Protein AF-0000000075211652 (afdb_homodimer)

Solvent-accessible surface area (backbone atoms only — not comparable to full-atom values): 32468 Å² total; per-residue (Å²): 137,62,72,65,55,44,53,48,51,50,38,23,64,74,53,41,19,56,60,55,18,12,58,73,67,74,41,51,53,65,59,47,50,49,52,49,52,50,49,23,59,73,71,70,46,64,38,56,48,7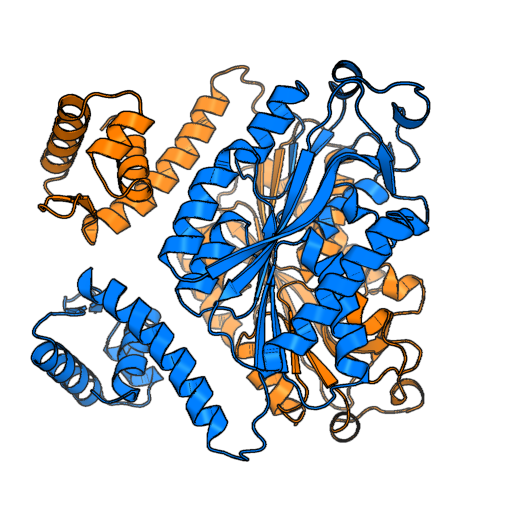9,53,97,88,29,40,44,69,30,52,61,20,50,55,48,42,55,51,30,49,51,47,46,53,49,45,49,50,46,54,62,40,59,63,81,61,64,78,60,52,70,46,35,34,32,20,22,63,62,48,41,63,41,44,45,47,54,21,48,58,59,46,43,74,78,43,69,63,39,29,41,38,39,38,67,46,56,52,82,49,35,61,56,33,46,72,70,66,70,24,56,36,24,39,33,56,45,52,76,91,45,44,66,61,53,51,51,54,27,52,77,63,48,29,44,74,42,80,64,45,81,46,37,47,27,35,36,30,16,74,59,20,72,66,75,76,44,93,69,36,47,50,79,75,37,48,84,36,32,40,42,43,68,42,85,49,56,68,53,44,51,52,50,31,59,66,31,57,37,52,78,60,28,30,40,27,30,60,43,69,67,48,52,52,51,52,29,38,68,44,85,70,22,50,38,34,33,78,44,52,49,62,56,48,27,86,27,66,50,39,75,70,51,30,30,44,81,42,68,43,58,96,53,80,50,67,37,40,31,30,46,31,33,48,66,87,52,64,75,77,53,53,59,58,50,50,38,43,50,47,49,44,50,48,34,70,74,65,44,65,100,137,62,73,65,54,43,52,48,52,50,37,24,63,75,53,41,18,56,60,54,19,12,58,74,68,75,42,51,50,65,56,48,51,49,52,50,51,50,50,24,58,74,69,69,45,63,37,57,48,79,51,97,87,29,39,42,70,30,54,63,21,50,55,48,42,54,52,33,49,50,47,48,53,49,44,50,51,45,54,63,40,61,62,80,61,65,78,58,51,72,45,34,33,32,21,23,62,65,48,41,64,42,45,45,46,52,21,48,56,59,48,43,75,79,43,69,62,37,30,40,36,39,36,68,44,57,52,81,49,35,62,55,32,46,71,68,65,70,24,56,37,24,38,34,56,46,54,78,89,44,44,66,60,52,51,49,54,28,53,76,62,48,27,43,72,42,81,65,45,82,44,38,48,27,34,38,31,17,73,59,21,71,64,75,77,43,92,69,37,46,54,79,73,38,51,85,38,34,42,43,45,66,44,84,50,56,69,51,44,51,54,50,33,57,66,34,58,39,55,77,62,28,29,40,26,31,59,44,70,68,49,52,51,50,53,29,38,66,44,86,71,22,49,40,34,34,78,44,52,51,63,57,46,26,87,28,69,49,40,75,71,51,31,30,43,82,41,67,44,58,97,53,79,50,69,39,39,31,29,45,29,32,48,66,88,52,64,75,75,53,52,58,59,50,50,38,43,51,47,49,43,52,51,34,71,74,65,42,58,106

Radius of gyration: 25.28 Å; Cα contacts (8 Å, |Δi|>4): 1086; chains: 2; bounding box: 61×68×66 Å

pLDDT: mean 80.38, std 14.29, range [35.09, 96.81]

Organism: Peptococcus niger (NCBI:txid2741)

Sequence (620 aa):
MRIEVLEYLLAIEEAGSLSKAAERLYMTHSALSTALTQLENEIGEKIFIRSHQGAKMTEFGQAYLTLAKQILMTYQKMLDLKCNYHPVIQYNIASIATLSNNILLKAISQFQQEHHDVVISSYEVEPHEVLERIQNYNCDIGLSFIESDEVERITYLANKNDIIWEPVYKDFMCLYVNQYSSLLKKNKVCHSDLSKLTAVSINHRQFDKKKFYYINNIDERFQLSFSNQEVIKKLIAESHDGNIVAYFPKLLAYDDFYIKSGKLLPVDIEDETHEIIYYLAYKEKKKPYLKDLLEYIKNVFRMISENGVEMRIEVLEYLLAIEEAGSLSKAAERLYMTHSALSTALTQLENEIGEKIFIRSHQGAKMTEFGQAYLTLAKQILMTYQKMLDLKCNYHPVIQYNIASIATLSNNILLKAISQFQQEHHDVVISSYEVEPHEVLERIQNYNCDIGLSFIESDEVERITYLANKNDIIWEPVYKDFMCLYVNQYSSLLKKNKVCHSDLSKLTAVSINHRQFDKKKFYYINNIDERFQLSFSNQEVIKKLIAESHDGNIVAYFPKLLAYDDFYIKSGKLLPVDIEDETHEIIYYLAYKEKKKPYLKDLLEYIKNVFRMISENGVE

Nearest PDB structures (foldseek):
  8sbf-assembly1_D  TM=5.569E-01  e=1.165E-20  Acinetobacter baylyi ADP1
  6g1d-assembly1_B  TM=5.114E-01  e=3.451E-17  Corynebacterium glutamicum
  6g1d-assembly1_D  TM=5.214E-01  e=5.362E-17  Corynebacterium glutamicum
  6g1b-assembly1_J-2  TM=4.629E-01  e=3.451E-17  Corynebacterium glutamicum
  5y9s-assembly1_B  TM=5.084E-01  e=1.415E-15  Vibrio vulnificus CMCP6

Structure (mmCIF, N/CA/C/O backbone):
data_AF-0000000075211652-model_v1
#
loop_
_entity.id
_entity.type
_entity.pdbx_description
1 polymer 'DNA-binding transcriptional regulator, LysR family'
#
loop_
_atom_site.group_PDB
_atom_site.id
_atom_site.type_symbol
_atom_site.label_atom_id
_atom_site.label_alt_id
_atom_site.label_comp_id
_atom_site.label_asym_id
_atom_site.label_entity_id
_atom_site.label_seq_id
_atom_site.pdbx_PDB_ins_code
_atom_site.Cartn_x
_atom_site.Cartn_y
_atom_site.Cartn_z
_atom_site.occupancy
_atom_site.B_iso_or_equiv
_atom_site.auth_seq_id
_atom_site.auth_comp_id
_atom_site.auth_asym_id
_atom_site.auth_atom_id
_atom_site.pdbx_PDB_model_num
ATOM 1 N N . MET A 1 1 ? 19.203 25.422 19.375 1 53.53 1 MET A N 1
ATOM 2 C CA . MET A 1 1 ? 18.109 24.469 19.469 1 53.53 1 MET A CA 1
ATOM 3 C C . MET A 1 1 ? 18.641 23.031 19.531 1 53.53 1 MET A C 1
ATOM 5 O O . MET A 1 1 ? 19.578 22.688 18.812 1 53.53 1 MET A O 1
ATOM 9 N N . ARG A 1 2 ? 18.312 22.344 20.656 1 61.59 2 ARG A N 1
ATOM 10 C CA . ARG A 1 2 ? 18.703 20.938 20.828 1 61.59 2 ARG A CA 1
ATOM 11 C C . ARG A 1 2 ? 17.734 20 20.141 1 61.59 2 ARG A C 1
ATOM 13 O O . ARG A 1 2 ? 16.531 20.266 20.094 1 61.59 2 ARG A O 1
ATOM 20 N N . ILE A 1 3 ? 18.219 19.016 19.5 1 66.62 3 ILE A N 1
ATOM 21 C CA . ILE A 1 3 ? 17.453 18.047 18.719 1 66.62 3 ILE A CA 1
ATOM 22 C C . ILE A 1 3 ? 16.375 17.406 19.594 1 66.62 3 ILE A C 1
ATOM 24 O O . ILE A 1 3 ? 15.297 17.078 19.109 1 66.62 3 ILE A O 1
ATOM 28 N N . GLU A 1 4 ? 16.703 17.328 20.844 1 72 4 GLU A N 1
ATOM 29 C CA . GLU A 1 4 ? 15.766 16.719 21.781 1 72 4 GLU A CA 1
ATOM 30 C C . GLU A 1 4 ? 14.445 17.484 21.828 1 72 4 GLU A C 1
ATOM 32 O O . GLU A 1 4 ? 13.383 16.891 22.016 1 72 4 GLU A O 1
ATOM 37 N N . VAL A 1 5 ? 14.57 18.734 21.641 1 76.25 5 VAL A N 1
ATOM 38 C CA . VAL A 1 5 ? 13.375 19.562 21.75 1 76.25 5 VAL A CA 1
ATOM 39 C C . VAL A 1 5 ? 12.438 19.266 20.578 1 76.25 5 VAL A C 1
ATOM 41 O O . VAL A 1 5 ? 11.219 19.344 20.719 1 76.25 5 VAL A O 1
ATOM 44 N N . LEU A 1 6 ? 13.008 18.953 19.484 1 78.94 6 LEU A N 1
ATOM 45 C CA . LEU A 1 6 ? 12.195 18.562 18.328 1 78.94 6 LEU A CA 1
ATOM 46 C C . LEU A 1 6 ? 11.422 17.281 18.625 1 78.94 6 LEU A C 1
ATOM 48 O O . LEU A 1 6 ? 10.281 17.125 18.203 1 78.94 6 LEU A O 1
ATOM 52 N N . GLU A 1 7 ? 12.031 16.453 19.359 1 78.75 7 GLU A N 1
ATOM 53 C CA . GLU A 1 7 ? 11.359 15.234 19.812 1 78.75 7 GLU A CA 1
ATOM 54 C C . GLU A 1 7 ? 10.195 15.57 20.734 1 78.75 7 GLU A C 1
ATOM 56 O O . GLU A 1 7 ? 9.164 14.891 20.703 1 78.75 7 GLU A O 1
ATOM 61 N N . TYR A 1 8 ? 10.422 16.625 21.562 1 81.12 8 TYR A N 1
ATOM 62 C CA . TYR A 1 8 ? 9.367 17.062 22.453 1 81.12 8 TYR A CA 1
ATOM 63 C C . TYR A 1 8 ? 8.133 17.516 21.672 1 81.12 8 TYR A C 1
ATOM 65 O O . TYR A 1 8 ? 7.004 17.188 22.047 1 81.12 8 TYR A O 1
ATOM 73 N N . LEU A 1 9 ? 8.414 18.234 20.625 1 82.94 9 LEU A N 1
ATOM 74 C CA . LEU A 1 9 ? 7.32 18.734 19.797 1 82.94 9 LEU A CA 1
ATOM 75 C C . LEU A 1 9 ? 6.5 17.562 19.234 1 82.94 9 LEU A C 1
ATOM 77 O O . LEU A 1 9 ? 5.266 17.609 19.266 1 82.94 9 LEU A O 1
ATOM 81 N N . LEU A 1 10 ? 7.254 16.641 18.797 1 79.44 10 LEU A N 1
ATOM 82 C CA . LEU A 1 10 ? 6.605 15.461 18.234 1 79.44 10 LEU A CA 1
ATOM 83 C C . LEU A 1 10 ? 5.762 14.75 19.281 1 79.44 10 LEU A C 1
ATOM 85 O O . LEU A 1 10 ? 4.629 14.344 19.016 1 79.44 10 LEU A O 1
ATOM 89 N N . ALA A 1 11 ? 6.277 14.539 20.438 1 80.38 11 ALA A N 1
ATOM 90 C CA . ALA A 1 11 ? 5.598 13.859 21.547 1 80.38 11 ALA A CA 1
ATOM 91 C C . ALA A 1 11 ? 4.332 14.609 21.953 1 80.38 11 ALA A C 1
ATOM 93 O O . ALA A 1 11 ? 3.303 13.992 22.234 1 80.38 11 ALA A O 1
ATOM 94 N N . ILE A 1 12 ? 4.441 15.883 21.953 1 81.69 12 ILE A N 1
ATOM 95 C CA . ILE A 1 12 ? 3.297 16.703 22.344 1 81.69 12 ILE A CA 1
ATOM 96 C C . ILE A 1 12 ? 2.188 16.578 21.312 1 81.69 12 ILE A C 1
ATOM 98 O O . ILE A 1 12 ? 1.014 16.438 21.656 1 81.69 12 ILE A O 1
ATOM 102 N N . GLU A 1 13 ? 2.658 16.688 20.141 1 79 13 GLU A N 1
ATOM 103 C CA . GLU A 1 13 ? 1.683 16.562 19.062 1 79 13 GLU A CA 1
ATOM 104 C C . GLU A 1 13 ? 0.974 15.211 19.109 1 79 13 GLU A C 1
ATOM 106 O O . GLU A 1 13 ? -0.245 15.141 18.938 1 79 13 GLU A O 1
ATOM 111 N N . GLU A 1 14 ? 1.717 14.18 19.297 1 74.56 14 GLU A N 1
ATOM 112 C CA . GLU A 1 14 ? 1.203 12.812 19.328 1 74.56 14 GLU A CA 1
ATOM 113 C C . GLU A 1 14 ? 0.306 12.594 20.547 1 74.56 14 GLU A C 1
ATOM 115 O O . GLU A 1 14 ? -0.725 11.922 20.438 1 74.56 14 GLU A O 1
ATOM 120 N N . ALA A 1 15 ? 0.685 13.164 21.672 1 73.5 15 ALA A N 1
ATOM 121 C CA . ALA A 1 15 ? -0.018 12.945 22.938 1 73.5 15 ALA A CA 1
ATOM 122 C C . ALA A 1 15 ? -1.216 13.883 23.062 1 73.5 15 ALA A C 1
ATOM 124 O O . ALA A 1 15 ? -2.148 13.602 23.812 1 73.5 15 ALA A O 1
ATOM 125 N N . GLY A 1 16 ? -1.125 15 22.344 1 75.62 16 GLY A N 1
ATOM 126 C CA . GLY A 1 16 ? -2.189 15.992 22.375 1 75.62 16 GLY A CA 1
ATOM 127 C C . GLY A 1 16 ? -2.203 16.812 23.641 1 75.62 16 GLY A C 1
ATOM 128 O O . GLY A 1 16 ? -3.109 17.625 23.859 1 75.62 16 GLY A O 1
ATOM 129 N N . SER A 1 17 ? -1.338 16.453 24.594 1 81.06 17 SER A N 1
ATOM 130 C CA . SER A 1 17 ? -1.225 17.219 25.844 1 81.06 17 SER A CA 1
ATOM 131 C C . SER A 1 17 ? 0.212 17.219 26.359 1 81.06 17 SER A C 1
ATOM 133 O O . SER A 1 17 ? 0.974 16.281 26.109 1 81.06 17 SER A O 1
ATOM 135 N N . LEU A 1 18 ? 0.515 18.359 27.016 1 83.75 18 LEU A N 1
ATOM 136 C CA . LEU A 1 18 ? 1.857 18.516 27.562 1 83.75 18 LEU A CA 1
ATOM 137 C C . LEU A 1 18 ? 2.107 17.516 28.672 1 83.75 18 LEU A C 1
ATOM 139 O O . LEU A 1 18 ? 3.205 16.953 28.781 1 83.75 18 LEU A O 1
ATOM 143 N N . SER A 1 19 ? 1.052 17.297 29.422 1 83.38 19 SER A N 1
ATOM 144 C CA . SER A 1 19 ? 1.206 16.375 30.547 1 83.38 19 SER A CA 1
ATOM 145 C C . SER A 1 19 ? 1.465 14.953 30.062 1 83.38 19 SER A C 1
ATOM 147 O O . SER A 1 19 ? 2.377 14.281 30.562 1 83.38 19 SER A O 1
ATOM 149 N N . LYS A 1 20 ? 0.725 14.547 29.141 1 81.62 20 LYS A N 1
ATOM 150 C CA . LYS A 1 20 ? 0.868 13.195 28.609 1 81.62 20 LYS A CA 1
ATOM 151 C C . LYS A 1 20 ? 2.199 13.031 27.875 1 81.62 20 LYS A C 1
ATOM 153 O O . LYS A 1 20 ? 2.838 11.984 27.969 1 81.62 20 LYS A O 1
ATOM 158 N N . ALA A 1 21 ? 2.527 14.039 27.156 1 82.88 21 ALA A N 1
ATOM 159 C CA . ALA A 1 21 ? 3.811 14.016 26.469 1 82.88 21 ALA A CA 1
ATOM 160 C C . ALA A 1 21 ? 4.969 13.93 27.453 1 82.88 21 ALA A C 1
ATOM 162 O O . ALA A 1 21 ? 5.93 13.195 27.234 1 82.88 21 ALA A O 1
ATOM 163 N N . ALA A 1 22 ? 4.848 14.648 28.516 1 84.12 22 ALA A N 1
ATOM 164 C CA . ALA A 1 22 ? 5.883 14.641 29.547 1 84.12 22 ALA A CA 1
ATOM 165 C C . ALA A 1 22 ? 6.055 13.25 30.156 1 84.12 22 ALA A C 1
ATOM 167 O O . ALA A 1 22 ? 7.184 12.781 30.344 1 84.12 22 ALA A O 1
ATOM 168 N N . GLU A 1 23 ? 4.945 12.641 30.328 1 78 23 GLU A N 1
ATOM 169 C CA . GLU A 1 23 ? 4.973 11.281 30.859 1 78 23 GLU A CA 1
ATOM 170 C C . GLU A 1 23 ? 5.656 10.328 29.875 1 78 23 GLU A C 1
ATOM 172 O O . GLU A 1 23 ? 6.488 9.516 30.281 1 78 23 GLU A O 1
ATOM 177 N N . ARG A 1 24 ? 5.355 10.547 28.641 1 73.44 24 ARG A N 1
ATOM 178 C CA . ARG A 1 24 ? 5.906 9.688 27.594 1 73.44 24 ARG A CA 1
ATOM 179 C C . ARG A 1 24 ? 7.41 9.883 27.453 1 73.44 24 ARG A C 1
ATOM 181 O O . ARG A 1 24 ? 8.141 8.938 27.156 1 73.44 24 ARG A O 1
ATOM 188 N N . LEU A 1 25 ? 7.785 11.023 27.672 1 74.38 25 LEU A N 1
ATOM 189 C CA . LEU A 1 25 ? 9.188 11.383 27.5 1 74.38 25 LEU A CA 1
ATOM 190 C C . LEU A 1 25 ? 9.961 11.234 28.797 1 74.38 25 LEU A C 1
ATOM 192 O O . LEU A 1 25 ? 11.148 11.555 28.859 1 74.38 25 LEU A O 1
ATOM 196 N N . TYR A 1 26 ? 9.234 10.812 29.906 1 77.44 26 TYR A N 1
ATOM 197 C CA . TYR A 1 26 ? 9.828 10.664 31.234 1 77.44 26 TYR A CA 1
ATOM 198 C C . TYR A 1 26 ? 10.406 11.984 31.719 1 77.44 26 TYR A C 1
ATOM 200 O O . TYR A 1 26 ? 11.531 12.031 32.219 1 77.44 26 TYR A O 1
ATOM 208 N N . MET A 1 27 ? 9.656 12.977 31.406 1 79.06 27 MET A N 1
ATOM 209 C CA . MET A 1 27 ? 10 14.32 31.844 1 79.06 27 MET A CA 1
ATOM 210 C C . MET A 1 27 ? 8.922 14.891 32.75 1 79.06 27 MET A C 1
ATOM 212 O O . MET A 1 27 ? 7.801 14.375 32.781 1 79.06 27 MET A O 1
ATOM 216 N N . THR A 1 28 ? 9.242 15.836 33.656 1 78.69 28 THR A N 1
ATOM 217 C CA . THR A 1 28 ? 8.227 16.578 34.406 1 78.69 28 THR A CA 1
ATOM 218 C C . THR A 1 28 ? 7.508 17.562 33.469 1 78.69 28 THR A C 1
ATOM 220 O O . THR A 1 28 ? 8.062 18 32.469 1 78.69 28 THR A O 1
ATOM 223 N N . HIS A 1 29 ? 6.27 17.797 33.844 1 85.75 29 HIS A N 1
ATOM 224 C CA . HIS A 1 29 ? 5.484 18.781 33.094 1 85.75 29 HIS A CA 1
ATOM 225 C C . HIS A 1 29 ? 6.211 20.109 33.031 1 85.75 29 HIS A C 1
ATOM 227 O O . HIS A 1 29 ? 6.227 20.75 31.969 1 85.75 29 HIS A O 1
ATOM 233 N N . SER A 1 30 ? 6.809 20.516 34.094 1 87.12 30 SER A N 1
ATOM 234 C CA . SER A 1 30 ? 7.516 21.797 34.156 1 87.12 30 SER A CA 1
ATOM 235 C C . SER A 1 30 ? 8.711 21.812 33.219 1 87.12 30 SER A C 1
ATOM 237 O O . SER A 1 30 ? 8.938 22.812 32.5 1 87.12 30 SER A O 1
ATOM 239 N N . ALA A 1 31 ? 9.445 20.688 33.188 1 81.94 31 ALA A N 1
ATOM 240 C CA . ALA A 1 31 ? 10.625 20.609 32.344 1 81.94 31 ALA A CA 1
ATOM 241 C C . ALA A 1 31 ? 10.234 20.688 30.859 1 81.94 31 ALA A C 1
ATOM 243 O O . ALA A 1 31 ? 10.859 21.406 30.078 1 81.94 31 ALA A O 1
ATOM 244 N N . LEU A 1 32 ? 9.227 19.984 30.547 1 86.56 32 LEU A N 1
ATOM 245 C CA . LEU A 1 32 ? 8.773 19.969 29.156 1 86.56 32 LEU A CA 1
ATOM 246 C C . LEU A 1 32 ? 8.203 21.328 28.766 1 86.56 32 LEU A C 1
ATOM 248 O O . LEU A 1 32 ? 8.477 21.828 27.672 1 86.56 32 LEU A O 1
ATOM 252 N N . SER A 1 33 ? 7.406 21.938 29.656 1 86.12 33 SER A N 1
ATOM 253 C CA . SER A 1 33 ? 6.828 23.266 29.422 1 86.12 33 SER A CA 1
ATOM 254 C C . SER A 1 33 ? 7.918 24.312 29.25 1 86.12 33 SER A C 1
ATOM 256 O O . SER A 1 33 ? 7.844 25.156 28.359 1 86.12 33 SER A O 1
ATOM 258 N N . THR A 1 34 ? 8.859 24.25 30.047 1 84.38 34 THR A N 1
ATOM 259 C CA . THR A 1 34 ? 9.977 25.188 29.984 1 84.38 34 THR A CA 1
ATOM 260 C C . THR A 1 34 ? 10.742 25.031 28.688 1 84.38 34 THR A C 1
ATOM 262 O O . THR A 1 34 ? 11.094 26.016 28.031 1 84.38 34 THR A O 1
ATOM 265 N N . ALA A 1 35 ? 10.984 23.781 28.359 1 82.69 35 ALA A N 1
ATOM 266 C CA . ALA A 1 35 ? 11.703 23.5 27.109 1 82.69 35 ALA A CA 1
ATOM 267 C C . ALA A 1 35 ? 10.945 24.047 25.906 1 82.69 35 ALA A C 1
ATOM 269 O O . ALA A 1 35 ? 11.539 24.641 25 1 82.69 35 ALA A O 1
ATOM 270 N N . LEU A 1 36 ? 9.68 23.906 25.938 1 85.62 36 LEU A N 1
ATOM 271 C CA . LEU A 1 36 ? 8.836 24.391 24.859 1 85.62 36 LEU A CA 1
ATOM 272 C C . LEU A 1 36 ? 8.844 25.906 24.797 1 85.62 36 LEU A C 1
ATOM 274 O O . LEU A 1 36 ? 8.961 26.484 23.719 1 85.62 36 LEU A O 1
ATOM 278 N N . THR A 1 37 ? 8.688 26.516 25.891 1 85 37 THR A N 1
ATOM 279 C CA . THR A 1 37 ? 8.688 27.969 25.984 1 85 37 THR A CA 1
ATOM 280 C C . THR A 1 37 ? 10.016 28.531 25.5 1 85 37 THR A C 1
ATOM 282 O O . THR A 1 37 ? 10.047 29.547 24.781 1 85 37 THR A O 1
ATOM 285 N N . GLN A 1 38 ? 11.055 27.906 25.906 1 80.94 38 GLN A N 1
ATOM 286 C CA . GLN A 1 38 ? 12.383 28.344 25.453 1 80.94 38 GLN A CA 1
ATOM 287 C C . GLN A 1 38 ? 12.516 28.25 23.938 1 80.94 38 GLN A C 1
ATOM 289 O O . GLN A 1 38 ? 13.055 29.156 23.312 1 80.94 38 GLN A O 1
ATOM 294 N N . LEU A 1 39 ? 12.07 27.172 23.422 1 80.62 39 LEU A N 1
ATOM 295 C CA . LEU A 1 39 ? 12.117 27 21.984 1 80.62 39 LEU A CA 1
ATOM 296 C C . LEU A 1 39 ? 11.305 28.078 21.281 1 80.62 39 LEU A C 1
ATOM 298 O O . LEU A 1 39 ? 11.773 28.672 20.312 1 80.62 39 LEU A O 1
ATOM 302 N N . GLU A 1 40 ? 10.109 28.359 21.781 1 83.88 40 GLU A N 1
ATOM 303 C CA . GLU A 1 40 ? 9.234 29.359 21.188 1 83.88 40 GLU A CA 1
ATOM 304 C C . GLU A 1 40 ? 9.844 30.75 21.281 1 83.88 40 GLU A C 1
ATOM 306 O O . GLU A 1 40 ? 9.734 31.547 20.344 1 83.88 40 GLU A O 1
ATOM 311 N N . ASN A 1 41 ? 10.492 30.969 22.328 1 80.75 41 ASN A N 1
ATOM 312 C CA . ASN A 1 41 ? 11.18 32.25 22.5 1 80.75 41 ASN A CA 1
ATOM 313 C C . ASN A 1 41 ? 12.336 32.406 21.516 1 80.75 41 ASN A C 1
ATOM 315 O O . ASN A 1 41 ? 12.555 33.469 20.969 1 80.75 41 ASN A O 1
ATOM 319 N N . GLU A 1 42 ? 13.047 31.297 21.391 1 77.06 42 GLU A N 1
ATOM 320 C CA . GLU A 1 42 ? 14.172 31.312 20.453 1 77.06 42 GLU A CA 1
ATOM 321 C C . GLU A 1 42 ? 13.703 31.562 19.031 1 77.06 42 GLU A C 1
ATOM 323 O O . GLU A 1 42 ? 14.352 32.281 18.281 1 77.06 42 GLU A O 1
ATOM 328 N N . ILE A 1 43 ? 12.609 30.922 18.75 1 74.88 43 ILE A N 1
ATOM 329 C CA . ILE A 1 43 ? 12.07 31 17.406 1 74.88 43 ILE A CA 1
ATOM 330 C C . ILE A 1 43 ? 11.305 32.312 17.234 1 74.88 43 ILE A C 1
ATOM 332 O O . ILE A 1 43 ? 11.258 32.875 16.125 1 74.88 43 ILE A O 1
ATOM 336 N N . GLY A 1 44 ? 10.805 32.844 18.344 1 77.81 44 GLY A N 1
ATOM 337 C CA . GLY A 1 44 ? 10.016 34.062 18.328 1 77.81 44 GLY A CA 1
ATOM 338 C C . GLY A 1 44 ? 8.578 33.844 17.906 1 77.81 44 GLY A C 1
ATOM 339 O O . GLY A 1 44 ? 7.891 34.781 17.516 1 77.81 44 GLY A O 1
ATOM 340 N N . GLU A 1 45 ? 8.273 32.594 17.828 1 80.19 45 GLU A N 1
ATOM 341 C CA . GLU A 1 45 ? 6.914 32.219 17.438 1 80.19 45 GLU A CA 1
ATOM 342 C C . GLU A 1 45 ? 6.367 31.109 18.344 1 80.19 45 GLU A C 1
ATOM 344 O O . GLU A 1 45 ? 7.129 30.297 18.859 1 80.19 45 GLU A O 1
ATOM 349 N N . LYS A 1 46 ? 5.074 31.109 18.469 1 85.19 46 LYS A N 1
ATOM 350 C CA . LYS A 1 46 ? 4.43 30.047 19.25 1 85.19 46 LYS A CA 1
ATOM 351 C C . LYS A 1 46 ? 4.172 28.812 18.391 1 85.19 46 LYS A C 1
ATOM 353 O O . LYS A 1 46 ? 3.705 28.938 17.25 1 85.19 46 LYS A O 1
ATOM 358 N N . ILE A 1 47 ? 4.551 27.703 18.984 1 85 47 ILE A N 1
ATOM 359 C CA . ILE A 1 47 ? 4.355 26.422 18.312 1 85 47 ILE A CA 1
ATOM 360 C C . ILE A 1 47 ? 3.033 25.797 18.75 1 85 47 ILE A C 1
ATOM 362 O O . ILE A 1 47 ? 2.324 25.188 17.938 1 85 47 ILE A O 1
ATOM 366 N N . PHE A 1 48 ? 2.732 26 20.078 1 85.75 48 PHE A N 1
ATOM 367 C CA . PHE A 1 48 ? 1.506 25.469 20.656 1 85.75 48 PHE A CA 1
ATOM 368 C C . PHE A 1 48 ? 0.681 26.578 21.297 1 85.75 48 PHE A C 1
ATOM 370 O O . PHE A 1 48 ? 1.234 27.547 21.812 1 85.75 48 PHE A O 1
ATOM 377 N N . ILE A 1 49 ? -0.633 26.422 21.141 1 80.81 49 ILE A N 1
ATOM 378 C CA . ILE A 1 49 ? -1.554 27.234 21.953 1 80.81 49 ILE A CA 1
ATOM 379 C C . ILE A 1 49 ? -2.062 26.406 23.125 1 80.81 49 ILE A C 1
ATOM 381 O O . ILE A 1 49 ? -2.605 25.312 22.938 1 80.81 49 ILE A O 1
ATOM 385 N N . ARG A 1 50 ? -1.631 26.844 24.281 1 73.81 50 ARG A N 1
ATOM 386 C CA . ARG A 1 50 ? -2.002 26.141 25.5 1 73.81 50 ARG A CA 1
ATOM 387 C C . ARG A 1 50 ? -3.35 26.641 26.031 1 73.81 50 ARG A C 1
ATOM 389 O O . ARG A 1 50 ? -3.607 27.844 26.062 1 73.81 50 ARG A O 1
ATOM 396 N N . SER A 1 51 ? -4.371 25.766 25.984 1 72.69 51 SER A N 1
ATOM 397 C CA . SER A 1 51 ? -5.668 26.047 26.594 1 72.69 51 SER A CA 1
ATOM 398 C C . SER A 1 51 ? -6.039 25 27.625 1 72.69 51 SER A C 1
ATOM 400 O O . SER A 1 51 ? -5.281 24.047 27.859 1 72.69 51 SER A O 1
ATOM 402 N N . HIS A 1 52 ? -7.145 25.172 28.328 1 68.38 52 HIS A N 1
ATOM 403 C CA . HIS A 1 52 ? -7.652 24.203 29.312 1 68.38 52 HIS A CA 1
ATOM 404 C C . HIS A 1 52 ? -7.918 22.859 28.656 1 68.38 52 HIS A C 1
ATOM 406 O O . HIS A 1 52 ? -7.906 21.828 29.328 1 68.38 52 HIS A O 1
ATOM 412 N N . GLN A 1 53 ? -7.996 22.859 27.375 1 64 53 GLN A N 1
ATOM 413 C CA . GLN A 1 53 ? -8.344 21.641 26.656 1 64 53 GLN A CA 1
ATOM 414 C C . GLN A 1 53 ? -7.086 20.891 26.203 1 64 53 GLN A C 1
ATOM 416 O O . GLN A 1 53 ? -7.172 19.781 25.688 1 64 53 GLN A O 1
ATOM 421 N N . GLY A 1 54 ? -5.938 21.469 26.531 1 71.69 54 GLY A N 1
ATOM 422 C CA . GLY A 1 54 ? -4.676 20.828 26.172 1 71.69 54 GLY A CA 1
ATOM 423 C C . GLY A 1 54 ? -3.801 21.703 25.281 1 71.69 54 GLY A C 1
ATOM 424 O O . GLY A 1 54 ? -3.922 22.938 25.297 1 71.69 54 GLY A O 1
ATOM 425 N N . ALA A 1 55 ? -2.779 21.094 24.672 1 74.75 55 ALA A N 1
ATOM 426 C CA . ALA A 1 55 ? -1.842 21.812 23.812 1 74.75 55 ALA A CA 1
ATOM 427 C C . ALA A 1 55 ? -2.117 21.516 22.344 1 74.75 55 ALA A C 1
ATOM 429 O O . ALA A 1 55 ? -2.109 20.359 21.922 1 74.75 55 ALA A O 1
ATOM 430 N N . LYS A 1 56 ? -2.564 22.547 21.641 1 77.69 56 LYS A N 1
ATOM 431 C CA . LYS A 1 56 ? -2.801 22.406 20.203 1 77.69 56 LYS A CA 1
ATOM 432 C C . LYS A 1 56 ? -1.72 23.125 19.391 1 77.69 56 LYS A C 1
ATOM 434 O O . LYS A 1 56 ? -1.313 24.234 19.734 1 77.69 56 LYS A O 1
ATOM 439 N N . MET A 1 57 ? -1.267 22.516 18.359 1 78 57 MET A N 1
ATOM 440 C CA . MET A 1 57 ? -0.174 23.062 17.562 1 78 57 MET A CA 1
ATOM 441 C C . MET A 1 57 ? -0.667 24.203 16.672 1 78 57 MET A C 1
ATOM 443 O O . MET A 1 57 ? -1.761 24.125 16.109 1 78 57 MET A O 1
ATOM 447 N N . THR A 1 58 ? 0.086 25.359 16.641 1 76.06 58 THR A N 1
ATOM 448 C CA . THR A 1 58 ? -0.184 26.469 15.734 1 76.06 58 THR A CA 1
ATOM 449 C C . THR A 1 58 ? 0.12 26.078 14.289 1 76.06 58 THR A C 1
ATOM 451 O O . THR A 1 58 ? 0.695 25.016 14.039 1 76.06 58 THR A O 1
ATOM 454 N N . GLU A 1 59 ? -0.256 26.922 13.328 1 66.88 59 GLU A N 1
ATOM 455 C CA . GLU A 1 59 ? 0.126 26.703 11.938 1 66.88 59 GLU A CA 1
ATOM 456 C C . GLU A 1 59 ? 1.644 26.672 11.773 1 66.88 59 GLU A C 1
ATOM 458 O O . GLU A 1 59 ? 2.184 25.812 11.07 1 66.88 59 GLU A O 1
ATOM 463 N N . PHE A 1 60 ? 2.219 27.688 12.375 1 70.44 60 PHE A N 1
ATOM 464 C CA . PHE A 1 60 ? 3.676 27.703 12.422 1 70.44 60 PHE A CA 1
ATOM 465 C C . PHE A 1 60 ? 4.211 26.438 13.062 1 70.44 60 PHE A C 1
ATOM 467 O O . PHE A 1 60 ? 5.18 25.844 12.578 1 70.44 60 PHE A O 1
ATOM 474 N N . GLY A 1 61 ? 3.502 26.031 14.062 1 78.06 61 GLY A N 1
ATOM 475 C CA . GLY A 1 61 ? 3.91 24.812 14.75 1 78.06 61 GLY A CA 1
ATOM 476 C C . GLY A 1 61 ? 3.848 23.578 13.875 1 78.06 61 GLY A C 1
ATOM 477 O O . GLY A 1 61 ? 4.754 22.75 13.898 1 78.06 61 GLY A O 1
ATOM 478 N N . GLN A 1 62 ? 2.895 23.469 13.102 1 70.5 62 GLN A N 1
ATOM 479 C CA . GLN A 1 62 ? 2.74 22.328 12.203 1 70.5 62 GLN A CA 1
ATOM 480 C C . GLN A 1 62 ? 3.84 22.312 11.141 1 70.5 62 GLN A C 1
ATOM 482 O O . GLN A 1 62 ? 4.418 21.266 10.859 1 70.5 62 GLN A O 1
ATOM 487 N N . ALA A 1 63 ? 4.09 23.484 10.578 1 67.19 63 ALA A N 1
ATOM 488 C CA . ALA A 1 63 ? 5.188 23.609 9.617 1 67.19 63 ALA A CA 1
ATOM 489 C C . ALA A 1 63 ? 6.523 23.281 10.273 1 67.19 63 ALA A C 1
ATOM 491 O O . ALA A 1 63 ? 7.348 22.562 9.695 1 67.19 63 ALA A O 1
ATOM 492 N N . TYR A 1 64 ? 6.605 23.859 11.43 1 73.44 64 TYR A N 1
ATOM 493 C CA . TYR A 1 64 ? 7.832 23.641 12.18 1 73.44 64 TYR A CA 1
ATOM 494 C C . TYR A 1 64 ? 8 22.156 12.516 1 73.44 64 TYR A C 1
ATOM 496 O O . TYR A 1 64 ? 9.102 21.625 12.422 1 73.44 64 TYR A O 1
ATOM 504 N N . LEU A 1 65 ? 6.84 21.578 12.781 1 75.44 65 LEU A N 1
ATOM 505 C CA . LEU A 1 65 ? 6.867 20.156 13.133 1 75.44 65 LEU A CA 1
ATOM 506 C C . LEU A 1 65 ? 7.25 19.312 11.93 1 75.44 65 LEU A C 1
ATOM 508 O O . LEU A 1 65 ? 7.992 18.328 12.062 1 75.44 65 LEU A O 1
ATOM 512 N N . THR A 1 66 ? 6.793 19.656 10.859 1 64.38 66 THR A N 1
ATOM 513 C CA . THR A 1 66 ? 7.152 18.953 9.641 1 64.38 66 THR A CA 1
ATOM 514 C C . THR A 1 66 ? 8.664 19 9.414 1 64.38 66 THR A C 1
ATOM 516 O O . THR A 1 66 ? 9.281 17.984 9.102 1 64.38 66 THR A O 1
ATOM 519 N N . LEU A 1 67 ? 9.164 20.125 9.625 1 61.88 67 LEU A N 1
ATOM 520 C CA . LEU A 1 67 ? 10.609 20.297 9.5 1 61.88 67 LEU A CA 1
ATOM 521 C C . LEU A 1 67 ? 11.344 19.562 10.617 1 61.88 67 LEU A C 1
ATOM 523 O O . LEU A 1 67 ? 12.383 18.938 10.375 1 61.88 67 LEU A O 1
ATOM 527 N N . ALA A 1 68 ? 10.727 19.672 11.766 1 71.75 68 ALA A N 1
ATOM 528 C CA . ALA A 1 68 ? 11.32 18.984 12.906 1 71.75 68 ALA A CA 1
ATOM 529 C C . ALA A 1 68 ? 11.375 17.469 12.656 1 71.75 68 ALA A C 1
ATOM 531 O O . ALA A 1 68 ? 12.383 16.828 12.961 1 71.75 68 ALA A O 1
ATOM 532 N N . LYS A 1 69 ? 10.32 17.016 12.148 1 67.12 69 LYS A N 1
ATOM 533 C CA . LYS A 1 69 ? 10.266 15.586 11.836 1 67.12 69 LYS A CA 1
ATOM 534 C C . LYS A 1 69 ? 11.352 15.203 10.836 1 67.12 69 LYS A C 1
ATOM 536 O O . LYS A 1 69 ? 12.008 14.172 10.992 1 67.12 69 LYS A O 1
ATOM 541 N N . GLN A 1 70 ? 11.594 16.016 9.969 1 60.81 70 GLN A N 1
ATOM 542 C CA . GLN A 1 70 ? 12.656 15.789 8.992 1 60.81 70 GLN A CA 1
ATOM 543 C C . GLN A 1 70 ? 14.023 15.781 9.664 1 60.81 70 GLN A C 1
ATOM 545 O O . GLN A 1 70 ? 14.867 14.922 9.367 1 60.81 70 GLN A O 1
ATOM 550 N N . ILE A 1 71 ? 14.195 16.719 10.492 1 61.09 71 ILE A N 1
ATOM 551 C CA . ILE A 1 71 ? 15.461 16.844 11.211 1 61.09 71 ILE A CA 1
ATOM 552 C C . ILE A 1 71 ? 15.672 15.609 12.094 1 61.09 71 ILE A C 1
ATOM 554 O O . ILE A 1 71 ? 16.766 15.023 12.109 1 61.09 71 ILE A O 1
ATOM 558 N N . LEU A 1 72 ? 14.617 15.281 12.711 1 63.91 72 LEU A N 1
ATOM 559 C CA . LEU A 1 72 ? 14.734 14.156 13.633 1 63.91 72 LEU A CA 1
ATOM 560 C C . LEU A 1 72 ? 15.008 12.859 12.883 1 63.91 72 LEU A C 1
ATOM 562 O O . LEU A 1 72 ? 15.789 12.023 13.336 1 63.91 72 LEU A O 1
ATOM 566 N N . MET A 1 73 ? 14.359 12.812 11.781 1 59.28 73 MET A N 1
ATOM 567 C CA . MET A 1 73 ? 14.633 11.656 10.93 1 59.28 73 MET A CA 1
ATOM 568 C C . MET A 1 73 ? 16.094 11.641 10.492 1 59.28 73 MET A C 1
ATOM 570 O O . MET A 1 73 ? 16.734 10.586 10.523 1 59.28 73 MET A O 1
ATOM 574 N N . THR A 1 74 ? 16.531 12.773 10.172 1 53.38 74 THR A N 1
ATOM 575 C CA . THR A 1 74 ? 17.938 12.898 9.773 1 53.38 74 THR A CA 1
ATOM 576 C C . THR A 1 74 ? 18.859 12.672 10.969 1 53.38 74 THR A C 1
ATOM 578 O O . THR A 1 74 ? 19.891 12.008 10.836 1 53.38 74 THR A O 1
ATOM 581 N N . TYR A 1 75 ? 18.516 13.273 12.078 1 53.59 75 TYR A N 1
ATOM 582 C CA . TYR A 1 75 ? 19.297 13.117 13.305 1 53.59 75 TYR A CA 1
ATOM 583 C C . TYR A 1 75 ? 19.359 11.648 13.719 1 53.59 75 TYR A C 1
ATOM 585 O O . TYR A 1 75 ? 20.422 11.156 14.117 1 53.59 75 TYR A O 1
ATOM 593 N N . GLN A 1 76 ? 18.188 11.07 13.711 1 54.47 76 GLN A N 1
ATOM 594 C CA . GLN A 1 76 ? 18.188 9.648 14.031 1 54.47 76 GLN A CA 1
ATOM 595 C C . GLN A 1 76 ? 19.094 8.867 13.094 1 54.47 76 GLN A C 1
ATOM 597 O O . GLN A 1 76 ? 19.828 7.977 13.531 1 54.47 76 GLN A O 1
ATOM 602 N N . LYS A 1 77 ? 19.016 9.305 11.945 1 51.69 77 LYS A N 1
ATOM 603 C CA . LYS A 1 77 ? 19.922 8.719 10.969 1 51.69 77 LYS A CA 1
ATOM 604 C C . LYS A 1 77 ? 21.375 8.977 11.352 1 51.69 77 LYS A C 1
ATOM 606 O O . LYS A 1 77 ? 22.234 8.094 11.211 1 51.69 77 LYS A O 1
ATOM 611 N N . MET A 1 78 ? 21.594 10.164 11.805 1 48.78 78 MET A N 1
ATOM 612 C CA . MET A 1 78 ? 22.938 10.562 12.242 1 48.78 78 MET A CA 1
ATOM 613 C C . MET A 1 78 ? 23.359 9.75 13.461 1 48.78 78 MET A C 1
ATOM 615 O O . MET A 1 78 ? 24.516 9.305 13.547 1 48.78 78 MET A O 1
ATOM 619 N N . LEU A 1 79 ? 22.484 9.773 14.453 1 47.69 79 LEU A N 1
ATO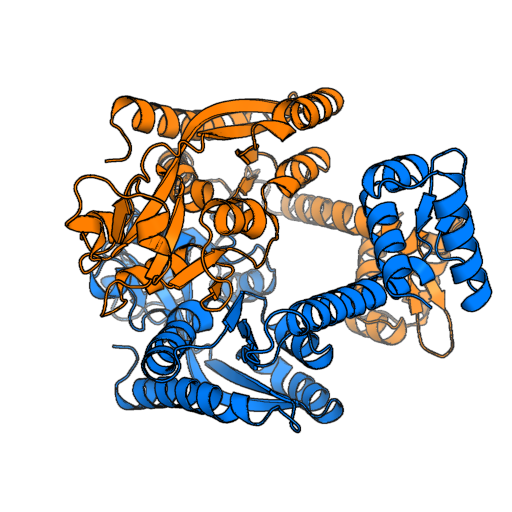M 620 C CA . LEU A 1 79 ? 22.797 9.023 15.664 1 47.69 79 LEU A CA 1
ATOM 621 C C . LEU A 1 79 ? 23.078 7.559 15.344 1 47.69 79 LEU A C 1
ATOM 623 O O . LEU A 1 79 ? 23.938 6.934 15.961 1 47.69 79 LEU A O 1
ATOM 627 N N . ASP A 1 80 ? 22.172 7.188 14.531 1 45.41 80 ASP A N 1
ATOM 628 C CA . ASP A 1 80 ? 22.359 5.812 14.086 1 45.41 80 ASP A CA 1
ATOM 629 C C . ASP A 1 80 ? 23.703 5.648 13.375 1 45.41 80 ASP A C 1
ATOM 631 O O . ASP A 1 80 ? 24.281 4.559 13.375 1 45.41 80 ASP A O 1
ATOM 635 N N . LEU A 1 81 ? 24.078 6.734 12.875 1 41.38 81 LEU A N 1
ATOM 636 C CA . LEU A 1 81 ? 25.406 6.723 12.289 1 41.38 81 LEU A CA 1
ATOM 637 C C . LEU A 1 81 ? 26.484 6.586 13.367 1 41.38 81 LEU A C 1
ATOM 639 O O . LEU A 1 81 ? 27.516 5.953 13.141 1 41.38 81 LEU A O 1
ATOM 643 N N . LYS A 1 82 ? 26.391 7.359 14.43 1 38.22 82 LYS A N 1
ATOM 644 C CA . LYS A 1 82 ? 27.469 7.375 15.406 1 38.22 82 LYS A CA 1
ATOM 645 C C . LYS A 1 82 ? 27.719 5.98 15.977 1 38.22 82 LYS A C 1
ATOM 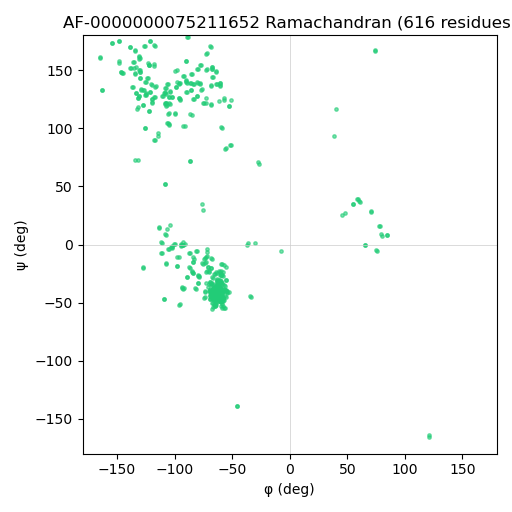647 O O . LYS A 1 82 ? 28.812 5.688 16.469 1 38.22 82 LYS A O 1
ATOM 652 N N . CYS A 1 83 ? 26.734 5.309 16.484 1 35.69 83 CYS A N 1
ATOM 653 C CA . CYS A 1 83 ? 27.328 4.098 17.047 1 35.69 83 CYS A CA 1
ATOM 654 C C . CYS A 1 83 ? 28.312 3.465 16.062 1 35.69 83 CYS A C 1
ATOM 656 O O . CYS A 1 83 ? 29.516 3.445 16.312 1 35.69 83 CYS A O 1
ATOM 658 N N . ASN A 1 84 ? 28.359 1.962 15.875 1 35.09 84 ASN A N 1
ATOM 659 C CA . ASN A 1 84 ? 29.359 1.258 15.078 1 35.09 84 ASN A CA 1
ATOM 660 C C . ASN A 1 84 ? 29.406 1.779 13.648 1 35.09 84 ASN A C 1
ATOM 662 O O . ASN A 1 84 ? 28.453 1.598 12.883 1 35.09 84 ASN A O 1
ATOM 666 N N . TYR A 1 85 ? 30.094 2.869 13.297 1 38.69 85 TYR A N 1
ATOM 667 C CA . TYR A 1 85 ? 30.391 3.582 12.055 1 38.69 85 TYR A CA 1
ATOM 668 C C . TYR A 1 85 ? 30.578 2.609 10.898 1 38.69 85 TYR A C 1
ATOM 670 O O . TYR A 1 85 ? 31.719 2.291 10.531 1 38.69 85 TYR A O 1
ATOM 678 N N . HIS A 1 86 ? 30.5 1.478 10.906 1 41.59 86 HIS A N 1
ATOM 679 C CA . HIS A 1 86 ? 30.5 0.968 9.547 1 41.59 86 HIS A CA 1
ATOM 680 C C . HIS A 1 86 ? 29.453 1.66 8.688 1 41.59 86 HIS A C 1
ATOM 682 O O . HIS A 1 86 ? 28.266 1.627 9.023 1 41.59 86 HIS A O 1
ATOM 688 N N . PRO A 1 87 ? 29.781 2.895 8.039 1 47.84 87 PRO A N 1
ATOM 689 C CA . PRO A 1 87 ? 28.922 3.654 7.129 1 47.84 87 PRO A CA 1
ATOM 690 C C . PRO A 1 87 ? 27.906 2.771 6.395 1 47.84 87 PRO A C 1
ATOM 692 O O . PRO A 1 87 ? 28.297 1.894 5.621 1 47.84 87 PRO A O 1
ATOM 695 N N . VAL A 1 88 ? 27.047 2.324 7.07 1 58.88 88 VAL A N 1
ATOM 696 C CA . VAL A 1 88 ? 26.078 1.568 6.281 1 58.88 88 VAL A CA 1
ATOM 697 C C . VAL A 1 88 ? 25.438 2.48 5.234 1 58.88 88 VAL A C 1
ATOM 699 O O . VAL A 1 88 ? 24.969 3.566 5.562 1 58.88 88 VAL A O 1
ATOM 702 N N . ILE A 1 89 ? 25.922 2.367 3.998 1 70 89 ILE A N 1
ATOM 703 C CA . ILE A 1 89 ? 25.312 3.062 2.865 1 70 89 ILE A CA 1
ATOM 704 C C . ILE A 1 89 ? 23.828 2.754 2.803 1 70 89 ILE A C 1
ATOM 706 O O . ILE A 1 89 ? 23.422 1.588 2.822 1 70 89 ILE A O 1
ATOM 710 N N . GLN A 1 90 ? 22.984 3.844 2.93 1 79.75 90 GLN A N 1
ATOM 711 C CA . GLN A 1 90 ? 21.531 3.68 2.91 1 79.75 90 GLN A CA 1
ATOM 712 C C . GLN A 1 90 ? 20.938 4.23 1.62 1 79.75 90 GLN A C 1
ATOM 714 O O . GLN A 1 90 ? 21.297 5.324 1.181 1 79.75 90 GLN A O 1
ATOM 719 N N . TYR A 1 91 ? 20.125 3.449 0.987 1 88 91 TYR A N 1
ATOM 720 C CA . TYR A 1 91 ? 19.359 3.846 -0.193 1 88 91 TYR A CA 1
ATOM 721 C C . TYR A 1 91 ? 17.891 4.023 0.144 1 88 91 TYR A C 1
ATOM 723 O O . TYR A 1 91 ? 17.234 3.1 0.643 1 88 91 TYR A O 1
ATOM 731 N N . ASN A 1 92 ? 17.328 5.199 -0.082 1 89.31 92 ASN A N 1
ATOM 732 C CA . ASN A 1 92 ? 15.906 5.457 0.061 1 89.31 92 ASN A CA 1
ATOM 733 C C . ASN A 1 92 ? 15.227 5.641 -1.295 1 89.31 92 ASN A C 1
ATOM 735 O O . ASN A 1 92 ? 15.578 6.551 -2.051 1 89.31 92 ASN A O 1
ATOM 739 N N . ILE A 1 93 ? 14.266 4.766 -1.493 1 94.62 93 ILE A N 1
ATOM 740 C CA . ILE A 1 93 ? 13.672 4.742 -2.828 1 94.62 93 ILE A CA 1
ATOM 741 C C . ILE A 1 93 ? 12.164 4.93 -2.729 1 94.62 93 ILE A C 1
ATOM 743 O O . ILE A 1 93 ? 11.5 4.266 -1.927 1 94.62 93 ILE A O 1
ATOM 747 N N . ALA A 1 94 ? 11.617 5.867 -3.48 1 94.94 94 ALA A N 1
ATOM 748 C CA . ALA A 1 94 ? 10.172 6.02 -3.672 1 94.94 94 ALA A CA 1
ATOM 749 C C . ALA A 1 94 ? 9.75 5.523 -5.051 1 94.94 94 ALA A C 1
ATOM 751 O O . ALA A 1 94 ? 10.273 5.977 -6.07 1 94.94 94 ALA A O 1
ATOM 752 N N . SER A 1 95 ? 8.805 4.668 -5.039 1 94.62 95 SER A N 1
ATOM 753 C CA . SER A 1 95 ? 8.422 4.059 -6.309 1 94.62 95 SER A CA 1
ATOM 754 C C . SER A 1 95 ? 6.918 3.795 -6.363 1 94.62 95 SER A C 1
ATOM 756 O O . SER A 1 95 ? 6.285 3.557 -5.332 1 94.62 95 SER A O 1
ATOM 758 N N . ILE A 1 96 ? 6.418 3.902 -7.539 1 91.81 96 ILE A N 1
ATOM 759 C CA . ILE A 1 96 ? 5.043 3.447 -7.727 1 91.81 96 ILE A CA 1
ATOM 760 C C . ILE A 1 96 ? 4.996 1.921 -7.691 1 91.81 96 ILE A C 1
ATOM 762 O O . ILE A 1 96 ? 6.023 1.257 -7.852 1 91.81 96 ILE A O 1
ATOM 766 N N . ALA A 1 97 ? 3.865 1.412 -7.531 1 88.19 97 ALA A N 1
ATOM 767 C CA . ALA A 1 97 ? 3.674 -0.015 -7.285 1 88.19 97 ALA A CA 1
ATOM 768 C C . ALA A 1 97 ? 4.219 -0.849 -8.445 1 88.19 97 ALA A C 1
ATOM 770 O O . ALA A 1 97 ? 4.984 -1.791 -8.227 1 88.19 97 ALA A O 1
ATOM 771 N N . THR A 1 98 ? 3.898 -0.535 -9.672 1 89.38 98 THR A N 1
ATOM 772 C CA . THR A 1 98 ? 4.293 -1.307 -10.844 1 89.38 98 THR A CA 1
ATOM 773 C C . THR A 1 98 ? 5.812 -1.414 -10.93 1 89.38 98 THR A C 1
ATOM 775 O O . THR A 1 98 ? 6.352 -2.49 -11.203 1 89.38 98 THR A O 1
ATOM 778 N N . LEU A 1 99 ? 6.453 -0.37 -10.648 1 93.31 99 LEU A N 1
ATOM 779 C CA . LEU A 1 99 ? 7.906 -0.364 -10.781 1 93.31 99 LEU A CA 1
ATOM 780 C C . LEU A 1 99 ? 8.562 -1.031 -9.578 1 93.31 99 LEU A C 1
ATOM 782 O O . LEU A 1 99 ? 9.609 -1.671 -9.711 1 93.31 99 LEU A O 1
ATOM 786 N N . SER A 1 100 ? 7.953 -0.884 -8.438 1 90.12 100 SER A N 1
ATOM 787 C CA . SER A 1 100 ? 8.484 -1.519 -7.238 1 90.12 100 SER A CA 1
ATOM 788 C C . SER A 1 100 ? 8.484 -3.037 -7.367 1 90.12 100 SER A C 1
ATOM 790 O O . SER A 1 100 ? 9.477 -3.695 -7.062 1 90.12 100 SER A O 1
ATOM 792 N N . ASN A 1 101 ? 7.441 -3.557 -7.84 1 84.69 101 ASN A N 1
ATOM 793 C CA . ASN A 1 101 ? 7.242 -5 -7.867 1 84.69 101 ASN A CA 1
ATOM 794 C C . ASN A 1 101 ? 8.016 -5.648 -9.016 1 84.69 101 ASN A C 1
ATOM 796 O O . ASN A 1 101 ? 8.406 -6.812 -8.922 1 84.69 101 ASN A O 1
ATOM 800 N N . ASN A 1 102 ? 8.234 -4.949 -10.023 1 82.75 102 ASN A N 1
ATOM 801 C CA . ASN A 1 102 ? 8.773 -5.566 -11.227 1 82.75 102 ASN A CA 1
ATOM 802 C C . ASN A 1 102 ? 10.227 -5.148 -11.469 1 82.75 102 ASN A C 1
ATOM 804 O O . ASN A 1 102 ? 11.109 -6 -11.586 1 82.75 102 ASN A O 1
ATOM 808 N N . ILE A 1 103 ? 10.469 -3.943 -11.367 1 90.31 103 ILE A N 1
ATOM 809 C CA . ILE A 1 103 ? 11.766 -3.42 -11.789 1 90.31 103 ILE A CA 1
ATOM 810 C C . ILE A 1 103 ? 12.688 -3.305 -10.578 1 90.31 103 ILE A C 1
ATOM 812 O O . ILE A 1 103 ? 13.789 -3.867 -10.578 1 90.31 103 ILE A O 1
ATOM 816 N N . LEU A 1 104 ? 12.195 -2.68 -9.609 1 92.88 104 LEU A N 1
ATOM 817 C CA . LEU A 1 104 ? 13.031 -2.354 -8.461 1 92.88 104 LEU A CA 1
ATOM 818 C C . LEU A 1 104 ? 13.477 -3.619 -7.73 1 92.88 104 LEU A C 1
ATOM 820 O O . LEU A 1 104 ? 14.633 -3.738 -7.332 1 92.88 104 LEU A O 1
ATOM 824 N N . LEU A 1 105 ? 12.594 -4.461 -7.594 1 89.44 105 LEU A N 1
ATOM 825 C CA . LEU A 1 105 ? 12.914 -5.707 -6.906 1 89.44 105 LEU A CA 1
ATOM 826 C C . LEU A 1 105 ? 14.031 -6.453 -7.625 1 89.44 105 LEU A C 1
ATOM 828 O O . LEU A 1 105 ? 14.969 -6.949 -6.988 1 89.44 105 LEU A O 1
ATOM 832 N N . LYS A 1 106 ? 13.922 -6.562 -8.883 1 90.5 106 LYS A N 1
ATOM 833 C CA . LYS A 1 106 ? 14.945 -7.23 -9.672 1 90.5 106 LYS A CA 1
ATOM 834 C C . LYS A 1 106 ? 16.281 -6.512 -9.562 1 90.5 106 LYS A C 1
ATOM 836 O O . LYS A 1 106 ? 17.328 -7.148 -9.383 1 90.5 106 LYS A O 1
ATOM 841 N N . ALA A 1 107 ? 16.25 -5.266 -9.656 1 93.5 107 ALA A N 1
ATOM 842 C CA . ALA A 1 107 ? 17.469 -4.469 -9.562 1 93.5 107 ALA A CA 1
ATOM 843 C C . ALA A 1 107 ? 18.141 -4.645 -8.195 1 93.5 107 ALA A C 1
ATOM 845 O O . ALA A 1 107 ? 19.359 -4.824 -8.109 1 93.5 107 ALA A O 1
ATOM 846 N N . ILE A 1 108 ? 17.328 -4.566 -7.156 1 90.75 108 ILE A N 1
ATOM 847 C CA . ILE A 1 108 ? 17.844 -4.691 -5.797 1 90.75 108 ILE A CA 1
ATOM 848 C C . ILE A 1 108 ? 18.438 -6.082 -5.598 1 90.75 108 ILE A C 1
ATOM 850 O O . ILE A 1 108 ? 19.516 -6.223 -5 1 90.75 108 ILE A O 1
ATOM 854 N N . SER A 1 109 ? 17.75 -7.094 -6.062 1 87.62 109 SER A N 1
ATOM 855 C CA . SER A 1 109 ? 18.25 -8.461 -5.941 1 87.62 109 SER A CA 1
ATOM 856 C C . SER A 1 109 ? 19.609 -8.617 -6.598 1 87.62 109 SER A C 1
ATOM 858 O O . SER A 1 109 ? 20.516 -9.234 -6.031 1 87.62 109 SER A O 1
ATOM 860 N N . GLN A 1 110 ? 19.703 -8.078 -7.785 1 88.62 110 GLN A N 1
ATOM 861 C CA . GLN A 1 110 ? 20.969 -8.141 -8.5 1 88.62 110 GLN A CA 1
ATOM 862 C C . GLN A 1 110 ? 22.047 -7.305 -7.797 1 88.62 110 GLN A C 1
ATOM 864 O O . GLN A 1 110 ? 23.188 -7.727 -7.688 1 88.62 110 GLN A O 1
ATOM 869 N N . PHE A 1 111 ? 21.688 -6.16 -7.312 1 90.5 111 PHE A N 1
ATOM 870 C CA . PHE A 1 111 ? 22.578 -5.227 -6.645 1 90.5 111 PHE A CA 1
ATOM 871 C C . PHE A 1 111 ? 23.125 -5.832 -5.355 1 90.5 111 PHE A C 1
ATOM 873 O O . PHE A 1 111 ? 24.312 -5.711 -5.062 1 90.5 111 PHE A O 1
ATOM 880 N N . GLN A 1 112 ? 22.266 -6.488 -4.602 1 83.06 112 GLN A N 1
ATOM 881 C CA . GLN A 1 112 ? 22.641 -7.023 -3.297 1 83.06 112 GLN A CA 1
ATOM 882 C C . GLN A 1 112 ? 23.594 -8.203 -3.432 1 83.06 112 GLN A C 1
ATOM 884 O O . GLN A 1 112 ? 24.297 -8.562 -2.475 1 83.06 112 GLN A O 1
ATOM 889 N N . GLN A 1 113 ? 23.578 -8.828 -4.551 1 82.19 113 GLN A N 1
ATOM 890 C CA . GLN A 1 113 ? 24.531 -9.914 -4.773 1 82.19 113 GLN A CA 1
ATOM 891 C C . GLN A 1 113 ? 25.969 -9.406 -4.703 1 82.19 113 GLN A C 1
ATOM 893 O O . GLN A 1 113 ? 26.875 -10.133 -4.289 1 82.19 113 GLN A O 1
ATOM 898 N N . GLU A 1 114 ? 26.125 -8.172 -5.086 1 82.06 114 GLU A N 1
ATOM 899 C CA . GLU A 1 114 ? 27.469 -7.598 -5.145 1 82.06 114 GLU A CA 1
ATOM 900 C C . GLU A 1 114 ? 27.688 -6.598 -4.012 1 82.06 114 GLU A C 1
ATOM 902 O O . GLU A 1 114 ? 28.812 -6.219 -3.721 1 82.06 114 GLU A O 1
ATOM 907 N N . HIS A 1 115 ? 26.625 -6.215 -3.438 1 79.94 115 HIS A N 1
ATOM 908 C CA . HIS A 1 115 ? 26.672 -5.234 -2.357 1 79.94 115 HIS A CA 1
ATOM 909 C C . HIS A 1 115 ? 25.969 -5.758 -1.107 1 79.94 115 HIS A C 1
ATOM 911 O O . HIS A 1 115 ? 24.766 -5.551 -0.934 1 79.94 115 HIS A O 1
ATOM 917 N N . HIS A 1 116 ? 26.672 -6.246 -0.143 1 71.12 116 HIS A N 1
ATOM 918 C CA . HIS A 1 116 ? 26.078 -6.965 0.974 1 71.12 116 HIS A CA 1
ATOM 919 C C . HIS A 1 116 ? 25.891 -6.051 2.18 1 71.12 116 HIS A C 1
ATOM 921 O O . HIS A 1 116 ? 25.047 -6.312 3.039 1 71.12 116 HIS A O 1
ATOM 927 N N . ASP A 1 117 ? 26.578 -4.945 2.225 1 71 117 ASP A N 1
ATOM 928 C CA . ASP A 1 117 ? 26.531 -4.09 3.408 1 71 117 ASP A CA 1
ATOM 929 C C . ASP A 1 117 ? 25.75 -2.805 3.127 1 71 117 ASP A C 1
ATOM 931 O O . ASP A 1 117 ? 26.281 -1.705 3.328 1 71 117 ASP A O 1
ATOM 935 N N . VAL A 1 118 ? 24.562 -3.043 2.621 1 77.19 118 VAL A N 1
ATOM 936 C CA . VAL A 1 118 ? 23.781 -1.854 2.303 1 77.19 118 VAL A CA 1
ATOM 937 C C . VAL A 1 118 ? 22.375 -1.974 2.912 1 77.19 118 VAL A C 1
ATOM 939 O O . VAL A 1 118 ? 21.875 -3.082 3.107 1 77.19 118 VAL A O 1
ATOM 942 N N . VAL A 1 119 ? 21.906 -0.809 3.246 1 79.38 119 VAL A N 1
ATOM 943 C CA . VAL A 1 119 ? 20.531 -0.706 3.721 1 79.38 119 VAL A CA 1
ATOM 944 C C . VAL A 1 119 ? 19.656 -0.055 2.648 1 79.38 119 VAL A C 1
ATOM 946 O O . VAL A 1 119 ? 19.969 1.044 2.176 1 79.38 119 VAL A O 1
ATOM 949 N N . ILE A 1 120 ? 18.672 -0.794 2.219 1 87.12 120 ILE A N 1
ATOM 950 C CA . ILE A 1 120 ? 17.766 -0.269 1.194 1 87.12 120 ILE A CA 1
ATOM 951 C C . ILE A 1 120 ? 16.359 -0.163 1.753 1 87.12 120 ILE A C 1
ATOM 953 O O . ILE A 1 120 ? 15.828 -1.125 2.318 1 87.12 120 ILE A O 1
ATOM 957 N N . SER A 1 121 ? 15.766 0.996 1.637 1 87.31 121 SER A N 1
ATOM 958 C CA . SER A 1 121 ? 14.375 1.253 1.998 1 87.31 121 SER A CA 1
ATOM 959 C C . SER A 1 121 ? 13.57 1.737 0.795 1 87.31 121 SER A C 1
ATOM 961 O O . SER A 1 121 ? 13.922 2.738 0.168 1 87.31 121 SER A O 1
ATOM 963 N N . SER A 1 122 ? 12.547 0.998 0.513 1 90.62 122 SER A N 1
ATOM 964 C CA . SER A 1 122 ? 11.68 1.375 -0.598 1 90.62 122 SER A CA 1
ATOM 965 C C . SER A 1 122 ? 10.25 1.618 -0.125 1 90.62 122 SER A C 1
ATOM 967 O O . SER A 1 122 ? 9.703 0.827 0.645 1 90.62 122 SER A O 1
ATOM 969 N N . TYR A 1 123 ? 9.68 2.678 -0.656 1 87.62 123 TYR A N 1
ATOM 970 C CA . TYR A 1 123 ? 8.305 3.045 -0.325 1 87.62 123 TYR A CA 1
ATOM 971 C C . TYR A 1 123 ? 7.453 3.164 -1.584 1 87.62 123 TYR A C 1
ATOM 973 O O . TYR A 1 123 ? 7.855 3.82 -2.549 1 87.62 123 TYR A O 1
ATOM 981 N N . GLU A 1 124 ? 6.375 2.512 -1.472 1 88.75 124 GLU A N 1
ATOM 982 C CA . GLU A 1 124 ? 5.414 2.691 -2.555 1 88.75 124 GLU A CA 1
ATOM 983 C C . GLU A 1 124 ? 4.613 3.979 -2.373 1 88.75 124 GLU A C 1
ATOM 985 O O . GLU A 1 124 ? 4.055 4.223 -1.304 1 88.75 124 GLU A O 1
ATOM 990 N N . VAL A 1 125 ? 4.625 4.75 -3.424 1 86.44 125 VAL A N 1
ATOM 991 C CA . VAL A 1 125 ? 3.938 6.035 -3.344 1 86.44 125 VAL A CA 1
ATOM 992 C C . VAL A 1 125 ? 3.178 6.297 -4.641 1 86.44 125 VAL A C 1
ATOM 994 O O . VAL A 1 125 ? 3.305 5.539 -5.605 1 86.44 125 VAL A O 1
ATOM 997 N N . GLU A 1 126 ? 2.377 7.336 -4.555 1 81.88 126 GLU A N 1
ATOM 998 C CA . GLU A 1 126 ? 1.697 7.777 -5.77 1 81.88 126 GLU A CA 1
ATOM 999 C C . GLU A 1 126 ? 2.641 8.57 -6.672 1 81.88 126 GLU A C 1
ATOM 1001 O O . GLU A 1 126 ? 3.582 9.203 -6.191 1 81.88 126 GLU A O 1
ATOM 1006 N N . PRO A 1 127 ? 2.334 8.562 -7.91 1 86.12 127 PRO A N 1
ATOM 1007 C CA . PRO A 1 127 ? 3.223 9.234 -8.859 1 86.12 127 PRO A CA 1
ATOM 1008 C C . PRO A 1 127 ? 3.479 10.695 -8.492 1 86.12 127 PRO A C 1
ATOM 1010 O O . PRO A 1 127 ? 4.613 11.164 -8.578 1 86.12 127 PRO A O 1
ATOM 1013 N N . HIS A 1 128 ? 2.516 11.383 -8.039 1 79.44 128 HIS A N 1
ATOM 1014 C CA . HIS A 1 128 ? 2.629 12.812 -7.797 1 79.44 128 HIS A CA 1
ATOM 1015 C C . HIS A 1 128 ? 3.48 13.094 -6.562 1 79.44 128 HIS A C 1
ATOM 1017 O O . HIS A 1 128 ? 3.939 14.227 -6.367 1 79.44 128 HIS A O 1
ATOM 1023 N N . GLU A 1 129 ? 3.691 12.109 -5.781 1 84.94 129 GLU A N 1
ATOM 1024 C CA . GLU A 1 129 ? 4.441 12.289 -4.543 1 84.94 129 GLU A CA 1
ATOM 1025 C C . GLU A 1 129 ? 5.941 12.141 -4.781 1 84.94 129 GLU A C 1
ATOM 1027 O O . GLU A 1 129 ? 6.75 12.562 -3.951 1 84.94 129 GLU A O 1
ATOM 1032 N N . VAL A 1 130 ? 6.316 11.523 -5.84 1 91.12 130 VAL A N 1
ATOM 1033 C CA . VAL A 1 130 ? 7.707 11.133 -6.059 1 91.12 130 VAL A CA 1
ATOM 1034 C C . VAL A 1 130 ? 8.586 12.383 -6.145 1 91.12 130 VAL A C 1
ATOM 1036 O O . VAL A 1 130 ? 9.609 12.469 -5.465 1 91.12 130 VAL A O 1
ATOM 1039 N N . LEU A 1 131 ? 8.18 13.344 -6.91 1 88.69 131 LEU A N 1
ATOM 1040 C CA . LEU A 1 131 ? 8.969 14.562 -7.082 1 88.69 131 LEU A CA 1
ATOM 1041 C C . LEU A 1 131 ? 9.164 15.281 -5.75 1 88.69 131 LEU A C 1
ATOM 1043 O O . LEU A 1 131 ? 10.273 15.688 -5.414 1 88.69 131 LEU A O 1
ATOM 1047 N N . GLU A 1 132 ? 8.07 15.391 -5.055 1 85.62 132 GLU A N 1
ATOM 1048 C CA . GLU A 1 132 ? 8.109 16.062 -3.762 1 85.62 132 GLU A CA 1
ATOM 1049 C C . GLU A 1 132 ? 9.055 15.359 -2.797 1 85.62 132 GLU A C 1
ATOM 1051 O O . GLU A 1 132 ? 9.789 16.016 -2.049 1 85.62 132 GLU A O 1
ATOM 1056 N N . ARG A 1 133 ? 9.031 14.125 -2.779 1 87 133 ARG A N 1
ATOM 1057 C CA . ARG A 1 133 ? 9.859 13.344 -1.865 1 87 133 ARG A CA 1
ATOM 1058 C C . ARG A 1 133 ? 11.344 13.523 -2.189 1 87 133 ARG A C 1
ATOM 1060 O O . ARG A 1 133 ? 12.172 13.609 -1.284 1 87 133 ARG A O 1
ATOM 1067 N N . ILE A 1 134 ? 11.688 13.578 -3.443 1 89.81 134 ILE A N 1
ATOM 1068 C CA . ILE A 1 134 ? 13.07 13.812 -3.838 1 89.81 134 ILE A CA 1
ATOM 1069 C C . ILE A 1 134 ? 13.477 15.242 -3.477 1 89.81 134 ILE A C 1
ATOM 1071 O O . ILE A 1 134 ? 14.57 15.469 -2.953 1 89.81 134 ILE A O 1
ATOM 1075 N N . GLN A 1 135 ? 12.555 16.125 -3.756 1 84.56 135 GLN A N 1
ATOM 1076 C CA . GLN A 1 135 ? 12.82 17.531 -3.49 1 84.56 135 GLN A CA 1
ATOM 1077 C C . GLN A 1 135 ? 13.133 17.766 -2.016 1 84.56 135 GLN A C 1
ATOM 1079 O O . GLN A 1 135 ? 14.047 18.531 -1.683 1 84.56 135 GLN A O 1
ATOM 1084 N N . ASN A 1 136 ? 12.445 17.094 -1.209 1 79.56 136 ASN A N 1
ATOM 1085 C CA . ASN A 1 136 ? 12.562 17.297 0.231 1 79.56 136 ASN A CA 1
ATOM 1086 C C . ASN A 1 136 ? 13.594 16.344 0.843 1 79.56 136 ASN A C 1
ATOM 1088 O O . ASN A 1 136 ? 13.695 16.234 2.066 1 79.56 136 ASN A O 1
ATOM 1092 N N . TYR A 1 137 ? 14.219 15.57 0.088 1 78.31 137 TYR A N 1
ATOM 1093 C CA . TYR A 1 137 ? 15.297 14.688 0.495 1 78.31 137 TYR A CA 1
ATOM 1094 C C . TYR A 1 137 ? 14.766 13.539 1.347 1 78.31 137 TYR A C 1
ATOM 1096 O O . TYR A 1 137 ? 15.477 13.023 2.221 1 78.31 137 TYR A O 1
ATOM 1104 N N . ASN A 1 138 ? 13.508 13.242 1.031 1 81.94 138 ASN A N 1
ATOM 1105 C CA . ASN A 1 138 ? 12.898 12.094 1.696 1 81.94 138 ASN A CA 1
ATOM 1106 C C . ASN A 1 138 ? 13.242 10.781 0.99 1 81.94 138 ASN A C 1
ATOM 1108 O O . ASN A 1 138 ? 13.055 9.703 1.546 1 81.94 138 ASN A O 1
ATOM 1112 N N . CYS A 1 139 ? 13.727 10.891 -0.192 1 90.56 139 CYS A N 1
ATOM 1113 C CA . CYS A 1 139 ? 14.219 9.727 -0.916 1 90.56 139 CYS A CA 1
ATOM 1114 C C . CYS A 1 139 ? 15.375 10.102 -1.837 1 90.56 139 CYS A C 1
ATOM 1116 O O . CYS A 1 139 ? 15.523 11.266 -2.205 1 90.56 139 CYS A O 1
ATOM 1118 N N . ASP A 1 140 ? 16.156 9.133 -2.137 1 92.5 140 ASP A N 1
ATOM 1119 C CA . ASP A 1 140 ? 17.328 9.32 -2.986 1 92.5 140 ASP A CA 1
ATOM 1120 C C . ASP A 1 140 ? 17 9.07 -4.453 1 92.5 140 ASP A C 1
ATOM 1122 O O . ASP A 1 140 ? 17.547 9.719 -5.344 1 92.5 140 ASP A O 1
ATOM 1126 N N . ILE A 1 141 ? 16.156 8.086 -4.652 1 96.19 141 ILE A N 1
ATOM 1127 C CA . ILE A 1 141 ? 15.789 7.656 -5.992 1 96.19 141 ILE A CA 1
ATOM 1128 C C . ILE A 1 141 ? 14.266 7.586 -6.109 1 96.19 141 ILE A C 1
ATOM 1130 O O . ILE A 1 141 ? 13.594 7.109 -5.195 1 96.19 141 ILE A O 1
ATOM 1134 N N . GLY A 1 142 ? 13.766 8.125 -7.16 1 96.81 142 GLY A N 1
ATOM 1135 C CA . GLY A 1 142 ? 12.352 8.047 -7.465 1 96.81 142 GLY A CA 1
ATOM 1136 C C . GLY A 1 142 ? 12.055 7.297 -8.75 1 96.81 142 GLY A C 1
ATOM 1137 O O . GLY A 1 142 ? 12.781 7.434 -9.734 1 96.81 142 GLY A O 1
ATOM 1138 N N . LEU A 1 143 ? 11.078 6.449 -8.695 1 96.81 143 LEU A N 1
ATOM 1139 C CA . LEU A 1 143 ? 10.57 5.738 -9.859 1 96.81 143 LEU A CA 1
ATOM 1140 C C . LEU A 1 143 ? 9.086 6.016 -10.062 1 96.81 143 LEU A C 1
ATOM 1142 O O . LEU A 1 143 ? 8.266 5.66 -9.211 1 96.81 143 LEU A O 1
ATOM 1146 N N . SER A 1 144 ? 8.789 6.656 -11.133 1 93.69 144 SER A N 1
ATOM 1147 C CA . SER A 1 144 ? 7.41 7.086 -11.336 1 93.69 144 SER A CA 1
ATOM 1148 C C . SER A 1 144 ? 7.047 7.094 -12.82 1 93.69 144 SER A C 1
ATOM 1150 O O . SER A 1 144 ? 7.855 6.699 -13.664 1 93.69 144 SER A O 1
ATOM 1152 N N . PHE A 1 145 ? 5.82 7.367 -13.086 1 90.25 145 PHE A N 1
ATOM 1153 C CA . PHE A 1 145 ? 5.406 7.68 -14.453 1 90.25 145 PHE A CA 1
ATOM 1154 C C . PHE A 1 145 ? 4.758 9.055 -14.516 1 90.25 145 PHE A C 1
ATOM 1156 O O . PHE A 1 145 ? 4.383 9.625 -13.484 1 90.25 145 PHE A O 1
ATOM 1163 N N . ILE A 1 146 ? 4.816 9.648 -15.625 1 81.38 146 ILE A N 1
ATOM 1164 C CA . ILE A 1 146 ? 4.145 10.922 -15.867 1 81.38 146 ILE A CA 1
ATOM 1165 C C . ILE A 1 146 ? 3.162 10.773 -17.031 1 81.38 146 ILE A C 1
ATOM 1167 O O . ILE A 1 146 ? 3.453 10.094 -18.016 1 81.38 146 ILE A O 1
ATOM 1171 N N . GLU A 1 147 ? 2.027 11.258 -16.688 1 73.75 147 GLU A N 1
ATOM 1172 C CA . GLU A 1 147 ? 1.081 11.336 -17.781 1 73.75 147 GLU A CA 1
ATOM 1173 C C . GLU A 1 147 ? 1.528 12.367 -18.828 1 73.75 147 GLU A C 1
ATOM 1175 O O . GLU A 1 147 ? 2.188 13.352 -18.484 1 73.75 147 GLU A O 1
ATOM 1180 N N . SER A 1 148 ? 1.135 12.172 -20 1 70.94 148 SER A N 1
ATOM 1181 C CA . SER A 1 148 ? 1.602 12.969 -21.125 1 70.94 148 SER A CA 1
ATOM 1182 C C . SER A 1 148 ? 1.341 14.453 -20.906 1 70.94 148 SER A C 1
ATOM 1184 O O . SER A 1 148 ? 2.176 15.289 -21.25 1 70.94 148 SER A O 1
ATOM 1186 N N . ASP A 1 149 ? 0.185 14.703 -20.234 1 71.31 149 ASP A N 1
ATOM 1187 C CA . ASP A 1 149 ? -0.213 16.094 -20.109 1 71.31 149 ASP A CA 1
ATOM 1188 C C . ASP A 1 149 ? 0.532 16.766 -18.953 1 71.31 149 ASP A C 1
ATOM 1190 O O . ASP A 1 149 ? 0.486 18 -18.812 1 71.31 149 ASP A O 1
ATOM 1194 N N . GLU A 1 150 ? 1.285 16.031 -18.219 1 78.19 150 GLU A N 1
ATOM 1195 C CA . GLU A 1 150 ? 1.96 16.594 -17.047 1 78.19 150 GLU A CA 1
ATOM 1196 C C . GLU A 1 150 ? 3.469 16.656 -17.266 1 78.19 150 GLU A C 1
ATOM 1198 O O . GLU A 1 150 ? 4.203 17.125 -16.406 1 78.19 150 GLU A O 1
ATOM 1203 N N . VAL A 1 151 ? 3.971 16.281 -18.391 1 81.06 151 VAL A N 1
ATOM 1204 C CA . VAL A 1 151 ? 5.398 16.109 -18.641 1 81.06 151 VAL A CA 1
ATOM 1205 C C . VAL A 1 151 ? 6.102 17.469 -18.516 1 81.06 151 VAL A C 1
ATOM 1207 O O . VAL A 1 151 ? 7.121 17.578 -17.844 1 81.06 151 VAL A O 1
ATOM 1210 N N . GLU A 1 152 ? 5.543 18.438 -19.109 1 82.56 152 GLU A N 1
ATOM 1211 C CA . GLU A 1 152 ? 6.18 19.75 -19.125 1 82.56 152 GLU A CA 1
ATOM 1212 C C . GLU A 1 152 ? 6.262 20.344 -17.719 1 82.56 152 GLU A C 1
ATOM 1214 O O . GLU A 1 152 ? 7.309 20.844 -17.312 1 82.56 152 GLU A O 1
ATOM 1219 N N . ARG A 1 153 ? 5.23 20.25 -17.062 1 83.25 153 ARG A N 1
ATOM 1220 C CA . ARG A 1 153 ? 5.156 20.812 -15.719 1 83.25 153 ARG A CA 1
ATOM 1221 C C . ARG A 1 153 ? 6.141 20.109 -14.781 1 83.25 153 ARG A C 1
ATOM 1223 O O . ARG A 1 153 ? 6.906 20.766 -14.078 1 83.25 153 ARG A O 1
ATOM 1230 N N . ILE A 1 154 ? 6.133 18.844 -14.773 1 86.56 154 ILE A N 1
ATOM 1231 C CA . ILE A 1 154 ? 6.965 18.062 -13.859 1 86.56 154 ILE A CA 1
ATOM 1232 C C . ILE A 1 154 ? 8.438 18.266 -14.219 1 86.56 154 ILE A C 1
ATOM 1234 O O . ILE A 1 154 ? 9.289 18.391 -13.328 1 86.56 154 ILE A O 1
ATOM 1238 N N . THR A 1 155 ? 8.695 18.344 -15.484 1 85.31 155 THR A N 1
ATOM 1239 C CA . THR A 1 155 ? 10.062 18.562 -15.922 1 85.31 155 THR A CA 1
ATOM 1240 C C . THR A 1 155 ? 10.57 19.922 -15.461 1 85.31 155 THR A C 1
ATOM 1242 O O . THR A 1 155 ? 11.711 20.062 -15.016 1 85.31 155 THR A O 1
ATOM 1245 N N . TYR A 1 156 ? 9.734 20.844 -15.602 1 88 156 TYR A N 1
ATOM 1246 C CA . TYR A 1 156 ? 10.086 22.188 -15.148 1 88 156 TYR A CA 1
ATOM 1247 C C . TYR A 1 156 ? 10.391 22.203 -13.656 1 88 156 TYR A C 1
ATOM 1249 O O . TYR A 1 156 ? 11.414 22.75 -13.227 1 88 156 TYR A O 1
ATOM 1257 N N . LEU A 1 157 ? 9.523 21.609 -12.93 1 87.31 157 LEU A N 1
ATOM 1258 C CA . LEU A 1 157 ? 9.688 21.562 -11.477 1 87.31 157 LEU A CA 1
ATOM 1259 C C . LEU A 1 157 ? 10.945 20.797 -11.094 1 87.31 157 LEU A C 1
ATOM 1261 O O . LEU A 1 157 ? 11.656 21.188 -10.164 1 87.31 157 LEU A O 1
ATOM 1265 N N . ALA A 1 158 ? 11.164 19.734 -11.773 1 91.38 158 ALA A N 1
ATOM 1266 C CA . ALA A 1 158 ? 12.359 18.938 -11.516 1 91.38 158 ALA A CA 1
ATOM 1267 C C . ALA A 1 158 ? 13.625 19.766 -11.758 1 91.38 158 ALA A C 1
ATOM 1269 O O . ALA A 1 158 ? 14.523 19.797 -10.914 1 91.38 158 ALA A O 1
ATOM 1270 N N . ASN A 1 159 ? 13.672 20.453 -12.82 1 90.44 159 ASN A N 1
ATOM 1271 C CA . ASN A 1 159 ? 14.836 21.266 -13.172 1 90.44 159 ASN A CA 1
ATOM 1272 C C . ASN A 1 159 ? 15.07 22.375 -12.156 1 90.44 159 ASN A C 1
ATOM 1274 O O . ASN A 1 159 ? 16.203 22.625 -11.758 1 90.44 159 ASN A O 1
ATOM 1278 N N . LYS A 1 160 ? 14.047 22.969 -11.781 1 89.94 160 LYS A N 1
ATOM 1279 C CA . LYS A 1 160 ? 14.117 24.062 -10.812 1 89.94 160 LYS A CA 1
ATOM 1280 C C . LYS A 1 160 ? 14.695 23.578 -9.484 1 89.94 160 LYS A C 1
ATOM 1282 O O . LYS A 1 160 ? 15.281 24.359 -8.734 1 89.94 160 LYS A O 1
ATOM 1287 N N . ASN A 1 161 ? 14.602 22.344 -9.266 1 90.12 161 ASN A N 1
ATOM 1288 C CA . ASN A 1 161 ? 15.039 21.812 -7.977 1 90.12 161 ASN A CA 1
ATOM 1289 C C . ASN A 1 161 ? 16.25 20.906 -8.133 1 90.12 161 ASN A C 1
ATOM 1291 O O . ASN A 1 161 ? 16.547 20.094 -7.258 1 90.12 161 ASN A O 1
ATOM 1295 N N . ASP A 1 162 ? 16.922 20.938 -9.281 1 92.81 162 ASP A N 1
ATOM 1296 C CA . ASP A 1 162 ? 18.141 20.188 -9.57 1 92.81 162 ASP A CA 1
ATOM 1297 C C . ASP A 1 162 ? 17.875 18.688 -9.477 1 92.81 162 ASP A C 1
ATOM 1299 O O . ASP A 1 162 ? 18.656 17.953 -8.867 1 92.81 162 ASP A O 1
ATOM 1303 N N . ILE A 1 163 ? 16.75 18.344 -9.891 1 95.06 163 ILE A N 1
ATOM 1304 C CA . ILE A 1 163 ? 16.375 16.938 -9.945 1 95.06 163 ILE A CA 1
ATOM 1305 C C . ILE A 1 163 ? 16.438 16.438 -11.391 1 95.06 163 ILE A C 1
ATOM 1307 O O . ILE A 1 163 ? 15.867 17.062 -12.281 1 95.06 163 ILE A O 1
ATOM 1311 N N . ILE A 1 164 ? 17.219 15.469 -11.602 1 94.56 164 ILE A N 1
ATOM 1312 C CA . ILE A 1 164 ? 17.219 14.797 -12.898 1 94.56 164 ILE A CA 1
ATOM 1313 C C . ILE A 1 164 ? 15.977 13.914 -13.008 1 94.56 164 ILE A C 1
ATOM 1315 O O . ILE A 1 164 ? 15.711 13.078 -12.133 1 94.56 164 ILE A O 1
ATOM 1319 N N . TRP A 1 165 ? 15.219 14.125 -13.922 1 92.94 165 TRP A N 1
ATOM 1320 C CA . TRP A 1 165 ? 14.016 13.383 -14.273 1 92.94 165 TRP A CA 1
ATOM 1321 C C . TRP A 1 165 ? 14.156 12.742 -15.656 1 92.94 165 TRP A C 1
ATOM 1323 O O . TRP A 1 165 ? 13.758 13.328 -16.656 1 92.94 165 TRP A O 1
ATOM 1333 N N . GLU A 1 166 ? 14.648 11.547 -15.766 1 92.88 166 GLU A N 1
ATOM 1334 C CA . GLU A 1 166 ? 15.039 10.938 -17.031 1 92.88 166 GLU A CA 1
ATOM 1335 C C . GLU A 1 166 ? 14.062 9.844 -17.453 1 92.88 166 GLU A C 1
ATOM 1337 O O . GLU A 1 166 ? 13.734 8.961 -16.656 1 92.88 166 GLU A O 1
ATOM 1342 N N . PRO A 1 167 ? 13.594 9.906 -18.703 1 93.38 167 PRO A N 1
ATOM 1343 C CA . PRO A 1 167 ? 12.758 8.812 -19.203 1 93.38 167 PRO A CA 1
ATOM 1344 C C . PRO A 1 167 ? 13.539 7.512 -19.375 1 93.38 167 PRO A C 1
ATOM 1346 O O . PRO A 1 167 ? 14.648 7.52 -19.922 1 93.38 167 PRO A O 1
ATOM 1349 N N . VAL A 1 168 ? 12.938 6.375 -18.953 1 95 168 VAL A N 1
ATOM 1350 C CA . VAL A 1 168 ? 13.719 5.148 -18.969 1 95 168 VAL A CA 1
ATOM 1351 C C . VAL A 1 168 ? 12.961 4.055 -19.719 1 95 168 VAL A C 1
ATOM 1353 O O . VAL A 1 168 ? 13.555 3.074 -20.172 1 95 168 VAL A O 1
ATOM 1356 N N . TYR A 1 169 ? 11.656 4.223 -19.844 1 93.5 169 TYR A N 1
ATOM 1357 C CA . TYR A 1 169 ? 10.906 3.146 -20.484 1 93.5 169 TYR A CA 1
ATOM 1358 C C . TYR A 1 169 ? 9.531 3.633 -20.938 1 93.5 169 TYR A C 1
ATOM 1360 O O . TYR A 1 169 ? 8.852 4.359 -20.219 1 93.5 169 TYR A O 1
ATOM 1368 N N . LYS A 1 170 ? 9.195 3.303 -22.141 1 91.38 170 LYS A N 1
ATOM 1369 C CA . LYS A 1 170 ? 7.871 3.559 -22.703 1 91.38 170 LYS A CA 1
ATOM 1370 C C . LYS A 1 170 ? 6.969 2.334 -22.562 1 91.38 170 LYS A C 1
ATOM 1372 O O . LYS A 1 170 ? 7.34 1.234 -22.969 1 91.38 170 LYS A O 1
ATOM 1377 N N . ASP A 1 171 ? 5.82 2.566 -21.922 1 90.06 171 ASP A N 1
ATOM 1378 C CA . ASP A 1 171 ? 4.871 1.488 -21.656 1 90.06 171 ASP A CA 1
ATOM 1379 C C . ASP A 1 171 ? 3.482 1.844 -22.188 1 90.06 171 ASP A C 1
ATOM 1381 O O . ASP A 1 171 ? 3.268 2.945 -22.703 1 90.06 171 ASP A O 1
ATOM 1385 N N . PHE A 1 172 ? 2.582 0.857 -22.172 1 87.62 172 PHE A N 1
ATOM 1386 C CA . PHE A 1 172 ? 1.205 1.033 -22.625 1 87.62 172 PHE A CA 1
ATOM 1387 C C . PHE A 1 172 ? 0.23 0.409 -21.641 1 87.62 172 PHE A C 1
ATOM 1389 O O . PHE A 1 172 ? 0.539 -0.608 -21.016 1 87.62 172 PHE A O 1
ATOM 1396 N N . MET A 1 173 ? -0.908 1.085 -21.578 1 88 173 MET A N 1
ATOM 1397 C CA . MET A 1 173 ? -1.963 0.517 -20.75 1 88 173 MET A CA 1
ATOM 1398 C C . MET A 1 173 ? -2.697 -0.6 -21.484 1 88 173 MET A C 1
ATOM 1400 O O . MET A 1 173 ? -2.787 -0.585 -22.703 1 88 173 MET A O 1
ATOM 1404 N N . CYS A 1 174 ? -3.203 -1.534 -20.719 1 90 174 CYS A N 1
ATOM 1405 C CA . CYS A 1 174 ? -4.023 -2.605 -21.281 1 90 174 CYS A CA 1
ATOM 1406 C C . CYS A 1 174 ? -4.973 -3.164 -20.219 1 90 174 CYS A C 1
ATOM 1408 O O . CYS A 1 174 ? -4.938 -2.742 -19.062 1 90 174 CYS A O 1
ATOM 1410 N N . LEU A 1 175 ? -5.832 -4.035 -20.703 1 90.69 175 LEU A N 1
ATOM 1411 C CA . LEU A 1 175 ? -6.738 -4.734 -19.797 1 90.69 175 LEU A CA 1
ATOM 1412 C C . LEU A 1 175 ? -6.117 -6.031 -19.297 1 90.69 175 LEU A C 1
ATOM 1414 O O . LEU A 1 175 ? -5.434 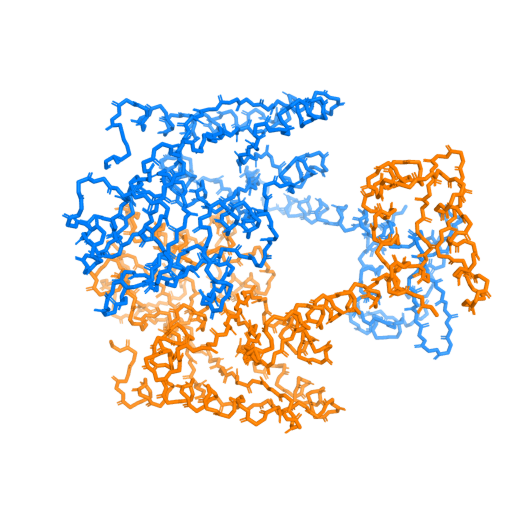-6.73 -20.047 1 90.69 175 LEU A O 1
ATOM 1418 N N . TYR A 1 176 ? -6.332 -6.273 -18.062 1 93.19 176 TYR A N 1
ATOM 1419 C CA . TYR A 1 176 ? -5.98 -7.582 -17.531 1 93.19 176 TYR A CA 1
ATOM 1420 C C . TYR A 1 176 ? -7.23 -8.383 -17.188 1 93.19 176 TYR A C 1
ATOM 1422 O O . TYR A 1 176 ? -8.117 -7.887 -16.484 1 93.19 176 TYR A O 1
ATOM 1430 N N . VAL A 1 177 ? -7.258 -9.602 -17.734 1 95.12 177 VAL A N 1
ATOM 1431 C CA . VAL A 1 177 ? -8.391 -10.5 -17.547 1 95.12 177 VAL A CA 1
ATOM 1432 C C . VAL A 1 177 ? -7.898 -11.875 -17.109 1 95.12 177 VAL A C 1
ATOM 1434 O O . VAL A 1 177 ? -6.699 -12.164 -17.172 1 95.12 177 VAL A O 1
ATOM 1437 N N . ASN A 1 178 ? -8.773 -12.641 -16.531 1 96.12 178 ASN A N 1
ATOM 1438 C CA . ASN A 1 178 ? -8.344 -14 -16.203 1 96.12 178 ASN A CA 1
ATOM 1439 C C . ASN A 1 178 ? -8.609 -14.961 -17.359 1 96.12 178 ASN A C 1
ATOM 1441 O O . ASN A 1 178 ? -9.109 -14.555 -18.406 1 96.12 178 ASN A O 1
ATOM 1445 N N . GLN A 1 179 ? -8.266 -16.219 -17.25 1 95.5 179 GLN A N 1
ATOM 1446 C CA . GLN A 1 179 ? -8.266 -17.234 -18.297 1 95.5 179 GLN A CA 1
ATOM 1447 C C . GLN A 1 179 ? -9.68 -17.562 -18.75 1 95.5 179 GLN A C 1
ATOM 1449 O O . GLN A 1 179 ? -9.883 -18.172 -19.812 1 95.5 179 GLN A O 1
ATOM 1454 N N . TYR A 1 180 ? -10.711 -17.141 -18.031 1 95.12 180 TYR A N 1
ATOM 1455 C CA . TYR A 1 180 ? -12.094 -17.484 -18.344 1 95.12 180 TYR A CA 1
ATOM 1456 C C . TYR A 1 180 ? -12.805 -16.328 -19.031 1 95.12 180 TYR A C 1
ATOM 1458 O O . TYR A 1 180 ? -13.969 -16.438 -19.406 1 95.12 180 TYR A O 1
ATOM 1466 N N . SER A 1 181 ? -12.141 -15.234 -19.188 1 94.69 181 SER A N 1
ATOM 1467 C CA . SER A 1 181 ? -12.773 -14.039 -19.719 1 94.69 181 SER A CA 1
ATOM 1468 C C . SER A 1 181 ? -13.242 -14.266 -21.156 1 94.69 181 SER A C 1
ATOM 1470 O O . SER A 1 181 ? -12.5 -14.805 -21.984 1 94.69 181 SER A O 1
ATOM 1472 N N . SER A 1 182 ? -14.375 -13.812 -21.516 1 93.44 182 SER A N 1
ATOM 1473 C CA . SER A 1 182 ? -14.922 -13.898 -22.875 1 93.44 182 SER A CA 1
ATOM 1474 C C . SER A 1 182 ? -14.133 -13.023 -23.844 1 93.44 182 SER A C 1
ATOM 1476 O O . SER A 1 182 ? -14.195 -13.219 -25.047 1 93.44 182 SER A O 1
ATOM 1478 N N . LEU A 1 183 ? -13.445 -12.094 -23.312 1 93.69 183 LEU A N 1
ATOM 1479 C CA . LEU A 1 183 ? -12.68 -11.18 -24.156 1 93.69 183 LEU A CA 1
ATOM 1480 C C . LEU A 1 183 ? -11.562 -11.922 -24.891 1 93.69 183 LEU A C 1
ATOM 1482 O O . LEU A 1 183 ? -11.086 -11.461 -25.922 1 93.69 183 LEU A O 1
ATOM 1486 N N . LEU A 1 184 ? -11.125 -13.008 -24.344 1 94.88 184 LEU A N 1
ATOM 1487 C CA . LEU A 1 184 ? -10.023 -13.766 -24.938 1 94.88 184 LEU A CA 1
ATOM 1488 C C . LEU A 1 184 ? -10.461 -14.445 -26.219 1 94.88 184 LEU A C 1
ATOM 1490 O O . LEU A 1 184 ? -9.617 -14.859 -27.031 1 94.88 184 LEU A O 1
ATOM 1494 N N . LYS A 1 185 ? -11.672 -14.586 -26.391 1 93.19 185 LYS A N 1
ATOM 1495 C CA . LYS A 1 185 ? -12.211 -15.234 -27.594 1 93.19 185 LYS A CA 1
ATOM 1496 C C . LYS A 1 185 ? -12.398 -14.234 -28.719 1 93.19 185 LYS A C 1
ATOM 1498 O O . LYS A 1 185 ? -12.711 -14.617 -29.844 1 93.19 185 LYS A O 1
ATOM 1503 N N . LYS A 1 186 ? -12.211 -13.039 -28.391 1 92.19 186 LYS A N 1
ATOM 1504 C CA . LYS A 1 186 ? -12.391 -12 -29.406 1 92.19 186 LYS A CA 1
ATOM 1505 C C . LYS A 1 186 ? -11.078 -11.695 -30.125 1 92.19 186 LYS A C 1
ATOM 1507 O O . LYS A 1 186 ? -10.016 -11.695 -29.5 1 92.19 186 LYS A O 1
ATOM 1512 N N . ASN A 1 187 ? -11.18 -11.406 -31.359 1 87.81 187 ASN A N 1
ATOM 1513 C CA . ASN A 1 187 ? -10 -10.992 -32.125 1 87.81 187 ASN A CA 1
ATOM 1514 C C . ASN A 1 187 ? -9.578 -9.57 -31.766 1 87.81 187 ASN A C 1
ATOM 1516 O O . ASN A 1 187 ? -8.383 -9.281 -31.641 1 87.81 187 ASN A O 1
ATOM 1520 N N . LYS A 1 188 ? -10.648 -8.812 -31.641 1 89.81 188 LYS A N 1
ATOM 1521 C CA . LYS A 1 188 ? -10.445 -7.414 -31.266 1 89.81 188 LYS A CA 1
ATOM 1522 C C . LYS A 1 188 ? -11.383 -7.012 -30.125 1 89.81 188 LYS A C 1
ATOM 1524 O O . LYS A 1 188 ? -12.586 -7.242 -30.203 1 89.81 188 LYS A O 1
ATOM 1529 N N . VAL A 1 189 ? -10.781 -6.512 -29.125 1 90.94 189 VAL A N 1
ATOM 1530 C CA . VAL A 1 189 ? -11.57 -6.051 -27.984 1 90.94 189 VAL A CA 1
ATOM 1531 C C . VAL A 1 189 ? -11.82 -4.551 -28.094 1 90.94 189 VAL A C 1
ATOM 1533 O O . VAL A 1 189 ? -10.883 -3.775 -28.312 1 90.94 189 VAL A O 1
ATOM 1536 N N . CYS A 1 190 ? -13.047 -4.141 -28.031 1 85.38 190 CYS A N 1
ATOM 1537 C CA . CYS A 1 190 ? -13.422 -2.729 -28.078 1 85.38 190 CYS A CA 1
ATOM 1538 C C . CYS A 1 190 ? -14.094 -2.297 -26.797 1 85.38 190 CYS A C 1
ATOM 1540 O O . CYS A 1 190 ? -14.43 -3.135 -25.953 1 85.38 190 CYS A O 1
ATOM 1542 N N . HIS A 1 191 ? -14.305 -1.035 -26.656 1 80.62 191 HIS A N 1
ATOM 1543 C CA . HIS A 1 191 ? -14.875 -0.461 -25.438 1 80.62 191 HIS A CA 1
ATOM 1544 C C . HIS A 1 191 ? -16.266 -1.024 -25.172 1 80.62 191 HIS A C 1
ATOM 1546 O O . HIS A 1 191 ? -16.641 -1.23 -24 1 80.62 191 HIS A O 1
ATOM 1552 N N . SER A 1 192 ? -17 -1.246 -26.203 1 79.44 192 SER A N 1
ATOM 1553 C CA . SER A 1 192 ? -18.359 -1.732 -26.047 1 79.44 192 SER A CA 1
ATOM 1554 C C . SER A 1 192 ? -18.391 -3.117 -25.406 1 79.44 192 SER A C 1
ATOM 1556 O O . SER A 1 192 ? -19.359 -3.49 -24.766 1 79.44 192 SER A O 1
ATOM 1558 N N . ASP A 1 193 ? -17.281 -3.822 -25.562 1 85.81 193 ASP A N 1
ATOM 1559 C CA . ASP A 1 193 ? -17.188 -5.168 -25.016 1 85.81 193 ASP A CA 1
ATOM 1560 C C . ASP A 1 193 ? -17.062 -5.129 -23.484 1 85.81 193 ASP A C 1
ATOM 1562 O O . ASP A 1 193 ? -17.234 -6.148 -22.828 1 85.81 193 ASP A O 1
ATOM 1566 N N . LEU A 1 194 ? -16.828 -3.939 -22.938 1 82.88 194 LEU A N 1
ATOM 1567 C CA . LEU A 1 194 ? -16.516 -3.824 -21.516 1 82.88 194 LEU A CA 1
ATOM 1568 C C . LEU A 1 194 ? -17.766 -3.48 -20.703 1 82.88 194 LEU A C 1
ATOM 1570 O O . LEU A 1 194 ? -17.734 -3.514 -19.469 1 82.88 194 LEU A O 1
ATOM 1574 N N . SER A 1 195 ? -18.844 -3.139 -21.281 1 75.44 195 SER A N 1
ATOM 1575 C CA . SER A 1 195 ? -20.016 -2.576 -20.641 1 75.44 195 SER A CA 1
ATOM 1576 C C . SER A 1 195 ? -20.578 -3.531 -19.594 1 75.44 195 SER A C 1
ATOM 1578 O O . SER A 1 195 ? -21.188 -3.098 -18.609 1 75.44 195 SER A O 1
ATOM 1580 N N . LYS A 1 196 ? -20.406 -4.801 -19.672 1 74.62 196 LYS A N 1
ATOM 1581 C CA . LYS A 1 196 ? -21.047 -5.723 -18.719 1 74.62 196 LYS A CA 1
ATOM 1582 C C . LYS A 1 196 ? -20.016 -6.305 -17.75 1 74.62 196 LYS A C 1
ATOM 1584 O O . LYS A 1 196 ? -20.344 -7.156 -16.922 1 74.62 196 LYS A O 1
ATOM 1589 N N . LEU A 1 197 ? -18.844 -5.797 -17.812 1 82.44 197 LEU A N 1
ATOM 1590 C CA . LEU A 1 197 ? -17.781 -6.332 -16.969 1 82.44 197 LEU A CA 1
ATOM 1591 C C . LEU A 1 197 ? -17.609 -5.477 -15.711 1 82.44 197 LEU A C 1
ATOM 1593 O O . LEU A 1 197 ? -17.953 -4.289 -15.711 1 82.44 197 LEU A O 1
ATOM 1597 N N . THR A 1 198 ? -17.188 -6.125 -14.648 1 82.62 198 THR A N 1
ATOM 1598 C CA . THR A 1 198 ? -16.828 -5.414 -13.43 1 82.62 198 THR A CA 1
ATOM 1599 C C . THR A 1 198 ? -15.391 -4.902 -13.5 1 82.62 198 THR A C 1
ATOM 1601 O O . THR A 1 198 ? -14.461 -5.676 -13.734 1 82.62 198 THR A O 1
ATOM 1604 N N . ALA A 1 199 ? -15.266 -3.666 -13.305 1 83.69 199 ALA A N 1
ATOM 1605 C CA . ALA A 1 199 ? -13.93 -3.066 -13.336 1 83.69 199 ALA A CA 1
ATOM 1606 C C . ALA A 1 199 ? -13.383 -2.875 -11.93 1 83.69 199 ALA A C 1
ATOM 1608 O O . ALA A 1 199 ? -14.109 -2.473 -11.023 1 83.69 199 ALA A O 1
ATOM 1609 N N . VAL A 1 200 ? -12.148 -3.227 -11.781 1 87.06 200 VAL A N 1
ATOM 1610 C CA . VAL A 1 200 ? -11.453 -2.988 -10.523 1 87.06 200 VAL A CA 1
ATOM 1611 C C . VAL A 1 200 ? -10.438 -1.86 -10.695 1 87.06 200 VAL A C 1
ATOM 1613 O O . VAL A 1 200 ? -9.695 -1.832 -11.672 1 87.06 200 VAL A O 1
ATOM 1616 N N . SER A 1 201 ? -10.398 -0.949 -9.773 1 82.38 201 SER A N 1
ATOM 1617 C CA . SER A 1 201 ? -9.484 0.185 -9.844 1 82.38 201 SER A CA 1
ATOM 1618 C C . SER A 1 201 ? -8.578 0.248 -8.617 1 82.38 201 SER A C 1
ATOM 1620 O O . SER A 1 201 ? -8.867 -0.38 -7.598 1 82.38 201 SER A O 1
ATOM 1622 N N . ILE A 1 202 ? -7.426 0.873 -8.883 1 80.5 202 ILE A N 1
ATOM 1623 C CA . ILE A 1 202 ? -6.523 1.11 -7.766 1 80.5 202 ILE A CA 1
ATOM 1624 C C . ILE A 1 202 ? -6.844 2.457 -7.117 1 80.5 202 ILE A C 1
ATOM 1626 O O . ILE A 1 202 ? -6.945 3.475 -7.809 1 80.5 202 ILE A O 1
ATOM 1630 N N . ASN A 1 203 ? -6.82 2.508 -5.84 1 65.12 203 ASN A N 1
ATOM 1631 C CA . ASN A 1 203 ? -7.082 3.686 -5.016 1 65.12 203 ASN A CA 1
ATOM 1632 C C . ASN A 1 203 ? -8.234 4.512 -5.574 1 65.12 203 ASN A C 1
ATOM 1634 O O . ASN A 1 203 ? -8.531 4.445 -6.77 1 65.12 203 ASN A O 1
ATOM 1638 N N . HIS A 1 204 ? -9.336 4.711 -4.969 1 50.44 204 HIS A N 1
ATOM 1639 C CA . HIS A 1 204 ? -10.453 5.531 -5.438 1 50.44 204 HIS A CA 1
ATOM 1640 C C . HIS A 1 204 ? -9.953 6.68 -6.312 1 50.44 204 HIS A C 1
ATOM 1642 O O . HIS A 1 204 ? -10.688 7.641 -6.555 1 50.44 204 HIS A O 1
ATOM 1648 N N . ARG A 1 205 ? -8.766 6.801 -6.551 1 43.09 205 ARG A N 1
ATOM 1649 C CA . ARG A 1 205 ? -8.328 8.062 -7.145 1 43.09 205 ARG A CA 1
ATOM 1650 C C . ARG A 1 205 ? -8.984 8.281 -8.5 1 43.09 205 ARG A C 1
ATOM 1652 O O . ARG A 1 205 ? -9.273 7.328 -9.227 1 43.09 205 ARG A O 1
ATOM 1659 N N . GLN A 1 206 ? -9.555 9.273 -8.531 1 43.62 206 GLN A N 1
ATOM 1660 C CA . GLN A 1 206 ? -10.312 9.953 -9.578 1 43.62 206 GLN A CA 1
ATOM 1661 C C . GLN A 1 206 ? -9.703 9.695 -10.953 1 43.62 206 GLN A C 1
ATOM 1663 O O . GLN A 1 206 ? -10.414 9.633 -11.961 1 43.62 206 GLN A O 1
ATOM 1668 N N . PHE A 1 207 ? -8.375 9.836 -10.867 1 40.56 207 PHE A N 1
ATOM 1669 C CA . PHE A 1 207 ? -7.824 9.875 -12.219 1 40.56 207 PHE A CA 1
ATOM 1670 C C . PHE A 1 207 ? -8.258 8.648 -13.016 1 40.56 207 PHE A C 1
ATOM 1672 O O . PHE A 1 207 ? -8.547 8.75 -14.211 1 40.56 207 PHE A O 1
ATOM 1679 N N . ASP A 1 208 ? -8.203 7.539 -12.281 1 47.28 208 ASP A N 1
ATOM 1680 C CA . ASP A 1 208 ? -8.445 6.328 -13.062 1 47.28 208 ASP A CA 1
ATOM 1681 C C . ASP A 1 208 ? -9.906 6.234 -13.492 1 47.28 208 ASP A C 1
ATOM 1683 O O . ASP A 1 208 ? -10.211 5.766 -14.594 1 47.28 208 ASP A O 1
ATOM 1687 N N . LYS A 1 209 ? -10.617 6.703 -12.539 1 46 209 LYS A N 1
ATOM 1688 C CA . LYS A 1 209 ? -12.039 6.574 -12.867 1 46 209 LYS A CA 1
ATOM 1689 C C . LYS A 1 209 ? -12.375 7.316 -14.156 1 46 209 LYS A C 1
ATOM 1691 O O . LYS A 1 209 ? -13.078 6.781 -15.016 1 46 209 LYS A O 1
ATOM 1696 N N . LYS A 1 210 ? -11.953 8.578 -14 1 45.97 210 LYS A N 1
ATOM 1697 C CA . LYS A 1 210 ? -12.391 9.352 -15.156 1 45.97 210 LYS A CA 1
ATOM 1698 C C . LYS A 1 210 ? -11.898 8.727 -16.453 1 45.97 210 LYS A C 1
ATOM 1700 O O . LYS A 1 210 ? -12.656 8.602 -17.422 1 45.97 210 LYS A O 1
ATOM 1705 N N . LYS A 1 211 ? -10.648 8.594 -16.406 1 46.34 211 LYS A N 1
ATOM 1706 C CA . LYS A 1 211 ? -10.148 8.164 -17.703 1 46.34 211 LYS A CA 1
ATOM 1707 C C . LYS A 1 211 ? -10.688 6.781 -18.078 1 46.34 211 LYS A C 1
ATOM 1709 O O . LYS A 1 211 ? -11.117 6.555 -19.203 1 46.34 211 LYS A O 1
ATOM 1714 N N . PHE A 1 212 ? -10.453 5.961 -17.109 1 47.19 212 PHE A N 1
ATOM 1715 C CA . PHE A 1 212 ? -10.836 4.602 -17.469 1 47.19 212 PHE A CA 1
ATOM 1716 C C . PHE A 1 212 ? -12.344 4.504 -17.656 1 47.19 212 PHE A C 1
ATOM 1718 O O . PHE A 1 212 ? -12.812 3.902 -18.625 1 47.19 212 PHE A O 1
ATOM 1725 N N . TYR A 1 213 ? -13 4.988 -16.625 1 51.19 213 TYR A N 1
ATOM 1726 C CA . TYR A 1 213 ? -14.445 4.812 -16.734 1 51.19 213 TYR A CA 1
ATOM 1727 C C . TYR A 1 213 ? -15.008 5.578 -17.922 1 51.19 213 TYR A C 1
ATOM 1729 O O . TYR A 1 213 ? -15.891 5.086 -18.625 1 51.19 213 TYR A O 1
ATOM 1737 N N . TYR A 1 214 ? -14.461 6.68 -17.984 1 47.44 214 TYR A N 1
ATOM 1738 C CA . TYR A 1 214 ? -14.969 7.48 -19.094 1 47.44 214 TYR A CA 1
ATOM 1739 C C . TYR A 1 214 ? -14.625 6.832 -20.422 1 47.44 214 TYR A C 1
ATOM 1741 O O . TYR A 1 214 ? -15.453 6.809 -21.344 1 47.44 214 TYR A O 1
ATOM 1749 N N . ILE A 1 215 ? -13.438 6.438 -20.344 1 46.34 215 ILE A N 1
ATOM 1750 C CA . ILE A 1 215 ? -13.023 5.938 -21.656 1 46.34 215 ILE A CA 1
ATOM 1751 C C . ILE A 1 215 ? -13.789 4.66 -21.984 1 46.34 215 ILE A C 1
ATOM 1753 O O . ILE A 1 215 ? -14.172 4.438 -23.141 1 46.34 215 ILE A O 1
ATOM 1757 N N . ASN A 1 216 ? -14.039 3.926 -20.906 1 50.59 216 ASN A N 1
ATOM 1758 C CA . ASN A 1 216 ? -14.531 2.611 -21.297 1 50.59 216 ASN A CA 1
ATOM 1759 C C . ASN A 1 216 ? -16.031 2.473 -21.031 1 50.59 216 ASN A C 1
ATOM 1761 O O . ASN A 1 216 ? -16.594 1.395 -21.203 1 50.59 216 ASN A O 1
ATOM 1765 N N . ASN A 1 217 ? -16.594 3.619 -20.781 1 51.91 217 ASN A N 1
ATOM 1766 C CA . ASN A 1 217 ? -18.031 3.602 -20.562 1 51.91 217 ASN A CA 1
ATOM 1767 C C . ASN A 1 217 ? -18.438 2.504 -19.578 1 51.91 217 ASN A C 1
ATOM 1769 O O . ASN A 1 217 ? -19.391 1.771 -19.828 1 51.91 217 ASN A O 1
ATOM 1773 N N . ILE A 1 218 ? -17.516 2.166 -18.703 1 53.94 218 ILE A N 1
ATOM 1774 C CA . ILE A 1 218 ? -17.844 1.134 -17.734 1 53.94 218 ILE A CA 1
ATOM 1775 C C . ILE A 1 218 ? -18.812 1.692 -16.688 1 53.94 218 ILE A C 1
ATOM 1777 O O . ILE A 1 218 ? -18.656 2.83 -16.234 1 53.94 218 ILE A O 1
ATOM 1781 N N . ASP A 1 219 ? -19.922 0.938 -16.562 1 56.41 219 ASP A N 1
ATOM 1782 C CA . ASP A 1 219 ? -20.953 1.3 -15.609 1 56.41 219 ASP A CA 1
ATOM 1783 C C . ASP A 1 219 ? -20.391 1.394 -14.195 1 56.41 219 ASP A C 1
ATOM 1785 O O . ASP A 1 219 ? -19.641 0.512 -13.758 1 56.41 219 ASP A O 1
ATOM 1789 N N . GLU A 1 220 ? -20.547 2.48 -13.555 1 55.94 220 GLU A N 1
ATOM 1790 C CA . GLU A 1 220 ? -20.062 2.795 -12.219 1 55.94 220 GLU A CA 1
ATOM 1791 C C . GLU A 1 220 ? -20.578 1.798 -11.188 1 55.94 220 GLU A C 1
ATOM 1793 O O . GLU A 1 220 ? -19.984 1.627 -10.125 1 55.94 220 GLU A O 1
ATOM 1798 N N . ARG A 1 221 ? -21.688 1.074 -11.656 1 51.72 221 ARG A N 1
ATOM 1799 C CA . ARG A 1 221 ? -22.406 0.21 -10.727 1 51.72 221 ARG A CA 1
ATOM 1800 C C . ARG A 1 221 ? -21.578 -1.032 -10.391 1 51.72 221 ARG A C 1
ATOM 1802 O O . ARG A 1 221 ? -21.922 -1.778 -9.469 1 51.72 221 ARG A O 1
ATOM 1809 N N . PHE A 1 222 ? -20.516 -1.208 -11.016 1 54.53 222 PHE A N 1
ATOM 1810 C CA . PHE A 1 222 ? -19.75 -2.434 -10.812 1 54.53 222 PHE A CA 1
ATOM 1811 C C . PHE A 1 222 ? -18.281 -2.119 -10.57 1 54.53 222 PHE A C 1
ATOM 1813 O O . PHE A 1 222 ? -17.438 -2.367 -11.445 1 54.53 222 PHE A O 1
ATOM 1820 N N . GLN A 1 223 ? -18.125 -1.567 -9.273 1 74.19 223 GLN A N 1
ATOM 1821 C CA . GLN A 1 223 ? -16.75 -1.119 -9.125 1 74.19 223 GLN A CA 1
ATOM 1822 C C . GLN A 1 223 ? -16.141 -1.61 -7.812 1 74.19 223 GLN A C 1
ATOM 1824 O O . GLN A 1 223 ? -16.797 -1.562 -6.77 1 74.19 223 GLN A O 1
ATOM 1829 N N . LEU A 1 224 ? -15.141 -2.367 -8.023 1 82 224 LEU A N 1
ATOM 1830 C CA . LEU A 1 224 ? -14.273 -2.682 -6.898 1 82 224 LEU A CA 1
ATOM 1831 C C . LEU A 1 224 ? -13.039 -1.782 -6.895 1 82 224 LEU A C 1
ATOM 1833 O O . LEU A 1 224 ? -12.531 -1.417 -7.957 1 82 224 LEU A O 1
ATOM 1837 N N . SER A 1 225 ? -12.703 -1.384 -5.738 1 85.12 225 SER A N 1
ATOM 1838 C CA . SER A 1 225 ? -11.492 -0.576 -5.617 1 85.12 225 SER A CA 1
ATOM 1839 C C . SER A 1 225 ? -10.617 -1.058 -4.465 1 85.12 225 SER A C 1
ATOM 1841 O O . SER A 1 225 ? -11.117 -1.319 -3.367 1 85.12 225 SER A O 1
ATOM 1843 N N . PHE A 1 226 ? -9.422 -1.219 -4.793 1 87.06 226 PHE A N 1
ATOM 1844 C CA . PHE A 1 226 ? -8.438 -1.639 -3.803 1 87.06 226 PHE A CA 1
ATOM 1845 C C . PHE A 1 226 ? -7.203 -0.743 -3.85 1 87.06 226 PHE A C 1
ATOM 1847 O O . PHE A 1 226 ? -6.961 -0.062 -4.848 1 87.06 226 PHE A O 1
ATOM 1854 N N . SER A 1 227 ? -6.418 -0.757 -2.801 1 85.06 227 SER A N 1
ATOM 1855 C CA . SER A 1 227 ? -5.246 0.112 -2.738 1 85.06 227 SER A CA 1
ATOM 1856 C C . SER A 1 227 ? -3.973 -0.651 -3.082 1 85.06 227 SER A C 1
ATOM 1858 O O . SER A 1 227 ? -2.881 -0.078 -3.086 1 85.06 227 SER A O 1
ATOM 1860 N N . ASN A 1 228 ? -4.078 -1.839 -3.371 1 87.12 228 ASN A N 1
ATOM 1861 C CA . ASN A 1 228 ? -2.936 -2.707 -3.637 1 87.12 228 ASN A CA 1
ATOM 1862 C C . ASN A 1 228 ? -3.086 -3.436 -4.969 1 87.12 228 ASN A C 1
ATOM 1864 O O . ASN A 1 228 ? -4.027 -4.207 -5.156 1 87.12 228 ASN A O 1
ATOM 1868 N N . GLN A 1 229 ? -2.17 -3.186 -5.789 1 88.19 229 GLN A N 1
ATOM 1869 C CA . GLN A 1 229 ? -2.195 -3.758 -7.133 1 88.19 229 GLN A CA 1
ATOM 1870 C C . GLN A 1 229 ? -2.141 -5.281 -7.082 1 88.19 229 GLN A C 1
ATOM 1872 O O . GLN A 1 229 ? -2.773 -5.957 -7.895 1 88.19 229 GLN A O 1
ATOM 1877 N N . GLU A 1 230 ? -1.413 -5.844 -6.176 1 87.12 230 GLU A N 1
ATOM 1878 C CA . GLU A 1 230 ? -1.29 -7.293 -6.059 1 87.12 230 GLU A CA 1
ATOM 1879 C C . GLU A 1 230 ? -2.623 -7.934 -5.676 1 87.12 230 GLU A C 1
ATOM 1881 O O . GLU A 1 230 ? -2.945 -9.031 -6.129 1 87.12 230 GLU A O 1
ATOM 1886 N N . VAL A 1 231 ? -3.324 -7.25 -4.848 1 86.75 231 VAL A N 1
ATOM 1887 C CA . VAL A 1 231 ? -4.645 -7.727 -4.449 1 86.75 231 VAL A CA 1
ATOM 1888 C C . VAL A 1 231 ? -5.574 -7.746 -5.66 1 86.75 231 VAL A C 1
ATOM 1890 O O . VAL A 1 231 ? -6.324 -8.703 -5.859 1 86.75 231 VAL A O 1
ATOM 1893 N N . ILE A 1 232 ? -5.508 -6.75 -6.398 1 89.62 232 ILE A N 1
ATOM 1894 C CA . ILE A 1 232 ? -6.344 -6.648 -7.59 1 89.62 232 ILE A CA 1
ATOM 1895 C C . ILE A 1 232 ? -6.008 -7.785 -8.555 1 89.62 232 ILE A C 1
ATOM 1897 O O . ILE A 1 232 ? -6.906 -8.438 -9.094 1 89.62 232 ILE A O 1
ATOM 1901 N N . LYS A 1 233 ? -4.73 -8.016 -8.766 1 92.06 233 LYS A N 1
ATOM 1902 C CA . LYS A 1 233 ? -4.32 -9.109 -9.641 1 92.06 233 LYS A CA 1
ATOM 1903 C C . LYS A 1 233 ? -4.867 -10.445 -9.148 1 92.06 233 LYS A C 1
ATOM 1905 O O . LYS A 1 233 ? -5.395 -11.234 -9.93 1 92.06 233 LYS A O 1
ATOM 1910 N N . LYS A 1 234 ? -4.727 -10.672 -7.875 1 89.88 234 LYS A N 1
ATOM 1911 C CA . LYS A 1 234 ? -5.211 -11.914 -7.285 1 89.88 234 LYS A CA 1
ATOM 1912 C C . LYS A 1 234 ? -6.719 -12.055 -7.461 1 89.88 234 LYS A C 1
ATOM 1914 O O . LYS A 1 234 ? -7.207 -13.133 -7.816 1 89.88 234 LYS A O 1
ATOM 1919 N N . LEU A 1 235 ? -7.426 -10.969 -7.23 1 90.06 235 LEU A N 1
ATOM 1920 C CA . LEU A 1 235 ? -8.875 -10.969 -7.367 1 90.06 235 LEU A CA 1
ATOM 1921 C C . LEU A 1 235 ? -9.289 -11.383 -8.773 1 90.06 235 LEU A C 1
ATOM 1923 O O . LEU A 1 235 ? -10.172 -12.234 -8.938 1 90.06 235 LEU A O 1
ATOM 1927 N N . ILE A 1 236 ? -8.672 -10.82 -9.734 1 92.5 236 ILE A N 1
ATOM 1928 C CA . ILE A 1 236 ? -9.008 -11.125 -11.125 1 92.5 236 ILE A CA 1
ATOM 1929 C C . ILE A 1 236 ? -8.625 -12.562 -11.438 1 92.5 236 ILE A C 1
ATOM 1931 O O . ILE A 1 236 ? -9.445 -13.328 -11.961 1 92.5 236 ILE A O 1
ATOM 1935 N N . ALA A 1 237 ? -7.422 -12.93 -11.117 1 92.62 237 ALA A N 1
ATOM 1936 C CA . ALA A 1 237 ? -6.871 -14.234 -11.461 1 92.62 237 ALA A CA 1
ATOM 1937 C C . ALA A 1 237 ? -7.711 -15.359 -10.852 1 92.62 237 ALA A C 1
ATOM 1939 O O . ALA A 1 237 ? -7.859 -16.422 -11.461 1 92.62 237 ALA A O 1
ATOM 1940 N N . GLU A 1 238 ? -8.281 -15.086 -9.719 1 86.75 238 GLU A N 1
ATOM 1941 C CA . GLU A 1 238 ? -8.953 -16.156 -8.992 1 86.75 238 GLU A CA 1
ATOM 1942 C C . GLU A 1 238 ? -10.469 -16.078 -9.172 1 86.75 238 GLU A C 1
ATOM 1944 O O . GLU A 1 238 ? -11.203 -16.906 -8.625 1 86.75 238 GLU A O 1
ATOM 1949 N N . SER A 1 239 ? -10.836 -15.078 -9.883 1 86.75 239 SER A N 1
ATOM 1950 C CA . SER A 1 239 ? -12.266 -14.992 -10.148 1 86.75 239 SER A CA 1
ATOM 1951 C C . SER A 1 239 ? -12.75 -16.188 -10.977 1 86.75 239 SER A C 1
ATOM 1953 O O . SER A 1 239 ? -12.031 -16.656 -11.859 1 86.75 239 SER A O 1
ATOM 1955 N N . HIS A 1 240 ? -14.008 -16.594 -10.758 1 83.5 240 HIS A N 1
ATOM 1956 C CA . HIS A 1 240 ? -14.508 -17.828 -11.375 1 83.5 240 HIS A CA 1
ATOM 1957 C C . HIS A 1 240 ? -15.117 -17.547 -12.742 1 83.5 240 HIS A C 1
ATOM 1959 O O . HIS A 1 240 ? -15.203 -18.438 -13.586 1 83.5 240 HIS A O 1
ATOM 1965 N N . ASP A 1 241 ? -15.633 -16.453 -13.031 1 81.62 241 ASP A N 1
ATOM 1966 C CA . ASP A 1 241 ? -16.422 -16.281 -14.242 1 81.62 241 ASP A CA 1
ATOM 1967 C C . ASP A 1 241 ? -15.695 -15.391 -15.25 1 81.62 241 ASP A C 1
ATOM 1969 O O . ASP A 1 241 ? -16.172 -15.18 -16.375 1 81.62 241 ASP A O 1
ATOM 1973 N N . GLY A 1 242 ? -14.648 -14.82 -14.914 1 87.38 242 GLY A N 1
ATOM 1974 C CA . GLY A 1 242 ? -13.883 -14.016 -15.852 1 87.38 242 GLY A CA 1
ATOM 1975 C C . GLY A 1 242 ? -14.477 -12.641 -16.078 1 87.38 242 GLY A C 1
ATOM 1976 O O . GLY A 1 242 ? -14.172 -11.992 -17.094 1 87.38 242 GLY A O 1
ATOM 1977 N N . ASN A 1 243 ? -15.344 -12.141 -15.289 1 86.69 243 ASN A N 1
ATOM 1978 C CA . ASN A 1 243 ? -16.078 -10.906 -15.508 1 86.69 243 ASN A CA 1
ATOM 1979 C C . ASN A 1 243 ? -15.406 -9.719 -14.836 1 86.69 243 ASN A C 1
ATOM 1981 O O . ASN A 1 243 ? -15.875 -8.586 -14.945 1 86.69 243 ASN A O 1
ATOM 1985 N N . ILE A 1 244 ? -14.32 -9.953 -14.195 1 89.25 244 ILE A N 1
ATOM 1986 C CA . ILE A 1 244 ? -13.602 -8.875 -13.508 1 89.25 244 ILE A CA 1
ATOM 1987 C C . ILE A 1 244 ? -12.367 -8.477 -14.32 1 89.25 244 ILE A C 1
ATOM 1989 O O . ILE A 1 244 ? -11.609 -9.344 -14.766 1 89.25 244 ILE A O 1
ATOM 1993 N N . VAL A 1 245 ? -12.234 -7.188 -14.516 1 90.12 245 VAL A N 1
ATOM 1994 C CA . VAL A 1 245 ? -11.109 -6.699 -15.312 1 90.12 245 VAL A CA 1
ATOM 1995 C C . VAL A 1 245 ? -10.469 -5.492 -14.625 1 90.12 245 VAL A C 1
ATOM 1997 O O . VAL A 1 245 ? -11.102 -4.84 -13.789 1 90.12 245 VAL A O 1
ATOM 2000 N N . ALA A 1 246 ? -9.266 -5.266 -14.938 1 90.25 246 ALA A N 1
ATOM 2001 C CA . ALA A 1 246 ? -8.562 -4.062 -14.492 1 90.25 246 ALA A CA 1
ATOM 2002 C C . ALA A 1 246 ? -7.715 -3.479 -15.617 1 90.25 246 ALA A C 1
ATOM 2004 O O . ALA A 1 246 ? -7.289 -4.199 -16.516 1 90.25 246 ALA A O 1
ATOM 2005 N N . TYR A 1 247 ? -7.516 -2.201 -15.57 1 88.19 247 TYR A N 1
ATOM 2006 C CA . TYR A 1 247 ? -6.711 -1.463 -16.531 1 88.19 247 TYR A CA 1
ATOM 2007 C C . TYR A 1 247 ? -5.375 -1.048 -15.938 1 88.19 247 TYR A C 1
ATOM 2009 O O . TYR A 1 247 ? -5.316 -0.135 -15.109 1 88.19 247 TYR A O 1
ATOM 2017 N N . PHE A 1 248 ? -4.301 -1.773 -16.359 1 89.44 248 PHE A N 1
ATOM 2018 C CA . PHE A 1 248 ? -2.971 -1.568 -15.789 1 89.44 248 PHE A CA 1
ATOM 2019 C C . PHE A 1 248 ? -1.924 -1.504 -16.891 1 89.44 248 PHE A C 1
ATOM 2021 O O . PHE A 1 248 ? -2.203 -1.854 -18.047 1 89.44 248 PHE A O 1
ATOM 2028 N N . PRO A 1 249 ? -0.712 -1.047 -16.578 1 90.44 249 PRO A N 1
ATOM 2029 C CA . PRO A 1 249 ? 0.365 -1.025 -17.578 1 90.44 249 PRO A CA 1
ATOM 2030 C C . PRO A 1 249 ? 0.822 -2.424 -17.984 1 90.44 249 PRO A C 1
ATOM 2032 O O . PRO A 1 249 ? 0.792 -3.35 -17.156 1 90.44 249 PRO A O 1
ATOM 2035 N N . LYS A 1 250 ? 1.293 -2.547 -19.188 1 91.44 250 LYS A N 1
ATOM 2036 C CA . LYS A 1 250 ? 1.781 -3.82 -19.703 1 91.44 250 LYS A CA 1
ATOM 2037 C C . LYS A 1 250 ? 2.986 -4.312 -18.906 1 91.44 250 LYS A C 1
ATOM 2039 O O . LYS A 1 250 ? 3.18 -5.52 -18.75 1 91.44 250 LYS A O 1
ATOM 2044 N N . LEU A 1 251 ? 3.736 -3.422 -18.406 1 92.81 251 LEU A N 1
ATOM 2045 C CA . LEU A 1 251 ? 4.926 -3.762 -17.625 1 92.81 251 LEU A CA 1
ATOM 2046 C C . LEU A 1 251 ? 4.566 -4.629 -16.422 1 92.81 251 LEU A C 1
ATOM 2048 O O . LEU A 1 251 ? 5.418 -5.344 -15.898 1 92.81 251 LEU A O 1
ATOM 2052 N N . LEU A 1 252 ? 3.338 -4.516 -16.016 1 91.31 252 LEU A N 1
ATOM 2053 C CA . LEU A 1 252 ? 2.871 -5.324 -14.891 1 91.31 252 LEU A CA 1
ATOM 2054 C C . LEU A 1 252 ? 3.033 -6.812 -15.188 1 91.31 252 LEU A C 1
ATOM 2056 O O . LEU A 1 252 ? 3.186 -7.621 -14.273 1 91.31 252 LEU A O 1
ATOM 2060 N N . ALA A 1 253 ? 3.023 -7.195 -16.422 1 91.38 253 ALA A N 1
ATOM 2061 C CA . ALA A 1 253 ? 3.1 -8.594 -16.844 1 91.38 253 ALA A CA 1
ATOM 2062 C C . ALA A 1 253 ? 4.52 -9.133 -16.703 1 91.38 253 ALA A C 1
ATOM 2064 O O . ALA A 1 253 ? 4.738 -10.344 -16.719 1 91.38 253 ALA A O 1
ATOM 2065 N N . TYR A 1 254 ? 5.438 -8.25 -16.578 1 89.31 254 TYR A N 1
ATOM 2066 C CA . TYR A 1 254 ? 6.832 -8.68 -16.531 1 89.31 254 TYR A CA 1
ATOM 2067 C C . TYR A 1 254 ? 7.117 -9.453 -15.25 1 89.31 254 TYR A C 1
ATOM 2069 O O . TYR A 1 254 ? 6.922 -8.93 -14.148 1 89.31 254 TYR A O 1
ATOM 2077 N N . ASP A 1 255 ? 7.531 -10.695 -15.43 1 87.12 255 ASP A N 1
ATOM 2078 C CA . ASP A 1 255 ? 7.98 -11.57 -14.352 1 87.12 255 ASP A CA 1
ATOM 2079 C C . ASP A 1 255 ? 6.914 -11.688 -13.266 1 87.12 255 ASP A C 1
ATOM 2081 O O . ASP A 1 255 ? 7.223 -11.625 -12.07 1 87.12 255 ASP A O 1
ATOM 2085 N N . ASP A 1 256 ? 5.68 -11.672 -13.68 1 88.94 256 ASP A N 1
ATOM 2086 C CA . ASP A 1 256 ? 4.562 -11.789 -12.75 1 88.94 256 ASP A CA 1
ATOM 2087 C C . ASP A 1 256 ? 4.082 -13.234 -12.648 1 88.94 256 ASP A C 1
ATOM 2089 O O . ASP A 1 256 ? 3.906 -13.906 -13.664 1 88.94 256 ASP A O 1
ATOM 2093 N N . PHE A 1 257 ? 3.803 -13.609 -11.508 1 84.69 257 PHE A N 1
ATOM 2094 C CA . PHE A 1 257 ? 3.457 -14.992 -11.227 1 84.69 257 PHE A CA 1
ATOM 2095 C C . PHE A 1 257 ? 2.139 -15.367 -11.898 1 84.69 257 PHE A C 1
ATOM 2097 O O . PHE A 1 257 ? 2.014 -16.453 -12.477 1 84.69 257 PHE A O 1
ATOM 2104 N N . TYR A 1 258 ? 1.144 -14.57 -11.773 1 90.5 258 TYR A N 1
ATOM 2105 C CA . TYR A 1 258 ? -0.177 -14.883 -12.305 1 90.5 258 TYR A CA 1
ATOM 2106 C C . TYR A 1 258 ? -0.16 -14.906 -13.828 1 90.5 258 TYR A C 1
ATOM 2108 O O . TYR A 1 258 ? -0.899 -15.672 -14.453 1 90.5 258 TYR A O 1
ATOM 2116 N N . ILE A 1 259 ? 0.709 -14.133 -14.367 1 92.75 259 ILE A N 1
ATOM 2117 C CA . ILE A 1 259 ? 0.86 -14.117 -15.812 1 92.75 259 ILE A CA 1
ATOM 2118 C C . ILE A 1 259 ? 1.568 -15.383 -16.281 1 92.75 259 ILE A C 1
ATOM 2120 O O . ILE A 1 259 ? 1.109 -16.062 -17.203 1 92.75 259 ILE A O 1
ATOM 2124 N N . LYS A 1 260 ? 2.602 -15.734 -15.617 1 89.56 260 LYS A N 1
ATOM 2125 C CA . LYS A 1 260 ? 3.373 -16.922 -15.961 1 89.56 260 LYS A CA 1
ATOM 2126 C C . LYS A 1 260 ? 2.529 -18.188 -15.812 1 89.56 260 LYS A C 1
ATOM 2128 O O . LYS A 1 260 ? 2.695 -19.141 -16.578 1 89.56 260 LYS A O 1
ATOM 2133 N N . SER A 1 261 ? 1.624 -18.203 -14.93 1 90.25 261 SER A N 1
ATOM 2134 C CA . SER A 1 261 ? 0.774 -19.359 -14.688 1 90.25 261 SER A CA 1
ATOM 2135 C C . SER A 1 261 ? -0.401 -19.391 -15.656 1 90.25 261 SER A C 1
ATOM 2137 O O . SER A 1 261 ? -1.142 -20.375 -15.711 1 90.25 261 SER A O 1
ATOM 2139 N N . GLY A 1 262 ? -0.636 -18.312 -16.375 1 93.38 262 GLY A N 1
ATOM 2140 C CA . GLY A 1 262 ? -1.731 -18.234 -17.328 1 93.38 262 GLY A CA 1
ATOM 2141 C C . GLY A 1 262 ? -3.049 -17.844 -16.688 1 93.38 262 GLY A C 1
ATOM 2142 O O . GLY A 1 262 ? -4.086 -17.828 -17.344 1 93.38 262 GLY A O 1
ATOM 2143 N N . LYS A 1 263 ? -3.062 -17.469 -15.445 1 94.12 263 LYS A N 1
ATOM 2144 C CA . LYS A 1 263 ? -4.289 -17.125 -14.734 1 94.12 263 LYS A CA 1
ATOM 2145 C C . LYS A 1 263 ? -4.68 -15.672 -14.977 1 94.12 263 LYS A C 1
ATOM 2147 O O . LYS A 1 263 ? -5.828 -15.289 -14.75 1 94.12 263 LYS A O 1
ATOM 2152 N N . LEU A 1 264 ? -3.756 -14.883 -15.32 1 96.12 264 LEU A N 1
ATOM 2153 C CA . LEU A 1 264 ? -3.939 -13.477 -15.656 1 96.12 264 LEU A CA 1
ATOM 2154 C C . LEU A 1 264 ? -3.336 -13.164 -17.016 1 96.12 264 LEU A C 1
ATOM 2156 O O . LEU A 1 264 ? -2.211 -13.57 -17.312 1 96.12 264 LEU A O 1
ATOM 2160 N N . LEU A 1 265 ? -4.059 -12.469 -17.875 1 96.44 265 LEU A N 1
ATOM 2161 C CA . LEU A 1 265 ? -3.604 -12.219 -19.234 1 96.44 265 LEU A CA 1
ATOM 2162 C C . LEU A 1 265 ? -3.863 -10.773 -19.641 1 96.44 265 LEU A C 1
ATOM 2164 O O . LEU A 1 265 ? -4.941 -10.234 -19.391 1 96.44 265 LEU A O 1
ATOM 2168 N N . PRO A 1 266 ? -2.871 -10.164 -20.266 1 94.25 266 PRO A N 1
ATOM 2169 C CA . PRO A 1 266 ? -3.092 -8.828 -20.828 1 94.25 266 PRO A CA 1
ATOM 2170 C C . PRO A 1 266 ? -3.865 -8.867 -22.156 1 94.25 266 PRO A C 1
ATOM 2172 O O . PRO A 1 266 ? -3.674 -9.781 -22.953 1 94.25 266 PRO A O 1
ATOM 2175 N N . VAL A 1 267 ? -4.785 -7.934 -22.297 1 93 267 VAL A N 1
ATOM 2176 C CA . VAL A 1 267 ? -5.574 -7.801 -23.516 1 93 267 VAL A CA 1
ATOM 2177 C C . VAL A 1 267 ? -5.574 -6.344 -23.984 1 93 267 VAL A C 1
ATOM 2179 O O . VAL A 1 267 ? -5.934 -5.445 -23.219 1 93 267 VAL A O 1
ATOM 2182 N N . ASP A 1 268 ? -5.242 -6.125 -25.188 1 91.12 268 ASP A N 1
ATOM 2183 C CA . ASP A 1 268 ? -5.258 -4.777 -25.734 1 91.12 268 ASP A CA 1
ATOM 2184 C C . ASP A 1 268 ? -6.672 -4.363 -26.141 1 91.12 268 ASP A C 1
ATOM 2186 O O . ASP A 1 268 ? -7.457 -5.191 -26.609 1 91.12 268 ASP A O 1
ATOM 2190 N N . ILE A 1 269 ? -6.965 -3.135 -25.844 1 86.31 269 ILE A N 1
ATOM 2191 C CA . ILE A 1 269 ? -8.203 -2.562 -26.344 1 86.31 269 ILE A CA 1
ATOM 2192 C C . ILE A 1 269 ? -7.953 -1.915 -27.703 1 86.31 269 ILE A C 1
ATOM 2194 O O . ILE A 1 269 ? -7.023 -1.117 -27.859 1 86.31 269 ILE A O 1
ATOM 2198 N N . GLU A 1 270 ? -8.805 -2.27 -28.562 1 83.94 270 GLU A N 1
ATOM 2199 C CA . GLU A 1 270 ? -8.633 -1.753 -29.922 1 83.94 270 GLU A CA 1
ATOM 2200 C C . GLU A 1 270 ? -8.695 -0.228 -29.938 1 83.94 270 GLU A C 1
ATOM 2202 O O . GLU A 1 270 ? -9.547 0.373 -29.281 1 83.94 270 GLU A O 1
ATOM 2207 N N . ASP A 1 271 ? -7.812 0.397 -30.688 1 73.38 271 ASP A N 1
ATOM 2208 C CA . ASP A 1 271 ? -7.742 1.825 -30.969 1 73.38 271 ASP A CA 1
ATOM 2209 C C . ASP A 1 271 ? -7.441 2.631 -29.719 1 73.38 271 ASP A C 1
ATOM 2211 O O . ASP A 1 271 ? -7.68 3.84 -29.672 1 73.38 271 ASP A O 1
ATOM 2215 N N . GLU A 1 272 ? -7.301 1.991 -28.656 1 70.06 272 GLU A N 1
ATOM 2216 C CA . GLU A 1 272 ? -6.91 2.699 -27.438 1 70.06 272 GLU A CA 1
ATOM 2217 C C . GLU A 1 272 ? -5.445 2.439 -27.094 1 70.06 272 GLU A C 1
ATOM 2219 O O . GLU A 1 272 ? -5.039 1.288 -26.922 1 70.06 272 GLU A O 1
ATOM 2224 N N . THR A 1 273 ? -4.746 3.457 -27.406 1 71.62 273 THR A N 1
ATOM 2225 C CA . THR A 1 273 ? -3.352 3.361 -27 1 71.62 273 THR A CA 1
ATOM 2226 C C . THR A 1 273 ? -3.025 4.418 -25.938 1 71.62 273 THR A C 1
ATOM 2228 O O . THR A 1 273 ? -2.938 5.605 -26.25 1 71.62 273 THR A O 1
ATOM 2231 N N . HIS A 1 274 ? -3.141 3.998 -24.719 1 80.19 274 HIS A N 1
ATOM 2232 C CA . HIS A 1 274 ? -2.711 4.891 -23.641 1 80.19 274 HIS A CA 1
ATOM 2233 C C . HIS A 1 274 ? -1.249 4.648 -23.281 1 80.19 274 HIS A C 1
ATOM 2235 O O . HIS A 1 274 ? -0.928 3.664 -22.609 1 80.19 274 HIS A O 1
ATOM 2241 N N . GLU A 1 275 ? -0.472 5.59 -23.812 1 84 275 GLU A N 1
ATOM 2242 C CA . GLU A 1 275 ? 0.969 5.496 -23.594 1 84 275 GLU A CA 1
ATOM 2243 C C . GLU A 1 275 ? 1.374 6.156 -22.281 1 84 275 GLU A C 1
ATOM 2245 O O . GLU A 1 275 ? 0.859 7.219 -21.938 1 84 275 GLU A O 1
ATOM 2250 N N . ILE A 1 276 ? 2.285 5.48 -21.594 1 86.12 276 ILE A N 1
ATOM 2251 C CA . ILE A 1 276 ? 2.879 6.082 -20.406 1 86.12 276 ILE A CA 1
ATOM 2252 C C . ILE A 1 276 ? 4.398 5.957 -20.469 1 86.12 276 ILE A C 1
ATOM 2254 O O . ILE A 1 276 ? 4.926 5.031 -21.078 1 86.12 276 ILE A O 1
ATOM 2258 N N . ILE A 1 277 ? 5.078 6.895 -19.875 1 90.31 277 ILE A N 1
ATOM 2259 C CA . ILE A 1 277 ? 6.535 6.867 -19.828 1 90.31 277 ILE A CA 1
ATOM 2260 C C . ILE A 1 277 ? 7.004 6.824 -18.375 1 90.31 277 ILE A C 1
ATOM 2262 O O . ILE A 1 277 ? 6.543 7.609 -17.547 1 90.31 277 ILE A O 1
ATOM 2266 N N . TYR A 1 278 ? 7.805 5.844 -18.094 1 93.94 278 TYR A N 1
ATOM 2267 C CA . TYR A 1 278 ? 8.383 5.746 -16.766 1 93.94 278 TYR A CA 1
ATOM 2268 C C . TYR A 1 278 ? 9.648 6.586 -16.656 1 93.94 278 TYR A C 1
ATOM 2270 O O . TYR A 1 278 ? 10.414 6.699 -17.609 1 93.94 278 TYR A O 1
ATOM 2278 N N . TYR A 1 279 ? 9.844 7.102 -15.484 1 94.75 279 TYR A N 1
ATOM 2279 C CA . TYR A 1 279 ? 10.969 7.988 -15.234 1 94.75 279 TYR A CA 1
ATOM 2280 C C . TYR A 1 279 ? 11.75 7.555 -14 1 94.75 279 TYR A C 1
ATOM 2282 O O . TYR A 1 279 ? 11.164 7.043 -13.039 1 94.75 279 TYR A O 1
ATOM 2290 N N . LEU A 1 280 ? 12.992 7.715 -14.102 1 96.25 280 LEU A N 1
ATOM 2291 C CA . LEU A 1 280 ? 13.922 7.637 -12.977 1 96.25 280 LEU A CA 1
ATOM 2292 C C . LEU A 1 280 ? 14.336 9.031 -12.516 1 96.25 280 LEU A C 1
ATOM 2294 O O . LEU A 1 280 ? 14.734 9.867 -13.328 1 96.25 280 LEU A O 1
ATOM 2298 N N . ALA A 1 281 ? 14.172 9.289 -11.227 1 95.94 281 ALA A N 1
ATOM 2299 C CA . ALA A 1 281 ? 14.422 10.633 -10.711 1 95.94 281 ALA A CA 1
ATOM 2300 C C . ALA A 1 281 ? 15.438 10.594 -9.57 1 95.94 281 ALA A C 1
ATOM 2302 O O . ALA A 1 281 ? 15.406 9.695 -8.727 1 95.94 281 ALA A O 1
ATOM 2303 N N . TYR A 1 282 ? 16.312 11.516 -9.516 1 95.25 282 TYR A N 1
ATOM 2304 C CA . TYR A 1 282 ? 17.297 11.68 -8.453 1 95.25 282 TYR A CA 1
ATOM 2305 C C . TYR A 1 282 ? 17.922 13.07 -8.5 1 95.25 282 TYR A C 1
ATOM 2307 O O . TYR A 1 282 ? 17.844 13.758 -9.523 1 95.25 282 TYR A O 1
ATOM 2315 N N . LYS A 1 283 ? 18.516 13.492 -7.434 1 92 283 LYS A N 1
ATOM 2316 C CA . LYS A 1 283 ? 19.188 14.789 -7.406 1 92 283 LYS A CA 1
ATOM 2317 C C . LYS A 1 283 ? 20.422 14.797 -8.312 1 92 283 LYS A C 1
ATOM 2319 O O . LYS A 1 283 ? 21.156 13.812 -8.359 1 92 283 LYS A O 1
ATOM 2324 N N . GLU A 1 284 ? 20.641 15.93 -8.914 1 88.88 284 GLU A N 1
ATOM 2325 C CA . GLU A 1 284 ? 21.812 16.078 -9.773 1 88.88 284 GLU A CA 1
ATOM 2326 C C . GLU A 1 284 ? 23.094 15.836 -8.992 1 88.88 284 GLU A C 1
ATOM 2328 O O . GLU A 1 284 ? 23.969 15.094 -9.445 1 88.88 284 GLU A O 1
ATOM 2333 N N . LYS A 1 285 ? 23.156 16.516 -7.863 1 83.5 285 LYS A N 1
ATOM 2334 C CA . LYS A 1 285 ? 24.281 16.281 -6.969 1 83.5 285 LYS A CA 1
ATOM 2335 C C . LYS A 1 285 ? 24 15.109 -6.027 1 83.5 285 LYS A C 1
ATOM 2337 O O . LYS A 1 285 ? 23.734 15.305 -4.844 1 83.5 285 LYS A O 1
ATOM 2342 N N . LYS A 1 286 ? 24.016 13.984 -6.57 1 76.88 286 LYS A N 1
ATOM 2343 C CA . LYS A 1 286 ? 23.703 12.797 -5.793 1 76.88 286 LYS A CA 1
ATOM 2344 C C . LYS A 1 286 ? 24.969 12.203 -5.156 1 76.88 286 LYS A C 1
ATOM 2346 O O . LYS A 1 286 ? 26.078 12.461 -5.621 1 76.88 286 LYS A O 1
ATOM 2351 N N . LYS A 1 287 ? 24.734 11.469 -4.145 1 77.06 287 LYS A N 1
ATOM 2352 C CA . LYS A 1 287 ? 25.797 10.711 -3.498 1 77.06 287 LYS A CA 1
ATOM 2353 C C . LYS A 1 287 ? 26.438 9.719 -4.469 1 77.06 287 LYS A C 1
ATOM 2355 O O . LYS A 1 287 ? 25.734 9.094 -5.27 1 77.06 287 LYS A O 1
ATOM 2360 N N . PRO A 1 288 ? 27.688 9.578 -4.445 1 77.5 288 PRO A N 1
ATOM 2361 C CA . PRO A 1 288 ? 28.406 8.734 -5.41 1 77.5 288 PRO A CA 1
ATOM 2362 C C . PRO A 1 288 ? 27.938 7.285 -5.387 1 77.5 288 PRO A C 1
ATOM 2364 O O . PRO A 1 288 ? 27.891 6.629 -6.43 1 77.5 288 PRO A O 1
ATOM 2367 N N . TYR A 1 289 ? 27.578 6.809 -4.258 1 81.25 289 TYR A N 1
ATOM 2368 C CA . TYR A 1 289 ? 27.234 5.398 -4.148 1 81.25 289 TYR A CA 1
ATOM 2369 C C . TYR A 1 289 ? 25.875 5.113 -4.801 1 81.25 289 TYR A C 1
ATOM 2371 O O . TYR A 1 289 ? 25.547 3.959 -5.078 1 81.25 289 TYR A O 1
ATOM 2379 N N . LEU A 1 290 ? 25.109 6.152 -5.141 1 89.94 290 LEU A N 1
ATOM 2380 C CA . LEU A 1 290 ? 23.797 5.961 -5.766 1 89.94 290 LEU A CA 1
ATOM 2381 C C . LEU A 1 290 ? 23.953 5.504 -7.215 1 89.94 290 LEU A C 1
ATOM 2383 O O . LEU A 1 290 ? 23.031 4.906 -7.781 1 89.94 290 LEU A O 1
ATOM 2387 N N . LYS A 1 291 ? 25.094 5.82 -7.773 1 90.56 291 LYS A N 1
ATOM 2388 C CA . LYS A 1 291 ? 25.328 5.559 -9.188 1 90.56 291 LYS A CA 1
ATOM 2389 C C . LYS A 1 291 ? 25.188 4.074 -9.508 1 90.56 291 LYS A C 1
ATOM 2391 O O . LYS A 1 291 ? 24.594 3.701 -10.516 1 90.56 291 LYS A O 1
ATOM 2396 N N . ASP A 1 292 ? 25.688 3.279 -8.625 1 90.5 292 ASP A N 1
ATOM 2397 C CA . ASP A 1 292 ? 25.656 1.841 -8.867 1 90.5 292 ASP A CA 1
ATOM 2398 C C . ASP A 1 292 ? 24.219 1.322 -8.906 1 90.5 292 ASP A C 1
ATOM 2400 O O . ASP A 1 292 ? 23.812 0.655 -9.859 1 90.5 292 ASP A O 1
ATOM 2404 N N . LEU A 1 293 ? 23.453 1.624 -7.918 1 93.19 293 LEU A N 1
ATOM 2405 C CA . LEU A 1 293 ? 22.078 1.147 -7.875 1 93.19 293 LEU A CA 1
ATOM 2406 C C . LEU A 1 293 ? 21.281 1.688 -9.055 1 93.19 293 LEU A C 1
ATOM 2408 O O . LEU A 1 293 ? 20.453 0.97 -9.641 1 93.19 293 LEU A O 1
ATOM 2412 N N . LEU A 1 294 ? 21.562 2.932 -9.43 1 96 294 LEU A N 1
ATOM 2413 C CA . LEU A 1 294 ? 20.891 3.529 -10.578 1 96 294 LEU A CA 1
ATOM 2414 C C . LEU A 1 294 ? 21.188 2.736 -11.852 1 96 294 LEU A C 1
ATOM 2416 O O . LEU A 1 294 ? 20.281 2.508 -12.664 1 96 294 LEU A O 1
ATOM 2420 N N . GLU A 1 295 ? 22.391 2.354 -11.984 1 95.19 295 GLU A N 1
ATOM 2421 C CA . GLU A 1 295 ? 22.766 1.588 -13.172 1 95.19 295 GLU A CA 1
ATOM 2422 C C . GLU A 1 295 ? 22.078 0.226 -13.195 1 95.19 295 GLU A C 1
ATOM 2424 O O . GLU A 1 295 ? 21.672 -0.247 -14.258 1 95.19 295 GLU A O 1
ATOM 2429 N N . TYR A 1 296 ? 21.953 -0.407 -12.07 1 95.25 296 TYR A N 1
ATOM 2430 C CA . TYR A 1 296 ? 21.234 -1.675 -12 1 95.25 296 TYR A CA 1
ATOM 2431 C C . TYR A 1 296 ? 19.781 -1.498 -12.406 1 95.25 296 TYR A C 1
ATOM 2433 O O . TYR A 1 296 ? 19.234 -2.328 -13.133 1 95.25 296 TYR A O 1
ATOM 2441 N N . ILE A 1 297 ? 19.156 -0.418 -11.961 1 96.5 297 ILE A N 1
ATOM 2442 C CA . ILE A 1 297 ? 17.766 -0.146 -12.289 1 96.5 297 ILE A CA 1
ATOM 2443 C C . ILE A 1 297 ? 17.625 0.068 -13.789 1 96.5 297 ILE A C 1
ATOM 2445 O O . ILE A 1 297 ? 16.75 -0.532 -14.43 1 96.5 297 ILE A O 1
ATOM 2449 N N . LYS A 1 298 ? 18.516 0.835 -14.336 1 96.25 298 LYS A N 1
ATOM 2450 C CA . LYS A 1 298 ? 18.484 1.113 -15.766 1 96.25 298 LYS A CA 1
ATOM 2451 C C . LYS A 1 298 ? 18.703 -0.16 -16.578 1 96.25 298 LYS A C 1
ATOM 2453 O O . LYS A 1 298 ? 18.078 -0.347 -17.625 1 96.25 298 LYS A O 1
ATOM 2458 N N . ASN A 1 299 ? 19.562 -0.976 -16.094 1 94.81 299 ASN A N 1
ATOM 2459 C CA . ASN A 1 299 ? 19.859 -2.225 -16.781 1 94.81 299 ASN A CA 1
ATOM 2460 C C . ASN A 1 299 ? 18.625 -3.123 -16.859 1 94.81 299 ASN A C 1
ATOM 2462 O O . ASN A 1 299 ? 18.422 -3.82 -17.859 1 94.81 299 ASN A O 1
ATOM 2466 N N . VAL A 1 300 ? 17.828 -3.141 -15.859 1 93.88 300 VAL A N 1
ATOM 2467 C CA . VAL A 1 300 ? 16.609 -3.951 -15.883 1 93.88 300 VAL A CA 1
ATOM 2468 C C . VAL A 1 300 ? 15.68 -3.449 -16.984 1 93.88 300 VAL A C 1
ATOM 2470 O O . VAL A 1 300 ? 15.117 -4.246 -17.734 1 93.88 300 VAL A O 1
ATOM 2473 N N . PHE A 1 301 ? 15.578 -2.117 -17.078 1 94.06 301 PHE A N 1
ATOM 2474 C CA . PHE A 1 301 ? 14.734 -1.555 -18.141 1 94.06 301 PHE A CA 1
ATOM 2475 C C . PHE A 1 301 ? 15.266 -1.925 -19.516 1 94.06 301 PHE A C 1
ATOM 2477 O O . PHE A 1 301 ? 14.492 -2.227 -20.422 1 94.06 301 PHE A O 1
ATOM 2484 N N . ARG A 1 302 ? 16.547 -1.878 -19.641 1 93 302 ARG A N 1
ATOM 2485 C CA . ARG A 1 302 ? 17.172 -2.229 -20.922 1 93 302 ARG A CA 1
ATOM 2486 C C . ARG A 1 302 ? 16.891 -3.684 -21.281 1 93 302 ARG A C 1
ATOM 2488 O O . ARG A 1 302 ? 16.609 -3.998 -22.438 1 93 302 ARG A O 1
ATOM 2495 N N . MET A 1 303 ? 16.984 -4.531 -20.328 1 91.25 303 MET A N 1
ATOM 2496 C CA . MET A 1 303 ? 16.719 -5.953 -20.547 1 91.25 303 MET A CA 1
ATOM 2497 C C . MET A 1 303 ? 15.289 -6.176 -21.016 1 91.25 303 MET A C 1
ATOM 2499 O O . MET A 1 303 ? 15.039 -6.977 -21.922 1 91.25 303 MET A O 1
ATOM 2503 N N . ILE A 1 304 ? 14.383 -5.414 -20.422 1 90.75 304 ILE A N 1
ATOM 2504 C CA . ILE A 1 304 ? 12.977 -5.547 -20.766 1 90.75 304 ILE A CA 1
ATOM 2505 C C . ILE A 1 304 ? 12.742 -5.031 -22.188 1 90.75 304 ILE A C 1
ATOM 2507 O O . ILE A 1 304 ? 11.977 -5.625 -22.953 1 90.75 304 ILE A O 1
ATOM 2511 N N . SER A 1 305 ? 13.383 -3.943 -22.516 1 89.31 305 SER A N 1
ATOM 2512 C CA . SER A 1 305 ? 13.25 -3.369 -23.844 1 89.31 305 SER A CA 1
ATOM 2513 C C . SER A 1 305 ? 13.758 -4.324 -24.922 1 89.31 305 SER A C 1
ATOM 2515 O O . SER A 1 305 ? 13.203 -4.402 -26.016 1 89.31 305 SER A O 1
ATOM 2517 N N . GLU A 1 306 ? 14.742 -5.043 -24.594 1 85.81 306 GLU A N 1
ATOM 2518 C CA . GLU A 1 306 ? 15.375 -5.945 -25.562 1 85.81 306 GLU A CA 1
ATOM 2519 C C . GLU A 1 306 ? 14.602 -7.254 -25.672 1 85.81 306 GLU A C 1
ATOM 2521 O O . GLU A 1 306 ? 14.453 -7.797 -26.766 1 85.81 306 GLU A O 1
ATOM 2526 N N . ASN A 1 307 ? 14.07 -7.762 -24.531 1 79.44 307 ASN A N 1
ATOM 2527 C CA . ASN A 1 307 ? 13.484 -9.094 -24.5 1 79.44 307 ASN A CA 1
ATOM 2528 C C . ASN A 1 307 ? 11.961 -9.039 -24.453 1 79.44 307 ASN A C 1
ATOM 2530 O O . ASN A 1 307 ? 11.289 -10.055 -24.641 1 79.44 307 ASN A O 1
ATOM 2534 N N . GLY A 1 308 ? 11.422 -7.824 -24.375 1 75.94 308 GLY A N 1
ATOM 2535 C CA . GLY A 1 308 ? 9.992 -7.707 -24.172 1 75.94 308 GLY A CA 1
ATOM 2536 C C . GLY A 1 308 ? 9.555 -8.047 -22.75 1 75.94 308 GLY A C 1
ATOM 2537 O O . GLY A 1 308 ? 10.391 -8.406 -21.922 1 75.94 308 GLY A O 1
ATOM 2538 N N . VAL A 1 309 ? 8.312 -7.711 -22.438 1 68.19 309 VAL A N 1
ATOM 2539 C CA . VAL A 1 309 ? 7.727 -7.996 -21.141 1 68.19 309 VAL A CA 1
ATOM 2540 C C . VAL A 1 309 ? 7.355 -9.477 -21.047 1 68.19 309 VAL A C 1
ATOM 2542 O O . VAL A 1 309 ? 6.309 -9.891 -21.547 1 68.19 309 VAL A O 1
ATOM 2545 N N . GLU A 1 310 ? 8.07 -10.422 -21.625 1 58.62 310 GLU A N 1
ATOM 2546 C CA . GLU A 1 310 ? 7.715 -11.844 -21.625 1 58.62 310 GLU A CA 1
ATOM 2547 C C . GLU A 1 310 ? 8.062 -12.492 -20.281 1 58.62 310 GLU A C 1
ATOM 2549 O O . GLU A 1 310 ? 9.023 -12.094 -19.625 1 58.62 310 GLU A O 1
ATOM 2554 N N . MET B 1 1 ? -24.062 27.781 4.062 1 53.75 1 MET B N 1
ATOM 2555 C CA . MET B 1 1 ? -22.828 27.406 3.383 1 53.75 1 MET B CA 1
ATOM 2556 C C . MET B 1 1 ? -23.109 26.422 2.246 1 53.75 1 MET B C 1
ATOM 2558 O O . MET B 1 1 ? -23.922 25.516 2.387 1 53.75 1 MET B O 1
ATOM 2562 N N . ARG B 1 2 ? -22.734 26.859 1.006 1 61.81 2 ARG B N 1
ATOM 2563 C CA . ARG B 1 2 ? -22.906 26.016 -0.175 1 61.81 2 ARG B CA 1
ATOM 2564 C C . ARG B 1 2 ? -21.734 25.047 -0.325 1 61.81 2 ARG B C 1
ATOM 2566 O O . ARG B 1 2 ? -20.594 25.391 -0.011 1 61.81 2 ARG B O 1
ATOM 2573 N N . ILE B 1 3 ? -22 23.844 -0.66 1 66.94 3 ILE B N 1
ATOM 2574 C CA . ILE B 1 3 ? -21.031 22.766 -0.783 1 66.94 3 ILE B CA 1
ATOM 2575 C C . ILE B 1 3 ? -19.922 23.188 -1.747 1 66.94 3 ILE B C 1
ATOM 2577 O O . ILE B 1 3 ? -18.766 22.797 -1.571 1 66.94 3 ILE B O 1
ATOM 2581 N N . GLU B 1 4 ? -20.297 24 -2.676 1 72.31 4 GLU B N 1
ATOM 2582 C CA . GLU B 1 4 ? -19.344 24.453 -3.68 1 72.31 4 GLU B CA 1
ATOM 2583 C C . GLU B 1 4 ? -18.188 25.219 -3.037 1 72.31 4 GLU B C 1
ATOM 2585 O O . GLU B 1 4 ? -17.047 25.141 -3.508 1 72.31 4 GLU B O 1
ATOM 2590 N N . VAL B 1 5 ? -18.5 25.875 -1.991 1 76.38 5 VAL B N 1
ATOM 2591 C CA . VAL B 1 5 ? -17.484 26.688 -1.348 1 76.38 5 VAL B CA 1
ATOM 2592 C C . VAL B 1 5 ? -16.438 25.797 -0.708 1 76.38 5 VAL B C 1
ATOM 2594 O O . VAL B 1 5 ? -15.25 26.156 -0.646 1 76.38 5 VAL B O 1
ATOM 2597 N N . LEU B 1 6 ? -16.859 24.672 -0.256 1 79 6 LEU B N 1
ATOM 2598 C CA . LEU B 1 6 ? -15.906 23.703 0.292 1 79 6 LEU B CA 1
ATOM 2599 C C . LEU B 1 6 ? -14.953 23.219 -0.787 1 79 6 LEU B C 1
ATOM 2601 O O . LEU B 1 6 ? -13.766 23 -0.519 1 79 6 LEU B O 1
ATOM 2605 N N . GLU B 1 7 ? -15.461 23.125 -1.936 1 78.88 7 GLU B N 1
ATOM 2606 C CA . GLU B 1 7 ? -14.625 22.781 -3.08 1 78.88 7 GLU B CA 1
ATOM 2607 C C . GLU B 1 7 ? -13.602 23.875 -3.359 1 78.88 7 GLU B C 1
ATOM 2609 O O . GLU B 1 7 ? -12.469 23.594 -3.754 1 78.88 7 GLU B O 1
ATOM 2614 N N . TYR B 1 8 ? -14.07 25.125 -3.148 1 80.94 8 TYR B N 1
ATOM 2615 C CA . TYR B 1 8 ? -13.172 26.25 -3.344 1 80.94 8 TYR B CA 1
ATOM 2616 C C . TYR B 1 8 ? -11.984 26.188 -2.389 1 80.94 8 TYR B C 1
ATOM 2618 O O . TYR B 1 8 ? -10.844 26.438 -2.783 1 80.94 8 TYR B O 1
ATOM 2626 N N . LEU B 1 9 ? -12.305 25.828 -1.181 1 83.06 9 LEU B N 1
ATOM 2627 C CA . LEU B 1 9 ? -11.258 25.734 -0.171 1 83.06 9 LEU B CA 1
ATOM 2628 C C . LEU B 1 9 ? -10.211 24.703 -0.581 1 83.06 9 LEU B C 1
ATOM 2630 O O . LEU B 1 9 ? -9.008 24.953 -0.46 1 83.06 9 LEU B O 1
ATOM 2634 N N . LEU B 1 10 ? -10.75 23.641 -1.024 1 79.44 10 LEU B N 1
ATOM 2635 C CA . LEU B 1 10 ? -9.867 22.562 -1.465 1 79.44 10 LEU B CA 1
ATOM 2636 C C . LEU B 1 10 ? -9 23.016 -2.627 1 79.44 10 LEU B C 1
ATOM 2638 O O . LEU B 1 10 ? -7.793 22.75 -2.65 1 79.44 10 LEU B O 1
ATOM 2642 N N . ALA B 1 11 ? -9.562 23.641 -3.594 1 80.31 11 ALA B N 1
ATOM 2643 C CA . ALA B 1 11 ? -8.852 24.125 -4.777 1 80.31 11 ALA B CA 1
ATOM 2644 C C . ALA B 1 11 ?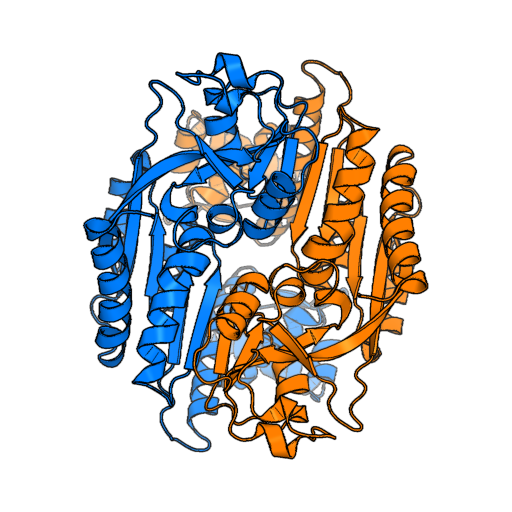 -7.77 25.141 -4.395 1 80.31 11 ALA B C 1
ATOM 2646 O O . ALA B 1 11 ? -6.672 25.125 -4.957 1 80.31 11 ALA B O 1
ATOM 2647 N N . ILE B 1 12 ? -8.102 25.953 -3.467 1 81.75 12 ILE B N 1
ATOM 2648 C CA . ILE B 1 12 ? -7.148 26.969 -3.041 1 81.75 12 ILE B CA 1
ATOM 2649 C C . ILE B 1 12 ? -5.961 26.312 -2.344 1 81.75 12 ILE B C 1
ATOM 2651 O O . ILE B 1 12 ? -4.809 26.672 -2.588 1 81.75 12 ILE B O 1
ATOM 2655 N N . GLU B 1 13 ? -6.355 25.438 -1.521 1 78.94 13 GLU B N 1
ATOM 2656 C CA . GLU B 1 13 ? -5.297 24.734 -0.811 1 78.94 13 GLU B CA 1
ATOM 2657 C C . GLU B 1 13 ? -4.367 24.016 -1.782 1 78.94 13 GLU B C 1
ATOM 2659 O O . GLU B 1 13 ? -3.146 24.047 -1.624 1 78.94 13 GLU B O 1
ATOM 2664 N N . GLU B 1 14 ? -4.941 23.344 -2.721 1 74.5 14 GLU B N 1
ATOM 2665 C CA . GLU B 1 14 ? -4.199 22.562 -3.705 1 74.5 14 GLU B CA 1
ATOM 2666 C C . GLU B 1 14 ? -3.367 23.469 -4.613 1 74.5 14 GLU B C 1
ATOM 2668 O O . GLU B 1 14 ? -2.23 23.141 -4.957 1 74.5 14 GLU B O 1
ATOM 2673 N N . ALA B 1 15 ? -3.92 24.609 -4.977 1 73.25 15 ALA B N 1
ATOM 2674 C CA . ALA B 1 15 ? -3.283 25.516 -5.926 1 73.25 15 ALA B CA 1
ATOM 2675 C C . ALA B 1 15 ? -2.279 26.422 -5.227 1 73.25 15 ALA B C 1
ATOM 2677 O O . ALA B 1 15 ? -1.367 26.953 -5.863 1 73.25 15 ALA B O 1
ATOM 2678 N N . GLY B 1 16 ? -2.498 26.609 -3.936 1 75.56 16 GLY B N 1
ATOM 2679 C CA . GLY B 1 16 ? -1.628 27.469 -3.139 1 75.56 16 GLY B CA 1
ATOM 2680 C C . GLY B 1 16 ? -1.849 28.938 -3.389 1 75.56 16 GLY B C 1
ATOM 2681 O O . GLY B 1 16 ? -1.108 29.781 -2.873 1 75.56 16 GLY B O 1
ATOM 2682 N N . SER B 1 17 ? -2.709 29.266 -4.352 1 81.12 17 SER B N 1
ATOM 2683 C CA . SER B 1 17 ? -3.041 30.656 -4.641 1 81.12 17 SER B CA 1
ATOM 2684 C C . SER B 1 17 ? -4.492 30.797 -5.09 1 81.12 17 SER B C 1
ATOM 2686 O O . SER B 1 17 ? -5.059 29.859 -5.672 1 81.12 17 SER B O 1
ATOM 2688 N N . LEU B 1 18 ? -5.039 31.969 -4.73 1 83.56 18 LEU B N 1
ATOM 2689 C CA . LEU B 1 18 ? -6.426 32.25 -5.094 1 83.56 18 LEU B CA 1
ATOM 2690 C C . LEU B 1 18 ? -6.574 32.375 -6.605 1 83.56 18 LEU B C 1
ATOM 2692 O O . LEU B 1 18 ? -7.566 31.906 -7.176 1 83.56 18 LEU B O 1
ATOM 2696 N N . SER B 1 19 ? -5.543 32.969 -7.176 1 83.44 19 SER B N 1
ATOM 2697 C CA . SER B 1 19 ? -5.613 33.156 -8.617 1 83.44 19 SER B CA 1
ATOM 2698 C C . SER B 1 19 ? -5.586 31.844 -9.375 1 83.44 19 SER B C 1
ATOM 2700 O O . SER B 1 19 ? -6.395 31.609 -10.273 1 83.44 19 SER B O 1
ATOM 2702 N N . LYS B 1 20 ? -4.719 31.016 -8.984 1 81.56 20 LYS B N 1
ATOM 2703 C CA . LYS B 1 20 ? -4.586 29.719 -9.633 1 81.56 20 LYS B CA 1
ATOM 2704 C C . LYS B 1 20 ? -5.812 28.844 -9.375 1 81.56 20 LYS B C 1
ATOM 2706 O O . LYS B 1 20 ? -6.266 28.125 -10.266 1 81.56 20 LYS B O 1
ATOM 2711 N N . ALA B 1 21 ? -6.262 28.922 -8.172 1 82.88 21 ALA B N 1
ATOM 2712 C CA . ALA B 1 21 ? -7.469 28.172 -7.832 1 82.88 21 ALA B CA 1
ATOM 2713 C C . ALA B 1 21 ? -8.664 28.656 -8.648 1 82.88 21 ALA B C 1
ATOM 2715 O O . ALA B 1 21 ? -9.461 27.844 -9.125 1 82.88 21 ALA B O 1
ATOM 2716 N N . ALA B 1 22 ? -8.742 29.922 -8.836 1 84.31 22 ALA B N 1
ATOM 2717 C CA . ALA B 1 22 ? -9.836 30.5 -9.617 1 84.31 22 ALA B CA 1
ATOM 2718 C C . ALA B 1 22 ? -9.805 30 -11.055 1 84.31 22 ALA B C 1
ATOM 2720 O O . ALA B 1 22 ? -10.844 29.656 -11.625 1 84.31 22 ALA B O 1
ATOM 2721 N N . GLU B 1 23 ? -8.617 29.938 -11.531 1 78 23 GLU B N 1
ATOM 2722 C CA . GLU B 1 23 ? -8.445 29.422 -12.891 1 78 23 GLU B CA 1
ATOM 2723 C C . GLU B 1 23 ? -8.883 27.969 -12.992 1 78 23 GLU B C 1
ATOM 2725 O O . GLU B 1 23 ? -9.586 27.594 -13.93 1 78 23 GLU B O 1
ATOM 2730 N N . ARG B 1 24 ? -8.531 27.25 -11.977 1 73.31 24 ARG B N 1
ATOM 2731 C CA . ARG B 1 24 ? -8.852 25.812 -11.953 1 73.31 24 ARG B CA 1
ATOM 2732 C C . ARG B 1 24 ? -10.352 25.594 -11.836 1 73.31 24 ARG B C 1
ATOM 2734 O O . ARG B 1 24 ? -10.883 24.625 -12.383 1 73.31 24 ARG B O 1
ATOM 2741 N N . LEU B 1 25 ? -10.938 26.438 -11.18 1 74.25 25 LEU B N 1
ATOM 2742 C CA . LEU B 1 25 ? -12.367 26.312 -10.906 1 74.25 25 LEU B CA 1
ATOM 2743 C C . LEU B 1 25 ? -13.188 27.047 -11.953 1 74.25 25 LEU B C 1
ATOM 2745 O O . LEU B 1 25 ? -14.422 27.094 -11.859 1 74.25 25 LEU B O 1
ATOM 2749 N N . TYR B 1 26 ? -12.477 27.703 -12.961 1 77.38 26 TYR B N 1
ATOM 2750 C CA . TYR B 1 26 ? -13.133 28.484 -14.008 1 77.38 26 TYR B CA 1
ATOM 2751 C C . TYR B 1 26 ? -13.969 29.609 -13.406 1 77.38 26 TYR B C 1
ATOM 2753 O O . TYR B 1 26 ? -15.117 29.812 -13.805 1 77.38 26 TYR B O 1
ATOM 2761 N N . MET B 1 27 ? -13.375 30.141 -12.406 1 78.81 27 MET B N 1
ATOM 2762 C CA . MET B 1 27 ? -13.984 31.281 -11.742 1 78.81 27 MET B CA 1
ATOM 2763 C C . MET B 1 27 ? -13.086 32.5 -11.844 1 78.81 27 MET B C 1
ATOM 2765 O O . MET B 1 27 ? -11.898 32.406 -12.156 1 78.81 27 MET B O 1
ATOM 2769 N N . THR B 1 28 ? -13.625 33.75 -11.766 1 78.81 28 THR B N 1
ATOM 2770 C CA . THR B 1 28 ? -12.812 34.938 -11.625 1 78.81 28 THR B CA 1
ATOM 2771 C C . THR B 1 28 ? -12.219 35.031 -10.227 1 78.81 28 THR B C 1
ATOM 2773 O O . THR B 1 28 ? -12.773 34.5 -9.273 1 78.81 28 THR B O 1
ATOM 2776 N N . HIS B 1 29 ? -11.07 35.656 -10.211 1 86 29 HIS B N 1
ATOM 2777 C CA . HIS B 1 29 ? -10.414 35.875 -8.922 1 86 29 HIS B CA 1
ATOM 2778 C C . HIS B 1 29 ? -11.352 36.594 -7.945 1 86 29 HIS B C 1
ATOM 2780 O O . HIS B 1 29 ? -11.406 36.219 -6.766 1 86 29 HIS B O 1
ATOM 2786 N N . SER B 1 30 ? -12.094 37.531 -8.406 1 87.19 30 SER B N 1
ATOM 2787 C CA . SER B 1 30 ? -13.016 38.281 -7.574 1 87.19 30 SER B CA 1
ATOM 2788 C C . SER B 1 30 ? -14.125 37.406 -7.02 1 87.19 30 SER B C 1
ATOM 2790 O O . SER B 1 30 ? -14.469 37.5 -5.84 1 87.19 30 SER B O 1
ATOM 2792 N N . ALA B 1 31 ? -14.648 36.531 -7.895 1 82 31 ALA B N 1
ATOM 2793 C CA . ALA B 1 31 ? -15.727 35.656 -7.473 1 82 31 ALA B CA 1
ATOM 2794 C C . ALA B 1 31 ? -15.25 34.688 -6.395 1 82 31 ALA B C 1
ATOM 2796 O O . ALA B 1 31 ? -15.938 34.469 -5.391 1 82 31 ALA B O 1
ATOM 2797 N N . LEU B 1 32 ? -14.109 34.156 -6.621 1 86.69 32 LEU B N 1
ATOM 2798 C CA . LEU B 1 32 ? -13.57 33.219 -5.66 1 86.69 32 LEU B CA 1
ATOM 2799 C C . LEU B 1 32 ? -13.211 33.906 -4.348 1 86.69 32 LEU B C 1
ATOM 2801 O O . LEU B 1 32 ? -13.492 33.375 -3.27 1 86.69 32 LEU B O 1
ATOM 2805 N N . SER B 1 33 ? -12.602 35.094 -4.426 1 86.19 33 SER B N 1
ATOM 2806 C CA . SER B 1 33 ? -12.25 35.875 -3.244 1 86.19 33 SER B CA 1
ATOM 2807 C C . SER B 1 33 ? -13.492 36.25 -2.443 1 86.19 33 SER B C 1
ATOM 2809 O O . SER B 1 33 ? -13.5 36.156 -1.215 1 86.19 33 SER B O 1
ATOM 2811 N N . THR B 1 34 ? -14.469 36.656 -3.117 1 84.5 34 THR B N 1
ATOM 2812 C CA . THR B 1 34 ? -15.719 37.031 -2.479 1 84.5 34 THR B CA 1
ATOM 2813 C C . THR B 1 34 ? -16.344 35.812 -1.774 1 84.5 34 THR B C 1
ATOM 2815 O O . THR B 1 34 ? -16.812 35.938 -0.64 1 84.5 34 THR B O 1
ATOM 2818 N N . ALA B 1 35 ? -16.344 34.719 -2.5 1 82.88 35 ALA B N 1
ATOM 2819 C CA . ALA B 1 35 ? -16.906 33.5 -1.925 1 82.88 35 ALA B CA 1
ATOM 2820 C C . ALA B 1 35 ? -16.172 33.125 -0.652 1 82.88 35 ALA B C 1
ATOM 2822 O O . ALA B 1 35 ? -16.797 32.719 0.34 1 82.88 35 ALA B O 1
ATOM 2823 N N . LEU B 1 36 ? -14.914 33.25 -0.671 1 85.88 36 LEU B N 1
ATOM 2824 C CA . LEU B 1 36 ? -14.086 32.906 0.482 1 85.88 36 LEU B CA 1
ATOM 2825 C C . LEU B 1 36 ? -14.352 33.844 1.645 1 85.88 36 LEU B C 1
ATOM 2827 O O . LEU B 1 36 ? -14.5 33.406 2.787 1 85.88 36 LEU B O 1
ATOM 2831 N N . THR B 1 37 ? -14.383 35.094 1.355 1 85.12 37 THR B N 1
ATOM 2832 C CA . THR B 1 37 ? -14.648 36.094 2.369 1 85.12 37 THR B CA 1
ATOM 2833 C C . THR B 1 37 ? -16.016 35.906 3.004 1 85.12 37 THR B C 1
ATOM 2835 O O . THR B 1 37 ? -16.172 36.031 4.219 1 85.12 37 THR B O 1
ATOM 2838 N N . GLN B 1 38 ? -16.953 35.594 2.189 1 81.25 38 GLN B N 1
ATOM 2839 C CA . GLN B 1 38 ? -18.297 35.344 2.693 1 81.25 38 GLN B CA 1
ATOM 2840 C C . GLN B 1 38 ? -18.297 34.125 3.643 1 81.25 38 GLN B C 1
ATOM 2842 O O . GLN B 1 38 ? -18.953 34.156 4.691 1 81.25 38 GLN B O 1
ATOM 2847 N N . LEU B 1 39 ? -17.641 33.125 3.229 1 80.81 39 LEU B N 1
ATOM 2848 C CA . LEU B 1 39 ? -17.547 31.922 4.07 1 80.81 39 LEU B CA 1
ATOM 2849 C C . LEU B 1 39 ? -16.891 32.25 5.406 1 80.81 39 LEU B C 1
ATOM 2851 O O . LEU B 1 39 ? -17.391 31.844 6.465 1 80.81 39 LEU B O 1
ATOM 2855 N N . GLU B 1 40 ? -15.812 33.031 5.363 1 84.12 40 GLU B N 1
ATOM 2856 C CA . GLU B 1 40 ? -15.078 33.375 6.57 1 84.12 40 GLU B CA 1
ATOM 2857 C C . GLU B 1 40 ? -15.922 34.281 7.484 1 84.12 40 GLU B C 1
ATOM 2859 O O . GLU B 1 40 ? -15.883 34.125 8.711 1 84.12 40 GLU B O 1
ATOM 2864 N N . ASN B 1 41 ? -16.672 35.062 6.891 1 80.88 41 ASN B N 1
ATOM 2865 C CA . ASN B 1 41 ? -17.578 35.906 7.66 1 80.88 41 ASN B CA 1
ATOM 2866 C C . ASN B 1 41 ? -18.672 35.094 8.336 1 80.88 41 ASN B C 1
ATOM 2868 O O . ASN B 1 41 ? -19.031 35.344 9.492 1 80.88 41 ASN B O 1
ATOM 2872 N N . GLU B 1 42 ? -19.172 34.156 7.566 1 77.5 42 GLU B N 1
ATOM 2873 C CA . GLU B 1 42 ? -20.219 33.281 8.109 1 77.5 42 GLU B CA 1
ATOM 2874 C C . GLU B 1 42 ? -19.703 32.469 9.297 1 77.5 42 GLU B C 1
ATOM 2876 O O . GLU B 1 42 ? -20.406 32.281 10.289 1 77.5 42 GLU B O 1
ATOM 2881 N N . ILE B 1 43 ? -18.484 32.031 9.109 1 75.19 43 ILE B N 1
ATOM 2882 C CA . ILE B 1 43 ? -17.875 31.203 10.117 1 75.19 43 ILE B CA 1
ATOM 2883 C C . ILE B 1 43 ? -17.344 32.062 11.266 1 75.19 43 ILE B C 1
ATOM 2885 O O . ILE B 1 43 ? -17.312 31.625 12.414 1 75.19 43 ILE B O 1
ATOM 2889 N N . GLY B 1 44 ? -17.016 33.312 10.938 1 78.12 44 GLY B N 1
ATOM 2890 C CA . GLY B 1 44 ? -16.453 34.219 11.906 1 78.12 44 GLY B CA 1
ATOM 2891 C C . GLY B 1 44 ? -14.969 34.031 12.148 1 78.12 44 GLY B C 1
ATOM 2892 O O . GLY B 1 44 ? -14.43 34.469 13.164 1 78.12 44 GLY B O 1
ATOM 2893 N N . GLU B 1 45 ? -14.445 33.156 11.297 1 80.31 45 GLU B N 1
ATOM 2894 C CA . GLU B 1 45 ? -13.016 32.875 11.391 1 80.31 45 GLU B CA 1
ATOM 2895 C C . GLU B 1 45 ? -12.359 32.906 10.016 1 80.31 45 GLU B C 1
ATOM 2897 O O . GLU B 1 45 ? -12.992 32.625 9 1 80.31 45 GLU B O 1
ATOM 2902 N N . LYS B 1 46 ? -11.102 33.219 10.031 1 85.44 46 LYS B N 1
ATOM 2903 C CA . LYS B 1 46 ? -10.344 33.219 8.781 1 85.44 46 LYS B CA 1
ATOM 2904 C C . LYS 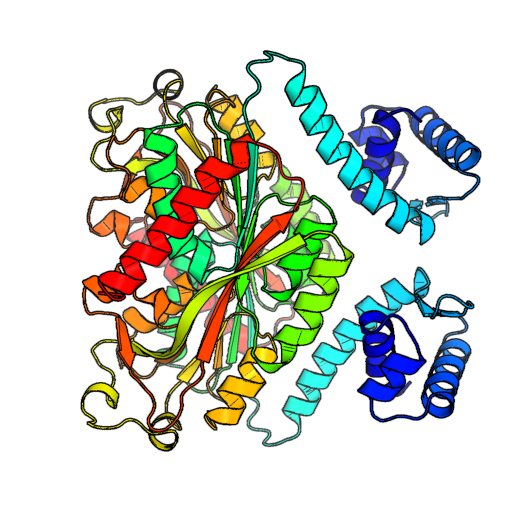B 1 46 ? -9.805 31.828 8.477 1 85.44 46 LYS B C 1
ATOM 2906 O O . LYS B 1 46 ? -9.281 31.156 9.359 1 85.44 46 LYS B O 1
ATOM 2911 N N . ILE B 1 47 ? -10.039 31.469 7.211 1 85.12 47 ILE B N 1
ATOM 2912 C CA . ILE B 1 47 ? -9.57 30.172 6.746 1 85.12 47 ILE B CA 1
ATOM 2913 C C . ILE B 1 47 ? -8.195 30.312 6.098 1 85.12 47 ILE B C 1
ATOM 2915 O O . ILE B 1 47 ? -7.34 29.438 6.25 1 85.12 47 ILE B O 1
ATOM 2919 N N . PHE B 1 48 ? -8.031 31.469 5.383 1 85.69 48 PHE B N 1
ATOM 2920 C CA . PHE B 1 48 ? -6.773 31.766 4.703 1 85.69 48 PHE B CA 1
ATOM 2921 C C . PHE B 1 48 ? -6.207 33.094 5.164 1 85.69 48 PHE B C 1
ATOM 2923 O O . PHE B 1 48 ? -6.961 34.031 5.488 1 85.69 48 PHE B O 1
ATOM 2930 N N . ILE B 1 49 ? -4.887 33.125 5.258 1 80.75 49 ILE B N 1
ATOM 2931 C CA . ILE B 1 49 ? -4.184 34.406 5.387 1 80.75 49 ILE B CA 1
ATOM 2932 C C . ILE B 1 49 ? -3.625 34.812 4.027 1 80.75 49 ILE B C 1
ATOM 2934 O O . ILE B 1 49 ? -2.887 34.062 3.393 1 80.75 49 ILE B O 1
ATOM 2938 N N . ARG B 1 50 ? -4.223 35.875 3.541 1 73.69 50 ARG B N 1
ATOM 2939 C CA . ARG B 1 50 ? -3.818 36.406 2.234 1 73.69 50 ARG B CA 1
ATOM 2940 C C . ARG B 1 50 ? -2.619 37.344 2.355 1 73.69 50 ARG B C 1
ATOM 2942 O O . ARG B 1 50 ? -2.58 38.188 3.244 1 73.69 50 ARG B O 1
ATOM 2949 N N . SER B 1 51 ? -1.465 36.906 1.83 1 72.5 51 SER B N 1
ATOM 2950 C CA . SER B 1 51 ? -0.283 37.75 1.745 1 72.5 51 SER B CA 1
ATOM 2951 C C . SER B 1 51 ? 0.199 37.906 0.304 1 72.5 51 SER B C 1
ATOM 2953 O O . SER B 1 51 ? -0.396 37.312 -0.611 1 72.5 51 SER B O 1
ATOM 2955 N N . HIS B 1 52 ? 1.206 38.719 0.036 1 68.5 52 HIS B N 1
ATOM 2956 C CA . HIS B 1 52 ? 1.804 38.906 -1.282 1 68.5 52 HIS B CA 1
ATOM 2957 C C . HIS B 1 52 ? 2.344 37.594 -1.825 1 68.5 52 HIS B C 1
ATOM 2959 O O . HIS B 1 52 ? 2.459 37.406 -3.039 1 68.5 52 HIS B O 1
ATOM 2965 N N . GLN B 1 53 ? 2.508 36.656 -0.954 1 64.12 53 GLN B N 1
ATOM 2966 C CA . GLN B 1 53 ? 3.111 35.375 -1.335 1 64.12 53 GLN B CA 1
ATOM 2967 C C . GLN B 1 53 ? 2.043 34.344 -1.693 1 64.12 53 GLN B C 1
ATOM 2969 O O . GLN B 1 53 ? 2.359 33.25 -2.172 1 64.12 53 GLN B O 1
ATOM 2974 N N . GLY B 1 54 ? 0.789 34.75 -1.579 1 71.5 54 GLY B N 1
ATOM 2975 C CA . GLY B 1 54 ? -0.309 33.875 -1.909 1 71.5 54 GLY B CA 1
ATOM 2976 C C . GLY B 1 54 ? -1.261 33.625 -0.751 1 71.5 54 GLY B C 1
ATOM 2977 O O . GLY B 1 54 ? -1.366 34.469 0.148 1 71.5 54 GLY B O 1
ATOM 2978 N N . ALA B 1 55 ? -2.105 32.594 -0.864 1 74.69 55 ALA B N 1
ATOM 2979 C CA . ALA B 1 55 ? -3.092 32.281 0.162 1 74.69 55 ALA B CA 1
ATOM 2980 C C . ALA B 1 55 ? -2.664 31.047 0.958 1 74.69 55 ALA B C 1
ATOM 2982 O O . ALA B 1 55 ? -2.441 29.969 0.388 1 74.69 55 ALA B O 1
ATOM 2983 N N . LYS B 1 56 ? -2.342 31.281 2.232 1 77.81 56 LYS B N 1
ATOM 2984 C CA . LYS B 1 56 ? -1.98 30.172 3.105 1 77.81 56 LYS B CA 1
ATOM 2985 C C . LYS B 1 56 ? -3.105 29.859 4.086 1 77.81 56 LYS B C 1
ATOM 2987 O O . LYS B 1 56 ? -3.723 30.766 4.648 1 77.81 56 LYS B O 1
ATOM 2992 N N . MET B 1 57 ? -3.371 28.609 4.305 1 78.25 57 MET B N 1
ATOM 2993 C CA . MET B 1 57 ? -4.48 28.188 5.152 1 78.25 57 MET B CA 1
ATOM 2994 C C . MET B 1 57 ? -4.133 28.359 6.629 1 78.25 57 MET B C 1
ATOM 2996 O O . MET B 1 57 ? -3.008 28.078 7.043 1 78.25 57 MET B O 1
ATOM 3000 N N . THR B 1 58 ? -5.082 28.969 7.438 1 76.38 58 THR B N 1
ATOM 3001 C CA . THR B 1 58 ? -4.945 29.062 8.883 1 76.38 58 THR B CA 1
ATOM 3002 C C . THR B 1 58 ? -5.074 27.688 9.539 1 76.38 58 THR B C 1
ATOM 3004 O O . THR B 1 58 ? -5.438 26.719 8.883 1 76.38 58 THR B O 1
ATOM 3007 N N . GLU B 1 59 ? -4.77 27.594 10.844 1 67.12 59 GLU B N 1
ATOM 3008 C CA . GLU B 1 59 ? -5.004 26.359 11.586 1 67.12 59 GLU B CA 1
ATOM 3009 C C . GLU B 1 59 ? -6.477 25.969 11.547 1 67.12 59 GLU B C 1
ATOM 3011 O O . GLU B 1 59 ? -6.805 24.797 11.352 1 67.12 59 GLU B O 1
ATOM 3016 N N . PHE B 1 60 ? -7.262 26.984 11.844 1 70.88 60 PHE B N 1
ATOM 3017 C CA . PHE B 1 60 ? -8.695 26.781 11.711 1 70.88 60 PHE B CA 1
ATOM 3018 C C . PHE B 1 60 ? -9.047 26.328 10.297 1 70.88 60 PHE B C 1
ATOM 3020 O O . PHE B 1 60 ? -9.859 25.422 10.117 1 70.88 60 PHE B O 1
ATOM 3027 N N . GLY B 1 61 ? -8.359 26.922 9.391 1 78.25 61 GLY B N 1
ATOM 3028 C CA . GLY B 1 61 ? -8.602 26.562 8 1 78.25 61 GLY B CA 1
ATOM 3029 C C . GLY B 1 61 ? -8.258 25.125 7.688 1 78.25 61 GLY B C 1
ATOM 3030 O O . GLY B 1 61 ? -9.008 24.438 6.984 1 78.25 61 GLY B O 1
ATOM 3031 N N . GLN B 1 62 ? -7.25 24.641 8.203 1 70.44 62 GLN B N 1
ATOM 3032 C CA . GLN B 1 62 ? -6.832 23.266 7.98 1 70.44 62 GLN B CA 1
ATOM 3033 C C . GLN B 1 62 ? -7.832 22.281 8.586 1 70.44 62 GLN B C 1
ATOM 3035 O O . GLN B 1 62 ? -8.195 21.281 7.957 1 70.44 62 GLN B O 1
ATOM 3040 N N . ALA B 1 63 ? -8.234 22.594 9.812 1 67.44 63 ALA B N 1
ATOM 3041 C CA . ALA B 1 63 ? -9.258 21.766 10.453 1 67.44 63 ALA B CA 1
ATOM 3042 C C . ALA B 1 63 ? -10.562 21.812 9.664 1 67.44 63 ALA B C 1
ATOM 3044 O O . ALA B 1 63 ? -11.211 20.781 9.461 1 67.44 63 ALA B O 1
ATOM 3045 N N . TYR B 1 64 ? -10.836 23.016 9.312 1 74 64 TYR B N 1
ATOM 3046 C CA . TYR B 1 64 ? -12.062 23.203 8.539 1 74 64 TYR B CA 1
ATOM 3047 C C . TYR B 1 64 ? -11.992 22.469 7.215 1 74 64 TYR B C 1
ATOM 3049 O O . TYR B 1 64 ? -12.977 21.844 6.789 1 74 64 TYR B O 1
ATOM 3057 N N . LEU B 1 65 ? -10.773 22.484 6.695 1 75.38 65 LEU B N 1
ATOM 3058 C CA . LEU B 1 65 ? -10.586 21.828 5.414 1 75.38 65 LEU B CA 1
ATOM 3059 C C . LEU B 1 65 ? -10.719 20.312 5.562 1 75.38 65 LEU B C 1
ATOM 3061 O O . LEU B 1 65 ? -11.281 19.641 4.691 1 75.38 65 LEU B O 1
ATOM 3065 N N . THR B 1 66 ? -10.25 19.828 6.566 1 64.56 66 THR B N 1
ATOM 3066 C CA . THR B 1 66 ? -10.391 18.406 6.836 1 64.56 66 THR B CA 1
ATOM 3067 C C . THR B 1 66 ? -11.867 18.016 6.898 1 64.56 66 THR B C 1
ATOM 3069 O O . THR B 1 66 ? -12.266 17 6.309 1 64.56 66 THR B O 1
ATOM 3072 N N . LEU B 1 67 ? -12.578 18.812 7.551 1 62.22 67 LEU B N 1
ATOM 3073 C CA . LEU B 1 67 ? -14.016 18.578 7.645 1 62.22 67 LEU B CA 1
ATOM 3074 C C . LEU B 1 67 ? -14.688 18.797 6.293 1 62.22 67 LEU B C 1
ATOM 3076 O O . LEU B 1 67 ? -15.586 18.031 5.91 1 62.22 67 LEU B O 1
ATOM 3080 N N . ALA B 1 68 ? -14.195 19.828 5.656 1 71.81 68 ALA B N 1
ATOM 3081 C CA . ALA B 1 68 ? -14.742 20.125 4.332 1 71.81 68 ALA B CA 1
ATOM 3082 C C . ALA B 1 68 ? -14.516 18.953 3.383 1 71.81 68 ALA B C 1
ATOM 3084 O O . ALA B 1 68 ? -15.406 18.578 2.617 1 71.81 68 ALA B O 1
ATOM 3085 N N . LYS B 1 69 ? -13.352 18.438 3.471 1 67 69 LYS B N 1
ATOM 3086 C CA . LYS B 1 69 ? -13.023 17.297 2.629 1 67 69 LYS B CA 1
ATOM 3087 C C . LYS B 1 69 ? -13.953 16.109 2.924 1 67 69 LYS B C 1
ATOM 3089 O O . LYS B 1 69 ? -14.43 15.445 2.002 1 67 69 LYS B O 1
ATOM 3094 N N . GLN B 1 70 ? -14.266 15.961 4.082 1 60.84 70 GLN B N 1
ATOM 3095 C CA . GLN B 1 70 ? -15.195 14.914 4.477 1 60.84 70 GLN B CA 1
ATOM 3096 C C . GLN B 1 70 ? -16.594 15.164 3.912 1 60.84 70 GLN B C 1
ATOM 3098 O O . GLN B 1 70 ? -17.25 14.25 3.412 1 60.84 70 GLN B O 1
ATOM 3103 N N . ILE B 1 71 ? -16.984 16.359 4.039 1 61.31 71 ILE B N 1
ATOM 3104 C CA . ILE B 1 71 ? -18.297 16.75 3.543 1 61.31 71 ILE B CA 1
ATOM 3105 C C . ILE B 1 71 ? -18.359 16.562 2.029 1 61.31 71 ILE B C 1
ATOM 3107 O O . ILE B 1 71 ? -19.328 16.016 1.498 1 61.31 71 ILE B O 1
ATOM 3111 N N . LEU B 1 72 ? -17.312 17.016 1.449 1 64.19 72 LEU B N 1
ATOM 3112 C CA . LEU B 1 72 ? -17.297 16.938 -0.008 1 64.19 72 LEU B CA 1
ATOM 3113 C C . LEU B 1 72 ? -17.281 15.492 -0.484 1 64.19 72 LEU B C 1
ATOM 3115 O O . LEU B 1 72 ? -17.938 15.148 -1.47 1 64.19 72 LEU B O 1
ATOM 3119 N N . MET B 1 73 ? -16.562 14.758 0.265 1 59.25 73 MET B N 1
ATOM 3120 C CA . MET B 1 73 ? -16.562 13.336 -0.042 1 59.25 73 MET B CA 1
ATOM 3121 C C . MET B 1 73 ? -17.969 12.75 0.115 1 59.25 73 MET B C 1
ATOM 3123 O O . MET B 1 73 ? -18.422 11.977 -0.73 1 59.25 73 MET B O 1
ATOM 3127 N N . THR B 1 74 ? -18.562 13.172 1.131 1 53.31 74 THR B N 1
ATOM 3128 C CA . THR B 1 74 ? -19.922 12.719 1.384 1 53.31 74 THR B CA 1
ATOM 3129 C C . THR B 1 74 ? -20.875 13.289 0.348 1 53.31 74 THR B C 1
ATOM 3131 O O . THR B 1 74 ? -21.766 12.586 -0.139 1 53.31 74 THR B O 1
ATOM 3134 N N . TYR B 1 75 ? -20.734 14.562 0.079 1 53.72 75 TYR B N 1
ATOM 3135 C CA . TYR B 1 75 ? -21.562 15.234 -0.917 1 53.72 75 TYR B CA 1
ATOM 3136 C C . TYR B 1 75 ? -21.422 14.578 -2.283 1 53.72 75 TYR B C 1
ATOM 3138 O O . TYR B 1 75 ? -22.406 14.367 -2.992 1 53.72 75 TYR B O 1
ATOM 3146 N N . GLN B 1 76 ? -20.172 14.398 -2.611 1 54.44 76 GLN B N 1
ATOM 3147 C CA . GLN B 1 76 ? -19.953 13.719 -3.881 1 54.44 76 GLN B CA 1
ATOM 3148 C C . GLN B 1 76 ? -20.641 12.359 -3.904 1 54.44 76 GLN B C 1
ATOM 3150 O O . GLN B 1 76 ? -21.234 11.977 -4.91 1 54.44 76 GLN B O 1
ATOM 3155 N N . LYS B 1 77 ? -20.531 11.805 -2.811 1 51.78 77 LYS B N 1
ATOM 3156 C CA . LYS B 1 77 ? -21.25 10.539 -2.662 1 51.78 77 LYS B CA 1
ATOM 3157 C C . LYS B 1 77 ? -22.75 10.742 -2.836 1 51.78 77 LYS B C 1
ATOM 3159 O O . LYS B 1 77 ? -23.422 9.914 -3.461 1 51.78 77 LYS B O 1
ATOM 3164 N N . MET B 1 78 ? -23.203 11.812 -2.281 1 48.78 78 MET B N 1
ATOM 3165 C CA . MET B 1 78 ? -24.609 12.164 -2.387 1 48.78 78 MET B CA 1
ATOM 3166 C C . MET B 1 78 ? -24.984 12.461 -3.832 1 48.78 78 MET B C 1
ATOM 3168 O O . MET B 1 78 ? -26.047 12.039 -4.301 1 48.78 78 MET B O 1
ATOM 3172 N N . LEU B 1 79 ? -24.219 13.359 -4.414 1 47.62 79 LEU B N 1
ATOM 3173 C CA . LEU B 1 79 ? -24.5 13.719 -5.801 1 47.62 79 LEU B CA 1
ATOM 3174 C C . LEU B 1 79 ? -24.484 12.484 -6.695 1 47.62 79 LEU B C 1
ATOM 3176 O O . LEU B 1 79 ? -25.281 12.383 -7.637 1 47.62 79 LEU B O 1
ATOM 3180 N N . ASP B 1 80 ? -23.469 11.797 -6.355 1 45.34 80 ASP B N 1
ATOM 3181 C CA . ASP B 1 80 ? -23.375 10.531 -7.09 1 45.34 80 ASP B CA 1
ATOM 3182 C C . ASP B 1 80 ? -24.609 9.664 -6.832 1 45.34 80 ASP B C 1
ATOM 3184 O O . ASP B 1 80 ? -25 8.859 -7.684 1 45.34 80 ASP B O 1
ATOM 3188 N N . LEU B 1 81 ? -25.125 9.938 -5.723 1 41.28 81 LEU B N 1
ATOM 3189 C CA . LEU B 1 81 ? -26.391 9.266 -5.434 1 41.28 81 LEU B CA 1
ATOM 3190 C C . LEU B 1 81 ? -27.5 9.789 -6.328 1 41.28 81 LEU B C 1
ATOM 3192 O O . LEU B 1 81 ? -28.391 9.031 -6.719 1 41.28 81 LEU B O 1
ATOM 3196 N N . LYS B 1 82 ? -27.625 11.086 -6.473 1 38.53 82 LYS B N 1
ATOM 3197 C CA . LYS B 1 82 ? -28.781 11.617 -7.195 1 38.53 82 LYS B CA 1
ATOM 3198 C C . LYS B 1 82 ? -28.828 11.086 -8.625 1 38.53 82 LYS B C 1
ATOM 3200 O O . LYS B 1 82 ? -29.891 11.086 -9.25 1 38.53 82 LYS B O 1
ATOM 3205 N N . CYS B 1 83 ? -27.797 11.195 -9.391 1 35.62 83 CYS B N 1
ATOM 3206 C CA . CYS B 1 83 ? -28.219 10.711 -10.703 1 35.62 83 CYS B CA 1
ATOM 3207 C C . CYS B 1 83 ? -29 9.406 -10.578 1 35.62 83 CYS B C 1
ATOM 3209 O O . CYS B 1 83 ? -30.188 9.352 -10.852 1 35.62 83 CYS B O 1
ATOM 3211 N N . ASN B 1 84 ? -28.781 8.266 -11.562 1 35.12 84 ASN B N 1
ATOM 3212 C CA . ASN B 1 84 ? -29.562 7.039 -11.625 1 35.12 84 ASN B CA 1
ATOM 3213 C C . ASN B 1 84 ? -29.562 6.305 -10.281 1 35.12 84 ASN B C 1
ATOM 3215 O O . ASN B 1 84 ? -28.531 5.785 -9.859 1 35.12 84 ASN B O 1
ATOM 3219 N N . TYR B 1 85 ? -30.375 6.633 -9.289 1 38.81 85 TYR B N 1
ATOM 3220 C CA . TYR B 1 85 ? -30.672 6.156 -7.941 1 38.81 85 TYR B CA 1
ATOM 3221 C C . TYR B 1 85 ? -30.609 4.637 -7.875 1 38.81 85 TYR B C 1
ATOM 3223 O O . TYR B 1 85 ? -31.641 3.967 -7.852 1 38.81 85 TYR B O 1
ATOM 3231 N N . HIS B 1 86 ? -30.375 3.904 -8.711 1 41.78 86 HIS B N 1
ATOM 3232 C CA . HIS B 1 86 ? -30.172 2.57 -8.156 1 41.78 86 HIS B CA 1
ATOM 3233 C C . HIS B 1 86 ? -29.172 2.59 -7.012 1 41.78 86 HIS B C 1
ATOM 3235 O O . HIS B 1 86 ? -28.016 3.008 -7.195 1 41.78 86 HIS B O 1
ATOM 3241 N N . PRO B 1 87 ? -29.641 2.889 -5.68 1 47.84 87 PRO B N 1
ATOM 3242 C CA . PRO B 1 87 ? -28.812 2.887 -4.461 1 47.84 87 PRO B CA 1
ATOM 3243 C C . PRO B 1 87 ? -27.625 1.935 -4.547 1 47.84 87 PRO B C 1
ATOM 3245 O O . PRO B 1 87 ? -27.812 0.722 -4.688 1 47.84 87 PRO B O 1
ATOM 3248 N N . VAL B 1 88 ? -26.781 2.279 -5.281 1 58.69 88 VAL B N 1
ATOM 3249 C CA . VAL B 1 88 ? -25.641 1.367 -5.238 1 58.69 88 VAL B CA 1
ATOM 3250 C C . VAL B 1 88 ? -25.078 1.303 -3.816 1 58.69 88 VAL B C 1
ATOM 3252 O O . VAL B 1 88 ? -24.828 2.338 -3.195 1 58.69 88 VAL B O 1
ATOM 3255 N N . ILE B 1 89 ? -25.438 0.248 -3.105 1 69.75 89 ILE B N 1
ATOM 3256 C CA . ILE B 1 89 ? -24.875 -0.026 -1.785 1 69.75 89 ILE B CA 1
ATOM 3257 C C . ILE B 1 89 ? -23.359 -0.018 -1.857 1 69.75 89 ILE B C 1
ATOM 3259 O O . ILE B 1 89 ? -22.766 -0.698 -2.699 1 69.75 89 ILE B O 1
ATOM 3263 N N . GLN B 1 90 ? -22.734 0.932 -1.075 1 79.69 90 GLN B N 1
ATOM 3264 C CA . GLN B 1 90 ? -21.281 1.062 -1.074 1 79.69 90 GLN B CA 1
ATOM 3265 C C . GLN B 1 90 ? -20.688 0.565 0.24 1 79.69 90 GLN B C 1
ATOM 3267 O O . GLN B 1 90 ? -21.188 0.884 1.317 1 79.69 90 GLN B O 1
ATOM 3272 N N . TYR B 1 91 ? -19.703 -0.27 0.142 1 88 91 TYR B N 1
ATOM 3273 C CA . TYR B 1 91 ? -18.938 -0.759 1.279 1 88 91 TYR B CA 1
ATOM 3274 C C . TYR B 1 91 ? -17.531 -0.139 1.302 1 88 91 TYR B C 1
ATOM 3276 O O . TYR B 1 91 ? -16.781 -0.25 0.33 1 88 91 TYR B O 1
ATOM 3284 N N . ASN B 1 92 ? -17.188 0.543 2.373 1 89.38 92 ASN B N 1
ATOM 3285 C CA . ASN B 1 92 ? -15.836 1.062 2.58 1 89.38 92 ASN B CA 1
ATOM 3286 C C . ASN B 1 92 ? -15.102 0.287 3.67 1 89.38 92 ASN B C 1
ATOM 3288 O O . ASN B 1 92 ? -15.539 0.257 4.82 1 89.38 92 ASN B O 1
ATOM 3292 N N . ILE B 1 93 ? -13.977 -0.263 3.217 1 94.62 93 ILE B N 1
ATOM 3293 C CA . ILE B 1 93 ? -13.297 -1.167 4.137 1 94.62 93 ILE B CA 1
ATOM 3294 C C . ILE B 1 93 ? -11.852 -0.717 4.324 1 94.62 93 ILE B C 1
ATOM 3296 O O . ILE B 1 93 ? -11.148 -0.445 3.348 1 94.62 93 ILE B O 1
ATOM 3300 N N . ALA B 1 94 ? -11.414 -0.564 5.562 1 94.94 94 ALA B N 1
ATOM 3301 C CA . ALA B 1 94 ? -10.008 -0.362 5.914 1 94.94 94 ALA B CA 1
ATOM 3302 C C . ALA B 1 94 ? -9.406 -1.634 6.5 1 94.94 94 ALA B C 1
ATOM 3304 O O . ALA B 1 94 ? -9.93 -2.193 7.465 1 94.94 94 ALA B O 1
ATOM 3305 N N . SER B 1 95 ? -8.32 -2.025 5.93 1 94.56 95 SER B N 1
ATOM 3306 C CA . SER B 1 95 ? -7.742 -3.297 6.355 1 94.56 95 SER B CA 1
ATOM 3307 C C . SER B 1 95 ? -6.219 -3.252 6.309 1 94.56 95 SER B C 1
ATOM 3309 O O . SER B 1 95 ? -5.637 -2.533 5.492 1 94.56 95 SER B O 1
ATOM 3311 N N . ILE B 1 96 ? -5.648 -3.967 7.211 1 91.75 96 ILE B N 1
ATOM 3312 C CA . ILE B 1 96 ? -4.207 -4.172 7.102 1 91.75 96 ILE B CA 1
ATOM 3313 C C . ILE B 1 96 ? -3.91 -5.125 5.945 1 91.75 96 ILE B C 1
ATOM 3315 O O . ILE B 1 96 ? -4.797 -5.844 5.48 1 91.75 96 ILE B O 1
ATOM 3319 N N . ALA B 1 97 ? -2.727 -5.152 5.551 1 88.19 97 ALA B N 1
ATOM 3320 C CA . ALA B 1 97 ? -2.32 -5.863 4.34 1 88.19 97 ALA B CA 1
ATOM 3321 C C . ALA B 1 97 ? -2.627 -7.352 4.449 1 88.19 97 ALA B C 1
ATOM 3323 O O . ALA B 1 97 ? -3.238 -7.934 3.551 1 88.19 97 ALA B O 1
ATOM 3324 N N . THR B 1 98 ? -2.273 -8.008 5.52 1 89.38 98 THR B N 1
ATOM 3325 C CA . THR B 1 98 ? -2.443 -9.445 5.695 1 89.38 98 THR B CA 1
ATOM 3326 C C . THR B 1 98 ? -3.912 -9.836 5.559 1 89.38 98 THR B C 1
ATOM 3328 O O . THR B 1 98 ? -4.238 -10.828 4.906 1 89.38 98 THR B O 1
ATOM 3331 N N . LEU B 1 99 ? -4.734 -9.055 6.102 1 93.25 99 LEU B N 1
ATOM 3332 C CA . LEU B 1 99 ? -6.152 -9.391 6.082 1 93.25 99 LEU B CA 1
ATOM 3333 C C . LEU B 1 99 ? -6.777 -9.039 4.734 1 93.25 99 LEU B C 1
ATOM 3335 O O . LEU B 1 99 ? -7.688 -9.727 4.27 1 93.25 99 LEU B O 1
ATOM 3339 N N . SER B 1 100 ? -6.293 -8 4.141 1 90.12 100 SER B N 1
ATOM 3340 C CA . SER B 1 100 ? -6.801 -7.609 2.83 1 90.12 100 SER B CA 1
ATOM 3341 C C . SER B 1 100 ? -6.523 -8.688 1.787 1 90.12 100 SER B C 1
ATOM 3343 O O . SER B 1 100 ? -7.414 -9.055 1.018 1 90.12 100 SER B O 1
ATOM 3345 N N . ASN B 1 101 ? -5.375 -9.195 1.794 1 84.5 101 ASN B N 1
ATOM 3346 C CA . ASN B 1 101 ? -4.93 -10.117 0.751 1 84.5 101 ASN B CA 1
ATOM 3347 C C . ASN B 1 101 ? -5.484 -11.516 0.966 1 84.5 101 ASN B C 1
ATOM 3349 O O . ASN B 1 101 ? -5.676 -12.273 0.007 1 84.5 101 ASN B O 1
ATOM 3353 N N . ASN B 1 102 ? -5.75 -11.859 2.143 1 82.69 102 ASN B N 1
ATOM 3354 C CA . ASN B 1 102 ? -6.09 -13.25 2.438 1 82.69 102 ASN B CA 1
ATOM 3355 C C . ASN B 1 102 ? -7.566 -13.406 2.795 1 82.69 102 ASN B C 1
ATOM 3357 O O . ASN B 1 102 ? -8.289 -14.172 2.156 1 82.69 102 ASN B O 1
ATOM 3361 N N . ILE B 1 103 ? -8.008 -12.594 3.613 1 90.31 103 ILE B N 1
ATOM 3362 C CA . ILE B 1 103 ? -9.336 -12.789 4.184 1 90.31 103 ILE B CA 1
ATOM 3363 C C . ILE B 1 103 ? -10.367 -11.977 3.396 1 90.31 103 ILE B C 1
ATOM 3365 O O . ILE B 1 103 ? -11.352 -12.523 2.893 1 90.31 103 ILE B O 1
ATOM 3369 N N . LEU B 1 104 ? -10.055 -10.766 3.254 1 92.81 104 LEU B N 1
ATOM 3370 C CA . LEU B 1 104 ? -11.031 -9.852 2.67 1 92.81 104 LEU B CA 1
ATOM 3371 C C . LEU B 1 104 ? -11.305 -10.203 1.212 1 92.81 104 LEU B C 1
ATOM 3373 O O . LEU B 1 104 ? -12.453 -10.18 0.768 1 92.81 104 LEU B O 1
ATOM 3377 N N . LEU B 1 105 ? -10.305 -10.484 0.559 1 89.38 105 LEU B N 1
ATOM 3378 C CA . LEU B 1 105 ? -10.453 -10.844 -0.848 1 89.38 105 LEU B CA 1
ATOM 3379 C C . LEU B 1 105 ? -11.367 -12.047 -1.009 1 89.38 105 LEU B C 1
ATOM 3381 O O . LEU B 1 105 ? -12.25 -12.055 -1.872 1 89.38 105 LEU B O 1
ATOM 3385 N N . LYS B 1 106 ? -11.141 -13.031 -0.241 1 90.5 106 LYS B N 1
ATOM 3386 C CA . LYS B 1 106 ? -11.977 -14.234 -0.292 1 90.5 106 LYS B CA 1
ATOM 3387 C C . LYS B 1 106 ? -13.422 -13.914 0.063 1 90.5 106 LYS B C 1
ATOM 3389 O O . LYS B 1 106 ? -14.352 -14.375 -0.611 1 90.5 106 LYS B O 1
ATOM 3394 N N . ALA B 1 107 ? -13.602 -13.164 1.057 1 93.5 107 ALA B N 1
ATOM 3395 C CA . ALA B 1 107 ? -14.945 -12.789 1.488 1 93.5 107 ALA B CA 1
ATOM 3396 C C . ALA B 1 107 ? -15.664 -12 0.397 1 93.5 107 ALA B C 1
ATOM 3398 O O . ALA B 1 107 ? -16.844 -12.258 0.112 1 93.5 107 ALA B O 1
ATOM 3399 N N . ILE B 1 108 ? -14.969 -11.047 -0.178 1 90.75 108 ILE B N 1
ATOM 3400 C CA . ILE B 1 108 ? -15.555 -10.203 -1.215 1 90.75 108 ILE B CA 1
ATOM 3401 C C . ILE B 1 108 ? -15.922 -11.055 -2.426 1 90.75 108 ILE B C 1
ATOM 3403 O O . ILE B 1 108 ? -17 -10.883 -3.01 1 90.75 108 ILE B O 1
ATOM 3407 N N . SER B 1 109 ? -15.031 -11.938 -2.807 1 87.62 109 SER B N 1
ATOM 3408 C CA . SER B 1 109 ? -15.297 -12.82 -3.939 1 87.62 109 SER B CA 1
ATOM 3409 C C . SER B 1 109 ? -16.562 -13.641 -3.723 1 87.62 109 SER B C 1
ATOM 3411 O O . SER B 1 109 ? -17.391 -13.773 -4.629 1 87.62 109 SER B O 1
ATOM 3413 N N . GLN B 1 110 ? -16.656 -14.188 -2.541 1 88.62 110 GLN B N 1
ATOM 3414 C CA . GLN B 1 110 ? -17.828 -14.969 -2.211 1 88.62 110 GLN B CA 1
ATOM 3415 C C . GLN B 1 110 ? -19.078 -14.094 -2.141 1 88.62 110 GLN B C 1
ATOM 3417 O O . GLN B 1 110 ? -20.156 -14.477 -2.617 1 88.62 110 GLN B O 1
ATOM 3422 N N . PHE B 1 111 ? -18.969 -12.938 -1.579 1 90.56 111 PHE B N 1
ATOM 3423 C CA . PHE B 1 111 ? -20.062 -11.984 -1.4 1 90.56 111 PHE B CA 1
ATOM 3424 C C . PHE B 1 111 ? -20.594 -11.508 -2.748 1 90.56 111 PHE B C 1
ATOM 3426 O O . PHE B 1 111 ? -21.797 -11.422 -2.947 1 90.56 111 PHE B O 1
ATOM 3433 N N . GLN B 1 112 ? -19.688 -11.227 -3.676 1 83 112 GLN B N 1
ATOM 3434 C CA . GLN B 1 112 ? -20.062 -10.664 -4.969 1 83 112 GLN B CA 1
ATOM 3435 C C . GLN B 1 112 ? -20.797 -11.688 -5.824 1 83 112 GLN B C 1
ATOM 3437 O O . GLN B 1 112 ? -21.5 -11.328 -6.777 1 83 112 GLN B O 1
ATOM 3442 N N . GLN B 1 113 ? -20.578 -12.93 -5.551 1 82.19 113 GLN B N 1
ATOM 3443 C CA . GLN B 1 113 ? -21.312 -13.961 -6.277 1 82.19 113 GLN B CA 1
ATOM 3444 C C . GLN B 1 113 ? -22.812 -13.828 -6.055 1 82.19 113 GLN B C 1
ATOM 3446 O O . GLN B 1 113 ? -23.609 -14.148 -6.941 1 82.19 113 GLN B O 1
ATOM 3451 N N . GLU B 1 114 ? -23.141 -13.336 -4.902 1 81.88 114 GLU B N 1
ATOM 3452 C CA . GLU B 1 114 ? -24.562 -13.227 -4.535 1 81.88 114 GLU B CA 1
ATOM 3453 C C . GLU B 1 114 ? -25.031 -11.781 -4.566 1 81.88 114 GLU B C 1
ATOM 3455 O O . GLU B 1 114 ? -26.234 -11.516 -4.559 1 81.88 114 GLU B O 1
ATOM 3460 N N . HIS B 1 115 ? -24.094 -10.93 -4.57 1 79.88 115 HIS B N 1
ATOM 3461 C CA . HIS B 1 115 ? -24.406 -9.5 -4.566 1 79.88 115 HIS B CA 1
ATOM 3462 C C . HIS B 1 115 ? -23.719 -8.789 -5.73 1 79.88 115 HIS B C 1
ATOM 3464 O O . HIS B 1 115 ? -22.594 -8.305 -5.594 1 79.88 115 HIS B O 1
ATOM 3470 N N . HIS B 1 116 ? -24.406 -8.508 -6.785 1 71 116 HIS B N 1
ATOM 3471 C CA . HIS B 1 116 ? -23.781 -8.047 -8.016 1 71 116 HIS B CA 1
ATOM 3472 C C . HIS B 1 116 ? -23.844 -6.523 -8.125 1 71 116 HIS B C 1
ATOM 3474 O O . HIS B 1 116 ? -23.016 -5.91 -8.812 1 71 116 HIS B O 1
ATOM 3480 N N . ASP B 1 117 ? -24.703 -5.902 -7.395 1 71.06 117 ASP B N 1
ATOM 3481 C CA . ASP B 1 117 ? -24.906 -4.465 -7.543 1 71.06 117 ASP B CA 1
ATOM 3482 C C . ASP B 1 117 ? -24.344 -3.709 -6.34 1 71.06 117 ASP B C 1
ATOM 3484 O O . ASP B 1 117 ? -25.047 -2.941 -5.691 1 71.06 117 ASP B O 1
ATOM 3488 N N . VAL B 1 118 ? -23.078 -4.035 -6.086 1 77.06 118 VAL B N 1
ATOM 3489 C CA . VAL B 1 118 ? -22.484 -3.365 -4.934 1 77.06 118 VAL B CA 1
ATOM 3490 C C . VAL B 1 118 ? -21.141 -2.754 -5.32 1 77.06 118 VAL B C 1
ATOM 3492 O O . VAL B 1 118 ? -20.469 -3.246 -6.23 1 77.06 118 VAL B O 1
ATOM 3495 N N . VAL B 1 119 ? -20.906 -1.67 -4.645 1 79.19 119 VAL B N 1
ATOM 3496 C CA . VAL B 1 119 ? -19.609 -1.016 -4.781 1 79.19 119 VAL B CA 1
ATOM 3497 C C . VAL B 1 119 ? -18.781 -1.24 -3.516 1 79.19 119 VAL B C 1
ATOM 3499 O O . VAL B 1 119 ? -19.234 -0.928 -2.41 1 79.19 119 VAL B O 1
ATOM 3502 N N . ILE B 1 120 ? -17.641 -1.868 -3.709 1 87.19 120 ILE B N 1
ATOM 3503 C CA . ILE B 1 120 ? -16.766 -2.135 -2.568 1 87.19 120 ILE B CA 1
ATOM 3504 C C . ILE B 1 120 ? -15.438 -1.41 -2.754 1 87.19 120 ILE B C 1
ATOM 3506 O O . ILE B 1 120 ? -14.805 -1.53 -3.803 1 87.19 120 ILE B O 1
ATOM 3510 N N . SER B 1 121 ? -15.055 -0.644 -1.78 1 87.44 121 SER B N 1
ATOM 3511 C CA . SER B 1 121 ? -13.758 0.026 -1.723 1 87.44 121 SER B CA 1
ATOM 3512 C C . SER B 1 121 ? -12.961 -0.414 -0.5 1 87.44 121 SER B C 1
ATOM 3514 O O . SER B 1 121 ? -13.438 -0.293 0.632 1 87.44 121 SER B O 1
ATOM 3516 N N . SER B 1 122 ? -11.805 -0.917 -0.774 1 90.75 122 SER B N 1
ATOM 3517 C CA . SER B 1 122 ? -10.93 -1.348 0.314 1 90.75 122 SER B CA 1
ATOM 3518 C C . SER B 1 122 ? -9.602 -0.598 0.289 1 90.75 122 SER B C 1
ATOM 3520 O O . SER B 1 122 ? -8.992 -0.44 -0.771 1 90.75 122 SER B O 1
ATOM 3522 N N . TYR B 1 123 ? -9.18 -0.217 1.475 1 87.62 123 TYR B N 1
ATOM 3523 C CA . TYR B 1 123 ? -7.922 0.499 1.629 1 87.62 123 TYR B CA 1
ATOM 3524 C C . TYR B 1 123 ? -7.008 -0.211 2.623 1 87.62 123 TYR B C 1
ATOM 3526 O O . TYR B 1 123 ? -7.438 -0.565 3.725 1 87.62 123 TYR B O 1
ATOM 3534 N N . GLU B 1 124 ? -5.848 -0.376 2.139 1 88.81 124 GLU B N 1
ATOM 3535 C CA . GLU B 1 124 ? -4.852 -0.895 3.068 1 88.81 124 GLU B CA 1
ATOM 3536 C C . GLU B 1 124 ? -4.301 0.213 3.961 1 88.81 124 GLU B C 1
ATOM 3538 O O . GLU B 1 124 ? -3.871 1.259 3.471 1 88.81 124 GLU B O 1
ATOM 3543 N N . VAL B 1 125 ? -4.367 -0.065 5.242 1 86.38 125 VAL B N 1
ATOM 3544 C CA . VAL B 1 125 ? -3.916 0.948 6.188 1 86.38 125 VAL B CA 1
ATOM 3545 C C . VAL B 1 125 ? -3.113 0.288 7.309 1 86.38 125 VAL B C 1
ATOM 3547 O O . VAL B 1 125 ? -3.031 -0.94 7.379 1 86.38 125 VAL B O 1
ATOM 3550 N N . GLU B 1 126 ? -2.506 1.16 8.07 1 81.81 126 GLU B N 1
ATOM 3551 C CA . GLU B 1 126 ? -1.819 0.664 9.266 1 81.81 126 GLU B CA 1
ATOM 3552 C C . GLU B 1 126 ? -2.811 0.344 10.375 1 81.81 126 GLU B C 1
ATOM 3554 O O . GLU B 1 126 ? -3.879 0.951 10.461 1 81.81 126 GLU B O 1
ATOM 3559 N N . PRO B 1 127 ? -2.414 -0.525 11.219 1 85.94 127 PRO B N 1
ATOM 3560 C CA . PRO B 1 127 ? -3.328 -0.943 12.289 1 85.94 127 PRO B CA 1
ATOM 3561 C C . PRO B 1 127 ? -3.854 0.232 13.109 1 85.94 127 PRO B C 1
ATOM 3563 O O . PRO B 1 127 ? -5.043 0.282 13.43 1 85.94 127 PRO B O 1
ATOM 3566 N N . HIS B 1 128 ? -3.051 1.171 13.391 1 79.31 128 HIS B N 1
ATOM 3567 C CA . HIS B 1 128 ? -3.424 2.262 14.281 1 79.31 128 HIS B CA 1
ATOM 3568 C C . HIS B 1 128 ? -4.406 3.215 13.609 1 79.31 128 HIS B C 1
ATOM 3570 O O . HIS B 1 128 ? -5.062 4.012 14.281 1 79.31 128 HIS B O 1
ATOM 3576 N N . GLU B 1 129 ? -4.516 3.115 12.352 1 84.75 129 GLU B N 1
ATOM 3577 C CA . GLU B 1 129 ? -5.379 4.023 11.602 1 84.75 129 GLU B CA 1
ATOM 3578 C C . GLU B 1 129 ? -6.809 3.492 11.531 1 84.75 129 GLU B C 1
ATOM 3580 O O . GLU B 1 129 ? -7.742 4.242 11.234 1 84.75 129 GLU B O 1
ATOM 3585 N N . VAL B 1 130 ? -6.996 2.25 11.75 1 91.12 130 VAL B N 1
ATOM 3586 C CA . VAL B 1 130 ? -8.273 1.594 11.492 1 91.12 130 VAL B CA 1
ATOM 3587 C C . VAL B 1 130 ? -9.352 2.188 12.406 1 91.12 130 VAL B C 1
ATOM 3589 O O . VAL B 1 130 ? -10.422 2.572 11.938 1 91.12 130 VAL B O 1
ATOM 3592 N N . LEU B 1 131 ? -9.055 2.314 13.664 1 88.75 131 LEU B N 1
ATOM 3593 C CA . LEU B 1 131 ? -10.023 2.836 14.617 1 88.75 131 LEU B CA 1
ATOM 3594 C C . LEU B 1 131 ? -10.438 4.258 14.25 1 88.75 131 LEU B C 1
ATOM 3596 O O . LEU B 1 131 ? -11.625 4.582 14.242 1 88.75 131 LEU B O 1
ATOM 3600 N N . GLU B 1 132 ? -9.438 5.031 13.961 1 85.69 132 GLU B N 1
ATOM 3601 C CA . GLU B 1 132 ? -9.688 6.422 13.594 1 85.69 132 GLU B CA 1
ATOM 3602 C C . GLU B 1 132 ? -10.57 6.523 12.359 1 85.69 132 GLU B C 1
ATOM 3604 O O . GLU B 1 132 ? -11.461 7.371 12.289 1 85.69 132 GLU B O 1
ATOM 3609 N N . ARG B 1 133 ? -10.336 5.738 11.422 1 86.94 133 ARG B N 1
ATOM 3610 C CA . ARG B 1 133 ? -11.086 5.773 10.172 1 86.94 133 ARG B CA 1
ATOM 3611 C C . ARG B 1 133 ? -12.547 5.398 10.406 1 86.94 133 ARG B C 1
ATOM 3613 O O . ARG B 1 133 ? -13.453 5.988 9.805 1 86.94 133 ARG B O 1
ATOM 3620 N N . ILE B 1 134 ? -12.797 4.449 11.258 1 89.81 134 ILE B N 1
ATOM 3621 C CA . ILE B 1 134 ? -14.172 4.074 11.586 1 89.81 134 ILE B CA 1
ATOM 3622 C C . ILE B 1 134 ? -14.836 5.199 12.375 1 89.81 134 ILE B C 1
ATOM 3624 O O . ILE B 1 134 ? -15.992 5.551 12.109 1 89.81 134 ILE B O 1
ATOM 3628 N N . GLN B 1 135 ? -14.078 5.707 13.281 1 84.56 135 GLN B N 1
ATOM 3629 C CA . GLN B 1 135 ? -14.594 6.773 14.133 1 84.56 135 GLN B CA 1
ATOM 3630 C C . GLN B 1 135 ? -15.055 7.965 13.305 1 84.56 135 GLN B C 1
ATOM 3632 O O . GLN B 1 135 ? -16.109 8.547 13.57 1 84.56 135 GLN B O 1
ATOM 3637 N N . ASN B 1 136 ? -14.32 8.25 12.32 1 79.62 136 ASN B N 1
ATOM 3638 C CA . ASN B 1 136 ? -14.578 9.422 11.492 1 79.62 136 ASN B CA 1
ATOM 3639 C C . ASN B 1 136 ? -15.484 9.094 10.312 1 79.62 136 ASN B C 1
ATOM 3641 O O . ASN B 1 136 ? -15.656 9.914 9.406 1 79.62 136 ASN B O 1
ATOM 3645 N N . TYR B 1 137 ? -15.906 7.922 10.188 1 78.38 137 TYR B N 1
ATOM 3646 C CA . TYR B 1 137 ? -16.844 7.465 9.18 1 78.38 137 TYR B CA 1
ATOM 3647 C C . TYR B 1 137 ? -16.203 7.441 7.797 1 78.38 137 TYR B C 1
ATOM 3649 O O . TYR B 1 137 ? -16.875 7.637 6.785 1 78.38 137 TYR B O 1
ATOM 3657 N N . ASN B 1 138 ? -14.883 7.238 7.883 1 82.25 138 ASN B N 1
ATOM 3658 C CA . ASN B 1 138 ? -14.141 7.094 6.637 1 82.25 138 ASN B CA 1
ATOM 3659 C C . ASN B 1 138 ? -14.203 5.66 6.109 1 82.25 138 ASN B C 1
ATOM 3661 O O . ASN B 1 138 ? -13.875 5.406 4.949 1 82.25 138 ASN B O 1
ATOM 3665 N N . CYS B 1 139 ? -14.609 4.766 6.941 1 90.56 139 CYS B N 1
ATOM 3666 C CA . CYS B 1 139 ? -14.844 3.389 6.52 1 90.56 139 CYS B CA 1
ATOM 3667 C C . CYS B 1 139 ? -15.969 2.756 7.324 1 90.56 139 CYS B C 1
ATOM 3669 O O . CYS B 1 139 ? -16.297 3.221 8.414 1 90.56 139 CYS B O 1
ATOM 3671 N N . ASP B 1 140 ? -16.531 1.761 6.75 1 92.5 140 ASP B N 1
ATOM 3672 C CA . ASP B 1 140 ? -17.656 1.056 7.363 1 92.5 140 ASP B CA 1
ATOM 3673 C C . ASP B 1 140 ? -17.172 -0.138 8.18 1 92.5 140 ASP B C 1
ATOM 3675 O O . ASP B 1 140 ? -17.766 -0.471 9.211 1 92.5 140 ASP B O 1
ATOM 3679 N N . ILE B 1 141 ? -16.172 -0.781 7.645 1 96.31 141 ILE B N 1
ATOM 3680 C CA . ILE B 1 141 ? -15.633 -1.992 8.25 1 96.31 141 ILE B CA 1
ATOM 3681 C C . ILE B 1 141 ? -14.117 -1.864 8.391 1 96.31 141 ILE B C 1
ATOM 3683 O O . ILE B 1 141 ? -13.438 -1.378 7.48 1 96.31 141 ILE B O 1
ATOM 3687 N N . GLY B 1 142 ? -13.641 -2.203 9.539 1 96.81 142 GLY B N 1
ATOM 3688 C CA . GLY B 1 142 ? -12.203 -2.238 9.789 1 96.81 142 GLY B CA 1
ATOM 3689 C C . GLY B 1 142 ? -11.688 -3.629 10.109 1 96.81 142 GLY B C 1
ATOM 3690 O O . GLY B 1 142 ? -12.352 -4.395 10.812 1 96.81 142 GLY B O 1
ATOM 3691 N N . LEU B 1 143 ? -10.578 -3.967 9.516 1 96.81 143 LEU B N 1
ATOM 3692 C CA . LEU B 1 143 ? -9.875 -5.211 9.805 1 96.81 143 LEU B CA 1
ATOM 3693 C C . LEU B 1 143 ? -8.445 -4.93 10.258 1 96.81 143 LEU B C 1
ATOM 3695 O O . LEU B 1 143 ? -7.641 -4.395 9.484 1 96.81 143 LEU B O 1
ATOM 3699 N N . SER B 1 144 ? -8.188 -5.258 11.461 1 93.62 144 SER B N 1
ATOM 3700 C CA . SER B 1 144 ? -6.891 -4.898 12.023 1 93.62 144 SER B CA 1
ATOM 3701 C C . SER B 1 144 ? -6.426 -5.93 13.047 1 93.62 144 SER B C 1
ATOM 3703 O O . SER B 1 144 ? -7.086 -6.949 13.258 1 93.62 144 SER B O 1
ATOM 3705 N N . PHE B 1 145 ? -5.246 -5.738 13.523 1 90.06 145 PHE B N 1
ATOM 3706 C CA . PHE B 1 145 ? -4.789 -6.477 14.695 1 90.06 145 PHE B CA 1
ATOM 3707 C C . PHE B 1 145 ? -4.383 -5.52 15.805 1 90.06 145 PHE B C 1
ATOM 3709 O O . PHE B 1 145 ? -4.188 -4.324 15.57 1 90.06 145 PHE B O 1
ATOM 3716 N N . ILE B 1 146 ? -4.449 -5.973 16.984 1 81.31 146 ILE B N 1
ATOM 3717 C CA . ILE B 1 146 ? -3.98 -5.211 18.141 1 81.31 146 ILE B CA 1
ATOM 3718 C C . ILE B 1 146 ? -2.904 -6.004 18.875 1 81.31 146 ILE B C 1
ATOM 3720 O O . ILE B 1 146 ? -3.004 -7.223 19 1 81.31 146 ILE B O 1
ATOM 3724 N N . GLU B 1 147 ? -1.917 -5.242 19.094 1 73.44 147 GLU B N 1
ATOM 3725 C CA . GLU B 1 147 ? -0.917 -5.855 19.969 1 73.44 147 GLU B CA 1
ATOM 3726 C C . GLU B 1 147 ? -1.453 -6.039 21.391 1 73.44 147 GLU B C 1
ATOM 3728 O O . GLU B 1 147 ? -2.297 -5.262 21.844 1 73.44 147 GLU B O 1
ATOM 3733 N N . SER B 1 148 ? -0.94 -6.977 22.047 1 70.94 148 SER B N 1
ATOM 3734 C CA . SER B 1 148 ? -1.451 -7.383 23.344 1 70.94 148 SER B CA 1
ATOM 3735 C C . SER B 1 148 ? -1.466 -6.211 24.328 1 70.94 148 SER B C 1
ATOM 3737 O O . SER B 1 148 ? -2.404 -6.062 25.109 1 70.94 148 SER B O 1
ATOM 3739 N N . ASP B 1 149 ? -0.416 -5.352 24.172 1 71.25 149 ASP B N 1
ATOM 3740 C CA . ASP B 1 149 ? -0.274 -4.281 25.141 1 71.25 149 ASP B CA 1
ATOM 3741 C C . ASP B 1 149 ? -1.206 -3.115 24.828 1 71.25 149 ASP B C 1
ATOM 3743 O O . ASP B 1 149 ? -1.381 -2.209 25.641 1 71.25 149 ASP B O 1
ATOM 3747 N N . GLU B 1 150 ? -1.874 -3.184 23.734 1 78.19 150 GLU B N 1
ATOM 3748 C CA . GLU B 1 150 ? -2.721 -2.068 23.312 1 78.19 150 GLU B CA 1
ATOM 3749 C C . GLU B 1 150 ? -4.199 -2.439 23.391 1 78.19 150 GLU B C 1
ATOM 3751 O O . GLU B 1 150 ? -5.066 -1.608 23.109 1 78.19 150 GLU B O 1
ATOM 3756 N N . VAL B 1 151 ? -4.539 -3.594 23.812 1 81.06 151 VAL B N 1
ATOM 3757 C CA . VAL B 1 151 ? -5.898 -4.125 23.75 1 81.06 151 VAL B CA 1
ATOM 3758 C C . VAL B 1 151 ? -6.824 -3.279 24.625 1 81.06 151 VAL B C 1
ATOM 3760 O O . VAL B 1 151 ? -7.898 -2.865 24.172 1 81.06 151 VAL B O 1
ATOM 3763 N N . GLU B 1 152 ? -6.395 -2.992 25.781 1 82.75 152 GLU B N 1
ATOM 3764 C CA . GLU B 1 152 ? -7.238 -2.256 26.719 1 82.75 152 GLU B CA 1
ATOM 3765 C C . GLU B 1 152 ? -7.527 -0.845 26.203 1 82.75 152 GLU B C 1
ATOM 3767 O O . GLU B 1 152 ? -8.672 -0.391 26.234 1 82.75 152 GLU B O 1
ATOM 3772 N N . ARG B 1 153 ? -6.547 -0.252 25.781 1 83.31 153 ARG B N 1
ATOM 3773 C CA . ARG B 1 153 ? -6.672 1.12 25.312 1 83.31 153 ARG B CA 1
ATOM 3774 C C . ARG B 1 153 ? -7.59 1.197 24.094 1 83.31 153 ARG B C 1
ATOM 3776 O O . ARG B 1 153 ? -8.508 2.023 24.047 1 83.31 153 ARG B O 1
ATOM 3783 N N . ILE B 1 154 ? -7.379 0.392 23.141 1 86.56 154 ILE B N 1
ATOM 3784 C CA . ILE B 1 154 ? -8.133 0.426 21.906 1 86.56 154 ILE B CA 1
ATOM 3785 C C . ILE B 1 154 ? -9.586 0.034 22.172 1 86.56 154 ILE B C 1
ATOM 3787 O O . ILE B 1 154 ? -10.508 0.632 21.609 1 86.56 154 ILE B O 1
ATOM 3791 N N . THR B 1 155 ? -9.758 -0.904 23.031 1 85.38 155 THR B N 1
ATOM 3792 C CA . THR B 1 155 ? -11.109 -1.323 23.391 1 85.38 155 THR B CA 1
ATOM 3793 C C . THR B 1 155 ? -11.867 -0.183 24.062 1 85.38 155 THR B C 1
ATOM 3795 O O . THR B 1 155 ? -13.047 0.036 23.766 1 85.38 155 THR B O 1
ATOM 3798 N N . TYR B 1 156 ? -11.195 0.457 24.906 1 88.06 156 TYR B N 1
ATOM 3799 C CA . TYR B 1 156 ? -11.812 1.599 25.578 1 88.06 156 TYR B CA 1
ATOM 3800 C C . TYR B 1 156 ? -12.219 2.666 24.562 1 88.06 156 TYR B C 1
ATOM 3802 O O . TYR B 1 156 ? -13.352 3.156 24.594 1 88.06 156 TYR B O 1
ATOM 3810 N N . LEU B 1 157 ? -11.32 2.975 23.719 1 87.31 157 LEU B N 1
ATOM 3811 C CA . LEU B 1 157 ? -11.586 3.996 22.703 1 87.31 157 LEU B CA 1
ATOM 3812 C C . LEU B 1 157 ? -12.719 3.568 21.781 1 87.31 157 LEU B C 1
ATOM 3814 O O . LEU B 1 157 ? -13.555 4.391 21.391 1 87.31 157 LEU B O 1
ATOM 3818 N N . ALA B 1 158 ? -12.695 2.336 21.422 1 91.5 158 ALA B N 1
ATOM 3819 C CA . ALA B 1 158 ? -13.758 1.812 20.562 1 91.5 158 ALA B CA 1
ATOM 3820 C C . ALA B 1 158 ? -15.125 1.944 21.219 1 91.5 158 ALA B C 1
ATOM 3822 O O . ALA B 1 158 ? -16.078 2.436 20.609 1 91.5 158 ALA B O 1
ATOM 3823 N N . ASN B 1 159 ? -15.219 1.602 22.453 1 90.5 159 ASN B N 1
ATOM 3824 C CA . ASN B 1 159 ? -16.469 1.669 23.188 1 90.5 159 ASN B CA 1
ATOM 3825 C C . ASN B 1 159 ? -16.969 3.105 23.328 1 90.5 159 ASN B C 1
ATOM 3827 O O . ASN B 1 159 ? -18.156 3.369 23.156 1 90.5 159 ASN B O 1
ATOM 3831 N N . LYS B 1 160 ? -16.094 3.939 23.609 1 90 160 LYS B N 1
ATOM 3832 C CA . LYS B 1 160 ? -16.422 5.352 23.766 1 90 160 LYS B CA 1
ATOM 3833 C C . LYS B 1 160 ? -17.016 5.922 22.469 1 90 160 LYS B C 1
ATOM 3835 O O . LYS B 1 160 ? -17.781 6.887 22.516 1 90 160 LYS B O 1
ATOM 3840 N N . ASN B 1 161 ? -16.719 5.305 21.406 1 90.19 161 ASN B N 1
ATOM 3841 C CA . ASN B 1 161 ? -17.156 5.836 20.125 1 90.19 161 ASN B CA 1
ATOM 3842 C C . ASN B 1 161 ? -18.172 4.922 19.469 1 90.19 161 ASN B C 1
ATOM 3844 O O . ASN B 1 161 ? -18.391 4.996 18.25 1 90.19 161 ASN B O 1
ATOM 3848 N N . ASP B 1 162 ? -18.75 3.986 20.203 1 92.81 162 ASP B N 1
ATOM 3849 C CA . ASP B 1 162 ? -19.797 3.074 19.75 1 92.81 162 ASP B CA 1
ATOM 3850 C C . ASP B 1 162 ? -19.297 2.213 18.578 1 92.81 162 ASP B C 1
ATOM 3852 O O . ASP B 1 162 ? -19.984 2.059 17.578 1 92.81 162 ASP B O 1
ATOM 3856 N N . ILE B 1 163 ? -18.109 1.883 18.703 1 95.12 163 ILE B N 1
ATOM 3857 C CA . ILE B 1 163 ? -17.5 0.995 17.719 1 95.12 163 ILE B CA 1
ATOM 3858 C C . ILE B 1 163 ? -17.344 -0.405 18.312 1 95.12 163 ILE B C 1
ATOM 3860 O O . ILE B 1 163 ? -16.828 -0.565 19.422 1 95.12 163 ILE B O 1
ATOM 3864 N N . ILE B 1 164 ? -17.922 -1.335 17.672 1 94.56 164 ILE B N 1
ATOM 3865 C CA . ILE B 1 164 ? -17.703 -2.73 18.031 1 94.56 164 ILE B CA 1
ATOM 3866 C C . ILE B 1 164 ? -16.328 -3.172 17.547 1 94.56 164 ILE B C 1
ATOM 3868 O O . ILE B 1 164 ? -15.992 -3.006 16.375 1 94.56 164 ILE B O 1
ATOM 3872 N N . TRP B 1 165 ? -15.555 -3.588 18.375 1 93 165 TRP B N 1
ATOM 3873 C CA . TRP B 1 165 ? -14.219 -4.125 18.141 1 93 165 TRP B CA 1
ATOM 3874 C C . TRP B 1 165 ? -14.133 -5.586 18.578 1 93 165 TRP B C 1
ATOM 3876 O O . TRP B 1 165 ? -13.766 -5.883 19.719 1 93 165 TRP B O 1
ATOM 3886 N N . GLU B 1 166 ? -14.406 -6.531 17.734 1 92.88 166 GLU B N 1
ATOM 3887 C CA . GLU B 1 166 ? -14.586 -7.934 18.109 1 92.88 166 GLU B CA 1
ATOM 3888 C C . GLU B 1 166 ? -13.414 -8.781 17.641 1 92.88 166 GLU B C 1
ATOM 3890 O O . GLU B 1 166 ? -13.008 -8.703 16.469 1 92.88 166 GLU B O 1
ATOM 3895 N N . PRO B 1 167 ? -12.867 -9.594 18.547 1 93.38 167 PRO B N 1
ATOM 3896 C CA . PRO B 1 167 ? -11.828 -10.531 18.125 1 93.38 167 PRO B CA 1
ATOM 3897 C C . PRO B 1 167 ? -12.359 -11.641 17.219 1 93.38 167 PRO B C 1
ATOM 3899 O O . PRO B 1 167 ? -13.406 -12.219 17.5 1 93.38 167 PRO B O 1
ATOM 3902 N N . VAL B 1 168 ? -11.609 -11.953 16.141 1 94.94 168 VAL B N 1
ATOM 3903 C CA . VAL B 1 168 ? -12.172 -12.898 15.172 1 94.94 168 VAL B CA 1
ATOM 3904 C C . VAL B 1 168 ? -11.18 -14.031 14.914 1 94.94 168 VAL B C 1
ATOM 3906 O O . VAL B 1 168 ? -11.562 -15.102 14.438 1 94.94 168 VAL B O 1
ATOM 3909 N N . TYR B 1 169 ? -9.922 -13.797 15.234 1 93.44 169 TYR B N 1
ATOM 3910 C CA . TYR B 1 169 ? -8.953 -14.844 14.914 1 93.44 169 TYR B CA 1
ATOM 3911 C C . TYR B 1 169 ? -7.652 -14.633 15.688 1 93.44 169 TYR B C 1
ATOM 3913 O O . TYR B 1 169 ? -7.164 -13.508 15.797 1 93.44 169 TYR B O 1
ATOM 3921 N N . LYS B 1 170 ? -7.176 -15.68 16.266 1 91.31 170 LYS B N 1
ATOM 3922 C CA . LYS B 1 170 ? -5.871 -15.703 16.922 1 91.31 170 LYS B CA 1
ATOM 3923 C C . LYS B 1 170 ? -4.793 -16.234 15.992 1 91.31 170 LYS B C 1
ATOM 3925 O O . LYS B 1 170 ? -4.945 -17.312 15.414 1 91.31 170 LYS B O 1
ATOM 3930 N N . ASP B 1 171 ? -3.75 -15.43 15.828 1 90 171 ASP B N 1
ATOM 3931 C CA . ASP B 1 171 ? -2.654 -15.773 14.93 1 90 171 ASP B CA 1
ATOM 3932 C C . ASP B 1 171 ? -1.309 -15.695 15.641 1 90 171 ASP B C 1
ATOM 3934 O O . ASP B 1 171 ? -1.243 -15.312 16.812 1 90 171 ASP B O 1
ATOM 3938 N N . PHE B 1 172 ? -0.259 -16.172 14.977 1 87.62 172 PHE B N 1
ATOM 3939 C CA . PHE B 1 172 ? 1.099 -16.156 15.508 1 87.62 172 PHE B CA 1
ATOM 3940 C C . PHE B 1 172 ? 2.086 -15.664 14.461 1 87.62 172 PHE B C 1
ATOM 3942 O O . PHE B 1 172 ? 1.908 -15.914 13.266 1 87.62 172 PHE B O 1
ATOM 3949 N N . MET B 1 173 ? 3.082 -15 15.016 1 87.94 173 MET B N 1
ATOM 3950 C CA . MET B 1 173 ? 4.152 -14.57 14.117 1 87.94 173 MET B CA 1
ATOM 3951 C C . MET B 1 173 ? 5.117 -15.711 13.836 1 87.94 173 MET B C 1
ATOM 3953 O O . MET B 1 173 ? 5.301 -16.594 14.672 1 87.94 173 MET B O 1
ATOM 3957 N N . CYS B 1 174 ? 5.715 -15.672 12.672 1 90.19 174 CYS B N 1
ATOM 3958 C CA . CYS B 1 174 ? 6.746 -16.641 12.312 1 90.19 174 CYS B CA 1
ATOM 3959 C C . CYS B 1 174 ? 7.691 -16.047 11.266 1 90.19 174 CYS B C 1
ATOM 3961 O O . CYS B 1 174 ? 7.492 -14.93 10.805 1 90.19 174 CYS B O 1
ATOM 3963 N N . LEU B 1 175 ? 8.727 -16.828 11 1 90.62 175 LEU B N 1
ATOM 3964 C CA . LEU B 1 175 ? 9.664 -16.453 9.953 1 90.62 175 LEU B CA 1
ATOM 3965 C C . LEU B 1 175 ? 9.234 -17.031 8.609 1 90.62 175 LEU B C 1
ATOM 3967 O O . LEU B 1 175 ? 8.7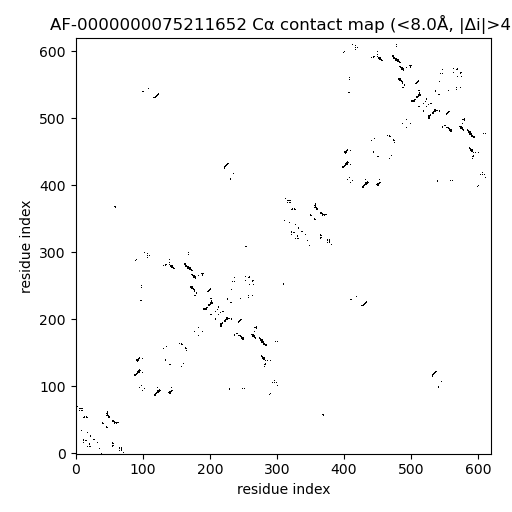42 -18.156 8.539 1 90.62 175 LEU B O 1
ATOM 3971 N N . TYR B 1 176 ? 9.406 -16.234 7.621 1 93.19 176 TYR B N 1
ATOM 3972 C CA . TYR B 1 176 ? 9.242 -16.75 6.266 1 93.19 176 TYR B CA 1
ATOM 3973 C C . TYR B 1 176 ? 10.578 -16.797 5.535 1 93.19 176 TYR B C 1
ATOM 3975 O O . TYR B 1 176 ? 11.312 -15.805 5.508 1 93.19 176 TYR B O 1
ATOM 3983 N N . VAL B 1 177 ? 10.852 -17.984 5 1 95.12 177 VAL B N 1
ATOM 3984 C CA . VAL B 1 177 ? 12.102 -18.234 4.297 1 95.12 177 VAL B CA 1
ATOM 3985 C C . VAL B 1 177 ? 11.82 -18.891 2.947 1 95.12 177 VAL B C 1
ATOM 3987 O O . VAL B 1 177 ? 10.695 -19.328 2.688 1 95.12 177 VAL B O 1
ATOM 3990 N N . ASN B 1 178 ? 12.758 -18.812 2.055 1 96.12 178 ASN B N 1
ATOM 3991 C CA . ASN B 1 178 ? 12.547 -19.516 0.8 1 96.12 178 ASN B CA 1
ATOM 3992 C C . ASN B 1 178 ? 13.055 -20.953 0.877 1 96.12 178 ASN B C 1
ATOM 3994 O O . ASN B 1 178 ? 13.562 -21.375 1.916 1 96.12 178 ASN B O 1
ATOM 3998 N N . GLN B 1 179 ? 12.922 -21.75 -0.159 1 95.5 179 GLN B N 1
ATOM 3999 C CA . GLN B 1 179 ? 13.164 -23.188 -0.196 1 95.5 179 GLN B CA 1
ATOM 4000 C C . GLN B 1 179 ? 14.648 -23.5 -0.036 1 95.5 179 GLN B C 1
ATOM 4002 O O . GLN B 1 179 ? 15.023 -24.641 0.245 1 95.5 179 GLN B O 1
ATOM 4007 N N . TYR B 1 180 ? 15.539 -22.516 -0.12 1 95.12 180 TYR B N 1
ATOM 4008 C CA . TYR B 1 180 ? 16.984 -22.75 -0.064 1 95.12 180 TYR B CA 1
ATOM 4009 C C . TYR B 1 180 ? 17.531 -22.375 1.308 1 95.12 180 TYR B C 1
ATOM 4011 O O . TYR B 1 180 ? 18.734 -22.531 1.562 1 95.12 180 TYR B O 1
ATOM 4019 N N . SER B 1 181 ? 16.703 -21.891 2.166 1 94.75 181 SER B N 1
ATOM 4020 C CA . SER B 1 181 ? 17.172 -21.422 3.461 1 94.75 181 SER B CA 1
ATOM 4021 C C . SER B 1 181 ? 17.781 -22.547 4.289 1 94.75 181 SER B C 1
ATOM 4023 O O . SER B 1 181 ? 17.203 -23.625 4.375 1 94.75 181 SER B O 1
ATOM 4025 N N . SER B 1 182 ? 18.844 -22.328 4.953 1 93.38 182 SER B N 1
ATOM 4026 C CA . SER B 1 182 ? 19.5 -23.281 5.832 1 93.38 182 SER B CA 1
ATOM 4027 C C . SER B 1 182 ? 18.641 -23.562 7.07 1 93.38 182 SER B C 1
ATOM 4029 O O . SER B 1 182 ? 18.828 -24.578 7.738 1 93.38 182 SER B O 1
ATOM 4031 N N . LEU B 1 183 ? 17.766 -22.703 7.355 1 93.75 183 LEU B N 1
ATOM 4032 C CA . LEU B 1 183 ? 16.922 -22.859 8.531 1 93.75 183 LEU B CA 1
ATOM 4033 C C . LEU B 1 183 ? 16.016 -24.062 8.391 1 93.75 183 LEU B C 1
ATOM 4035 O O . LEU B 1 183 ? 15.555 -24.625 9.383 1 93.75 183 LEU B O 1
ATOM 4039 N N . LEU B 1 184 ? 15.727 -24.453 7.184 1 94.94 184 LEU B N 1
ATOM 4040 C CA . LEU B 1 184 ? 14.82 -25.562 6.926 1 94.94 184 LEU B CA 1
ATOM 4041 C C . LEU B 1 184 ? 15.461 -26.891 7.316 1 94.94 184 LEU B C 1
ATOM 4043 O O . LEU B 1 184 ? 14.773 -27.891 7.48 1 94.94 184 LEU B O 1
ATOM 4047 N N . LYS B 1 185 ? 16.688 -26.906 7.422 1 93.25 185 LYS B N 1
ATOM 4048 C CA . LYS B 1 185 ? 17.422 -28.109 7.777 1 93.25 185 LYS B CA 1
ATOM 4049 C C . LYS B 1 185 ? 17.531 -28.266 9.289 1 93.25 185 LYS B C 1
ATOM 4051 O O . LYS B 1 185 ? 17.984 -29.297 9.781 1 93.25 185 LYS B O 1
ATOM 4056 N N . LYS B 1 186 ? 17.109 -27.297 9.945 1 92.31 186 LYS B N 1
ATOM 4057 C CA . LYS B 1 186 ? 17.188 -27.344 11.406 1 92.31 186 LYS B CA 1
ATOM 4058 C C . LYS B 1 186 ? 15.906 -27.891 12.008 1 92.31 186 LYS B C 1
ATOM 4060 O O . LYS B 1 186 ? 14.805 -27.609 11.516 1 92.31 186 LYS B O 1
ATOM 4065 N N . ASN B 1 187 ? 16.047 -28.609 13.055 1 88 187 ASN B N 1
ATOM 4066 C CA . ASN B 1 187 ? 14.875 -29.094 13.773 1 88 187 ASN B CA 1
ATOM 4067 C C . ASN B 1 187 ? 14.195 -27.984 14.562 1 88 187 ASN B C 1
ATOM 4069 O O . ASN B 1 187 ? 12.969 -27.906 14.602 1 88 187 ASN B O 1
ATOM 4073 N N . LYS B 1 188 ? 15.109 -27.219 15.117 1 89.94 188 LYS B N 1
ATOM 4074 C CA . LYS B 1 188 ? 14.641 -26.062 15.883 1 89.94 188 LYS B CA 1
ATOM 4075 C C . LYS B 1 188 ? 15.406 -24.797 15.492 1 89.94 188 LYS B C 1
ATOM 4077 O O . LYS B 1 188 ? 16.641 -24.797 15.469 1 89.94 188 LYS B O 1
ATOM 4082 N N . VAL B 1 189 ? 14.656 -23.828 15.156 1 91 189 VAL B N 1
ATOM 4083 C CA . VAL B 1 189 ? 15.266 -22.547 14.797 1 91 189 VAL B CA 1
ATOM 4084 C C . VAL B 1 189 ? 15.266 -21.625 16.016 1 91 189 VAL B C 1
ATOM 4086 O O . VAL B 1 189 ? 14.234 -21.438 16.656 1 91 189 VAL B O 1
ATOM 4089 N N . CYS B 1 190 ? 16.406 -21.109 16.359 1 85.44 190 CYS B N 1
ATOM 4090 C CA . CYS B 1 190 ? 16.531 -20.156 17.469 1 85.44 190 CYS B CA 1
ATOM 4091 C C . CYS B 1 190 ? 17.031 -18.812 16.969 1 85.44 190 CYS B C 1
ATOM 4093 O O . CYS B 1 190 ? 17.438 -18.672 15.82 1 85.44 190 CYS B O 1
ATOM 4095 N N . HIS B 1 191 ? 17.016 -17.859 17.828 1 80.56 191 HIS B N 1
ATOM 4096 C CA . HIS B 1 191 ? 17.375 -16.484 17.484 1 80.56 191 HIS B CA 1
ATOM 4097 C C . HIS B 1 191 ? 18.812 -16.422 16.984 1 80.56 191 HIS B C 1
ATOM 4099 O O . HIS B 1 191 ? 19.125 -15.625 16.094 1 80.56 191 HIS B O 1
ATOM 4105 N N . SER B 1 192 ? 19.641 -17.203 17.578 1 79.31 192 SER B N 1
ATOM 4106 C CA . SER B 1 192 ? 21.062 -17.172 17.203 1 79.31 192 SER B CA 1
ATOM 4107 C C . SER B 1 192 ? 21.266 -17.594 15.758 1 79.31 192 SER B C 1
ATOM 4109 O O . SER B 1 192 ? 22.234 -17.188 15.125 1 79.31 192 SER B O 1
ATOM 4111 N N . ASP B 1 193 ? 20.312 -18.375 15.258 1 85.94 193 ASP B N 1
ATOM 4112 C CA . ASP B 1 193 ? 20.406 -18.844 13.883 1 85.94 193 ASP B CA 1
ATOM 4113 C C . ASP B 1 193 ? 20.156 -17.719 12.891 1 85.94 193 ASP B C 1
ATOM 4115 O O . ASP B 1 193 ? 20.453 -17.844 11.703 1 85.94 193 ASP B O 1
ATOM 4119 N N . LEU B 1 194 ? 19.703 -16.562 13.391 1 82.69 194 LEU B N 1
ATOM 4120 C CA . LEU B 1 194 ? 19.266 -15.484 12.508 1 82.69 194 LEU B CA 1
ATOM 4121 C C . LEU B 1 194 ? 20.375 -14.453 12.312 1 82.69 194 LEU B C 1
ATOM 4123 O O . LEU B 1 194 ? 20.25 -13.57 11.461 1 82.69 194 LEU B O 1
ATOM 4127 N N . SER B 1 195 ? 21.422 -14.477 13.031 1 75.38 195 SER B N 1
ATOM 4128 C CA . SER B 1 195 ? 22.438 -13.438 13.109 1 75.38 195 SER B CA 1
ATOM 4129 C C . SER B 1 195 ? 23.078 -13.195 11.742 1 75.38 195 SER B C 1
ATOM 4131 O O . SER B 1 195 ? 23.516 -12.086 11.445 1 75.38 195 SER B O 1
ATOM 4133 N N . LYS B 1 196 ? 23.109 -14.102 10.828 1 74.62 196 LYS B N 1
ATOM 4134 C CA . LYS B 1 196 ? 23.812 -13.898 9.562 1 74.62 196 LYS B CA 1
ATOM 4135 C C . LYS B 1 196 ? 22.812 -13.734 8.414 1 74.62 196 LYS B C 1
ATOM 4137 O O . LYS B 1 196 ? 23.219 -13.617 7.254 1 74.62 196 LYS B O 1
ATOM 4142 N N . LEU B 1 197 ? 21.594 -13.625 8.758 1 82.5 197 LEU B N 1
ATOM 4143 C CA . LEU B 1 197 ? 20.578 -13.516 7.715 1 82.5 197 LEU B CA 1
ATOM 4144 C C . LEU B 1 197 ? 20.156 -12.062 7.504 1 82.5 197 LEU B C 1
ATOM 4146 O O . LEU B 1 197 ? 20.281 -11.242 8.422 1 82.5 197 LEU B O 1
ATOM 4150 N N . THR B 1 198 ? 19.781 -11.75 6.277 1 82.69 198 THR B N 1
ATOM 4151 C CA . THR B 1 198 ? 19.219 -10.445 5.969 1 82.69 198 THR B CA 1
ATOM 4152 C C . THR B 1 198 ? 17.734 -10.414 6.289 1 82.69 198 THR B C 1
ATOM 4154 O O . THR B 1 198 ? 16.969 -11.242 5.797 1 82.69 198 THR B O 1
ATOM 4157 N N . ALA B 1 199 ? 17.375 -9.484 7.074 1 83.5 199 ALA B N 1
ATOM 4158 C CA . ALA B 1 199 ? 15.977 -9.344 7.441 1 83.5 199 ALA B CA 1
ATOM 4159 C C . ALA B 1 199 ? 15.289 -8.266 6.605 1 83.5 199 ALA B C 1
ATOM 4161 O O . ALA B 1 199 ? 15.875 -7.211 6.352 1 83.5 199 ALA B O 1
ATOM 4162 N N . VAL B 1 200 ? 14.125 -8.594 6.156 1 86.94 200 VAL B N 1
ATOM 4163 C CA . VAL B 1 200 ? 13.305 -7.617 5.441 1 86.94 200 VAL B CA 1
ATOM 4164 C C . VAL B 1 200 ? 12.133 -7.188 6.32 1 86.94 200 VAL B C 1
ATOM 4166 O O . VAL B 1 200 ? 11.469 -8.023 6.934 1 86.94 200 VAL B O 1
ATOM 4169 N N . SER B 1 201 ? 11.867 -5.914 6.383 1 82.12 201 SER B N 1
ATOM 4170 C CA . SER B 1 201 ? 10.781 -5.395 7.207 1 82.12 201 SER B CA 1
ATOM 4171 C C . SER B 1 201 ? 9.789 -4.59 6.371 1 82.12 201 SER B C 1
ATOM 4173 O O . SER B 1 201 ? 10.102 -4.191 5.246 1 82.12 201 SER B O 1
ATOM 4175 N N . ILE B 1 202 ? 8.57 -4.539 6.926 1 80.25 202 ILE B N 1
ATOM 4176 C CA . ILE B 1 202 ? 7.562 -3.703 6.289 1 80.25 202 ILE B CA 1
ATOM 4177 C C . ILE B 1 202 ? 7.609 -2.297 6.879 1 80.25 202 ILE B C 1
ATOM 4179 O O . ILE B 1 202 ? 7.598 -2.127 8.102 1 80.25 202 ILE B O 1
ATOM 4183 N N . ASN B 1 203 ? 7.43 -1.229 6.035 1 63.59 203 ASN B N 1
ATOM 4184 C CA . ASN B 1 203 ? 7.379 0.194 6.355 1 63.59 203 ASN B CA 1
ATOM 4185 C C . ASN B 1 203 ? 8.383 0.559 7.445 1 63.59 203 ASN B C 1
ATOM 4187 O O . ASN B 1 203 ? 8.68 -0.255 8.32 1 63.59 203 ASN B O 1
ATOM 4191 N N . HIS B 1 204 ? 9.547 0.971 7.32 1 50.56 204 HIS B N 1
ATOM 4192 C CA . HIS B 1 204 ? 10.508 1.357 8.344 1 50.56 204 HIS B CA 1
ATOM 4193 C C . HIS B 1 204 ? 9.859 1.392 9.727 1 50.56 204 HIS B C 1
ATOM 4195 O O . HIS B 1 204 ? 10.422 1.952 10.672 1 50.56 204 HIS B O 1
ATOM 4201 N N . ARG B 1 205 ? 8.633 1.223 9.883 1 43.19 205 ARG B N 1
ATOM 4202 C CA . ARG B 1 205 ? 8 1.559 11.156 1 43.19 205 ARG B CA 1
ATOM 4203 C C . ARG B 1 205 ? 8.648 0.795 12.312 1 43.19 205 ARG B C 1
ATOM 4205 O O . ARG B 1 205 ? 9.141 -0.32 12.125 1 43.19 205 ARG B O 1
ATOM 4212 N N . GLN B 1 206 ? 8.992 1.525 13.156 1 43.28 206 GLN B N 1
ATOM 4213 C CA . GLN B 1 206 ? 9.625 1.305 14.461 1 43.28 206 GLN B CA 1
ATOM 4214 C C . GLN B 1 206 ? 9.133 0.01 15.094 1 43.28 206 GLN B C 1
ATOM 4216 O O . GLN B 1 206 ? 9.867 -0.649 15.828 1 43.28 206 GLN B O 1
ATOM 4221 N N . PHE B 1 207 ? 7.805 -0.06 14.953 1 40.22 207 PHE B N 1
ATOM 4222 C CA . PHE B 1 207 ? 7.316 -1.16 15.773 1 40.22 207 PHE B CA 1
ATOM 4223 C C . PHE B 1 207 ? 8.07 -2.447 15.461 1 40.22 207 PHE B C 1
ATOM 4225 O O . PHE B 1 207 ? 8.359 -3.236 16.359 1 40.22 207 PHE B O 1
ATOM 4232 N N . ASP B 1 208 ? 8.289 -2.584 14.141 1 46.66 208 ASP B N 1
ATOM 4233 C CA . ASP B 1 208 ? 8.898 -3.861 13.781 1 46.66 208 ASP B CA 1
ATOM 4234 C C . ASP B 1 208 ? 10.352 -3.932 14.25 1 46.66 208 ASP B C 1
ATOM 4236 O O . ASP B 1 208 ? 10.836 -5 14.625 1 46.66 208 ASP B O 1
ATOM 4240 N N . LYS B 1 209 ? 10.852 -2.77 14.164 1 44.84 209 LYS B N 1
ATOM 4241 C CA . LYS B 1 209 ? 12.25 -2.805 14.57 1 44.84 209 LYS B CA 1
ATOM 4242 C C . LYS B 1 209 ? 12.398 -3.314 16 1 44.84 209 LYS B C 1
ATOM 4244 O O . LYS B 1 209 ? 13.289 -4.113 16.297 1 44.84 209 LYS B O 1
ATOM 4249 N N . LYS B 1 210 ? 11.562 -2.592 16.781 1 44.59 210 LYS B N 1
ATOM 4250 C CA . LYS B 1 210 ? 11.766 -2.99 18.156 1 44.59 210 LYS B CA 1
ATOM 4251 C C . LYS B 1 210 ? 11.539 -4.488 18.344 1 44.59 210 LYS B C 1
ATOM 4253 O O . LYS B 1 210 ? 12.305 -5.156 19.047 1 44.59 210 LYS B O 1
ATOM 4258 N N . LYS B 1 211 ? 10.422 -4.781 17.922 1 46.19 211 LYS B N 1
ATOM 4259 C CA . LYS B 1 211 ? 10.125 -6.164 18.281 1 46.19 211 LYS B CA 1
ATOM 4260 C C . LYS B 1 211 ? 11.023 -7.137 17.531 1 46.19 211 LYS B C 1
ATOM 4262 O O . LYS B 1 211 ? 11.555 -8.086 18.109 1 46.19 211 LYS B O 1
ATOM 4267 N N . PHE B 1 212 ? 10.875 -6.887 16.25 1 46.06 212 PHE B N 1
ATOM 4268 C CA . PHE B 1 212 ? 11.609 -7.895 15.5 1 46.06 212 PHE B CA 1
ATOM 4269 C C . PHE B 1 212 ? 13.109 -7.754 15.719 1 46.06 212 PHE B C 1
ATOM 4271 O O . PHE B 1 212 ? 13.805 -8.742 15.945 1 46.06 212 PHE B O 1
ATOM 4278 N N . TYR B 1 213 ? 13.523 -6.547 15.461 1 48.56 213 TYR B N 1
ATOM 4279 C CA . TYR B 1 213 ? 14.969 -6.398 15.508 1 48.56 213 TYR B CA 1
ATOM 4280 C C . TYR B 1 213 ? 15.5 -6.672 16.906 1 48.56 213 TYR B C 1
ATOM 4282 O O . TYR B 1 213 ? 16.531 -7.332 17.078 1 48.56 213 TYR B O 1
ATOM 4290 N N . TYR B 1 214 ? 14.797 -6.066 17.703 1 45.94 214 TYR B N 1
ATOM 4291 C CA . TYR B 1 214 ? 15.312 -6.191 19.062 1 45.94 214 TYR B CA 1
ATOM 4292 C C . TYR B 1 214 ? 15.25 -7.641 19.547 1 45.94 214 TYR B C 1
ATOM 4294 O O . TYR B 1 214 ? 16.156 -8.109 20.234 1 45.94 214 TYR B O 1
ATOM 4302 N N . ILE B 1 215 ? 14.18 -8.125 19.125 1 44.69 215 ILE B N 1
ATOM 4303 C CA . ILE B 1 215 ? 14.039 -9.461 19.688 1 44.69 215 ILE B CA 1
ATOM 4304 C C . ILE B 1 215 ? 15.023 -10.414 19.016 1 44.69 215 ILE B C 1
ATOM 4306 O O . ILE B 1 215 ? 15.578 -11.305 19.672 1 44.69 215 ILE B O 1
ATOM 4310 N N . ASN B 1 216 ? 15.234 -10.102 17.719 1 49.38 216 ASN B N 1
ATOM 4311 C CA . ASN B 1 216 ? 15.969 -11.188 17.078 1 49.38 216 ASN B CA 1
ATOM 4312 C C . ASN B 1 216 ? 17.438 -10.828 16.875 1 49.38 216 ASN B C 1
ATOM 4314 O O . ASN B 1 216 ? 18.203 -11.602 16.297 1 49.38 216 ASN B O 1
ATOM 4318 N N . ASN B 1 217 ? 17.781 -9.812 17.609 1 49.56 217 ASN B N 1
ATOM 4319 C CA . ASN B 1 217 ? 19.188 -9.43 17.562 1 49.56 217 ASN B CA 1
ATOM 4320 C C . ASN B 1 217 ? 19.719 -9.406 16.125 1 49.56 217 ASN B C 1
ATOM 4322 O O . ASN B 1 217 ? 20.828 -9.875 15.867 1 49.56 217 ASN B O 1
ATOM 4326 N N . ILE B 1 218 ? 18.812 -9.211 15.195 1 52.03 218 ILE B N 1
ATOM 4327 C CA . ILE B 1 218 ? 19.297 -9.156 13.82 1 52.03 218 ILE B CA 1
ATOM 4328 C C . ILE B 1 218 ? 20.047 -7.848 13.586 1 52.03 218 ILE B C 1
ATOM 4330 O O . ILE B 1 218 ? 19.609 -6.781 14.023 1 52.03 218 ILE B O 1
ATOM 4334 N N . ASP B 1 219 ? 21.312 -8.039 13.195 1 55.22 219 ASP B N 1
ATOM 4335 C CA . ASP B 1 219 ? 22.188 -6.918 12.906 1 55.22 219 ASP B CA 1
ATOM 4336 C C . ASP B 1 219 ? 21.531 -5.934 11.945 1 55.22 219 ASP B C 1
ATOM 4338 O O . ASP B 1 219 ? 20.922 -6.34 10.953 1 55.22 219 ASP B O 1
ATOM 4342 N N . GLU B 1 220 ? 21.438 -4.719 12.305 1 54.72 220 GLU B N 1
ATOM 4343 C CA . GLU B 1 220 ? 20.828 -3.613 11.578 1 54.72 220 GLU B CA 1
ATOM 4344 C C . GLU B 1 220 ? 21.438 -3.463 10.188 1 54.72 220 GLU B C 1
ATOM 4346 O O . GLU B 1 220 ? 20.812 -2.912 9.281 1 54.72 220 GLU B O 1
ATOM 4351 N N . ARG B 1 221 ? 22.703 -4.105 10.062 1 50.72 221 ARG B N 1
ATOM 4352 C CA . ARG B 1 221 ? 23.484 -3.871 8.867 1 50.72 221 ARG B CA 1
ATOM 4353 C C . ARG B 1 221 ? 22.875 -4.578 7.66 1 50.72 221 ARG B C 1
ATOM 4355 O O . ARG B 1 221 ? 23.297 -4.359 6.523 1 50.72 221 ARG B O 1
ATOM 4362 N N . PHE B 1 222 ? 21.875 -5.305 7.852 1 53.94 222 PHE B N 1
ATOM 4363 C CA . PHE B 1 222 ? 21.328 -6.082 6.742 1 53.94 222 PHE B CA 1
ATOM 4364 C C . PHE B 1 222 ? 19.812 -5.961 6.676 1 53.94 222 PHE B C 1
ATOM 4366 O O . PHE B 1 222 ? 19.094 -6.914 6.973 1 53.94 222 PHE B O 1
ATOM 4373 N N . GLN B 1 223 ? 19.484 -4.645 6.199 1 74.06 223 GLN B N 1
ATOM 4374 C CA . GLN B 1 223 ? 18.047 -4.492 6.328 1 74.06 223 GLN B CA 1
ATOM 4375 C C . GLN B 1 223 ? 17.438 -3.932 5.047 1 74.06 223 GLN B C 1
ATOM 4377 O O . GLN B 1 223 ? 17.984 -3.006 4.445 1 74.06 223 GLN B O 1
ATOM 4382 N N . LEU B 1 224 ? 16.625 -4.758 4.516 1 81.81 224 LEU B N 1
ATOM 4383 C CA . LEU B 1 224 ? 15.734 -4.27 3.467 1 81.81 224 LEU B CA 1
ATOM 4384 C C . LEU B 1 224 ? 14.367 -3.895 4.039 1 81.81 224 LEU B C 1
ATOM 4386 O O . LEU B 1 224 ? 13.891 -4.539 4.977 1 81.81 224 LEU B O 1
ATOM 4390 N N . SER B 1 225 ? 13.883 -2.828 3.543 1 85.06 225 SER B N 1
ATOM 4391 C CA . SER B 1 225 ? 12.555 -2.422 3.973 1 85.06 225 SER B CA 1
ATOM 4392 C C . SER B 1 225 ? 11.688 -2.027 2.783 1 85.06 225 SER B C 1
ATOM 4394 O O . SER B 1 225 ? 12.133 -1.294 1.898 1 85.06 225 SER B O 1
ATOM 4396 N N . PHE B 1 226 ? 10.555 -2.574 2.781 1 87 226 PHE B N 1
ATOM 4397 C CA . PHE B 1 226 ? 9.586 -2.277 1.733 1 87 226 PHE B CA 1
ATOM 4398 C C . PHE B 1 226 ? 8.227 -1.937 2.334 1 87 226 PHE B C 1
ATOM 4400 O O . PHE B 1 226 ? 7.949 -2.275 3.484 1 87 226 PHE B O 1
ATOM 4407 N N . SER B 1 227 ? 7.379 -1.308 1.558 1 84.88 227 SER B N 1
ATOM 4408 C CA . SER B 1 227 ? 6.078 -0.894 2.068 1 84.88 227 SER B CA 1
ATOM 4409 C C . SER B 1 227 ? 4.98 -1.861 1.635 1 84.88 227 SER B C 1
ATOM 4411 O O . SER B 1 227 ? 3.812 -1.676 1.976 1 84.88 227 SER B O 1
ATOM 4413 N N . ASN B 1 228 ? 5.305 -2.828 0.957 1 87.12 228 ASN B N 1
ATOM 4414 C CA . ASN B 1 228 ? 4.352 -3.783 0.404 1 87.12 228 ASN B CA 1
ATOM 4415 C C . ASN B 1 228 ? 4.727 -5.219 0.759 1 87.12 228 ASN B C 1
ATOM 4417 O O . ASN B 1 228 ? 5.793 -5.699 0.378 1 87.12 228 ASN B O 1
ATOM 4421 N N . GLN B 1 229 ? 3.846 -5.828 1.422 1 88.25 229 GLN B N 1
ATOM 4422 C CA . GLN B 1 229 ? 4.074 -7.188 1.892 1 88.25 229 GLN B CA 1
ATOM 4423 C C . GLN B 1 229 ? 4.27 -8.148 0.722 1 88.25 229 GLN B C 1
ATOM 4425 O O . GLN B 1 229 ? 5.07 -9.086 0.808 1 88.25 229 GLN B O 1
ATOM 4430 N N . GLU B 1 230 ? 3.584 -7.957 -0.351 1 87.12 230 GLU B N 1
ATOM 4431 C CA . GLU B 1 230 ? 3.697 -8.828 -1.516 1 87.12 230 GLU B CA 1
ATOM 4432 C C . GLU B 1 230 ? 5.082 -8.734 -2.145 1 87.12 230 GLU B C 1
ATOM 4434 O O . GLU B 1 230 ? 5.621 -9.727 -2.635 1 87.12 230 GLU B O 1
ATOM 4439 N N . VAL B 1 231 ? 5.594 -7.562 -2.139 1 86.88 231 VAL B N 1
ATOM 4440 C CA . VAL B 1 231 ? 6.941 -7.352 -2.658 1 86.88 231 VAL B CA 1
ATOM 4441 C C . VAL B 1 231 ? 7.949 -8.109 -1.797 1 86.88 231 VAL B C 1
ATOM 4443 O O . VAL B 1 231 ? 8.867 -8.75 -2.318 1 86.88 231 VAL B O 1
ATOM 4446 N N . ILE B 1 232 ? 7.773 -8.016 -0.562 1 89.56 232 ILE B N 1
ATOM 4447 C CA . ILE B 1 232 ? 8.672 -8.695 0.369 1 89.56 232 ILE B CA 1
ATOM 4448 C C . ILE B 1 232 ? 8.602 -10.203 0.141 1 89.56 232 ILE B C 1
ATOM 4450 O O . ILE B 1 232 ? 9.641 -10.875 0.079 1 89.56 232 ILE B O 1
ATOM 4454 N N . LYS B 1 233 ? 7.41 -10.727 0.014 1 92.12 233 LYS B N 1
ATOM 4455 C CA . LYS B 1 233 ? 7.258 -12.156 -0.244 1 92.12 233 LYS B CA 1
ATOM 4456 C C . LYS B 1 233 ? 7.98 -12.57 -1.523 1 92.12 233 LYS B C 1
ATOM 4458 O O . LYS B 1 233 ? 8.695 -13.57 -1.544 1 92.12 233 LYS B O 1
ATOM 4463 N N . LYS B 1 234 ? 7.781 -11.797 -2.545 1 89.88 234 LYS B N 1
ATOM 4464 C CA . LYS B 1 234 ? 8.422 -12.086 -3.826 1 89.88 234 LYS B CA 1
ATOM 4465 C C . LYS B 1 234 ? 9.938 -12.055 -3.703 1 89.88 234 LYS B C 1
ATOM 4467 O O . LYS B 1 234 ? 10.625 -12.93 -4.23 1 89.88 234 LYS B O 1
ATOM 4472 N N . LEU B 1 235 ? 10.43 -11.047 -3.002 1 90.19 235 LEU B N 1
ATOM 4473 C CA . LEU B 1 235 ? 11.867 -10.898 -2.799 1 90.19 235 LEU B CA 1
ATOM 4474 C C . LEU B 1 235 ? 12.461 -12.148 -2.141 1 90.19 235 LEU B C 1
ATOM 4476 O O . LEU B 1 235 ? 13.477 -12.672 -2.596 1 90.19 235 LEU B O 1
ATOM 4480 N N . ILE B 1 236 ? 11.828 -12.594 -1.121 1 92.56 236 ILE B N 1
ATOM 4481 C CA . ILE B 1 236 ? 12.32 -13.766 -0.397 1 92.56 236 ILE B CA 1
ATOM 4482 C C . ILE B 1 236 ? 12.211 -15 -1.285 1 92.56 236 ILE B C 1
ATOM 4484 O O . ILE B 1 236 ? 13.18 -15.742 -1.443 1 92.56 236 ILE B O 1
ATOM 4488 N N . ALA B 1 237 ? 11.055 -15.203 -1.863 1 92.69 237 ALA B N 1
ATOM 4489 C CA . ALA B 1 237 ? 10.766 -16.406 -2.646 1 92.69 237 ALA B CA 1
ATOM 4490 C C . ALA B 1 237 ? 11.734 -16.547 -3.818 1 92.69 237 ALA B C 1
ATOM 4492 O O . ALA B 1 237 ? 12.109 -17.656 -4.195 1 92.69 237 ALA B O 1
ATOM 4493 N N . GLU B 1 238 ? 12.156 -15.422 -4.332 1 86.88 238 GLU B N 1
ATOM 4494 C CA . GLU B 1 238 ? 12.945 -15.469 -5.559 1 86.88 238 GLU B CA 1
ATOM 4495 C C . GLU B 1 238 ? 14.43 -15.289 -5.273 1 86.88 238 GLU B C 1
ATOM 4497 O O . GLU B 1 238 ? 15.25 -15.297 -6.191 1 86.88 238 GLU B O 1
ATOM 4502 N N . SER B 1 239 ? 14.68 -15.109 -4.023 1 86.88 239 SER B N 1
ATOM 4503 C CA . SER B 1 239 ? 16.094 -15 -3.676 1 86.88 239 SER B CA 1
ATOM 4504 C C . SER B 1 239 ? 16.828 -16.297 -3.967 1 86.88 239 SER B C 1
ATOM 4506 O O . SER B 1 239 ? 16.281 -17.391 -3.795 1 86.88 239 SER B O 1
ATOM 4508 N N . HIS B 1 240 ? 18.141 -16.203 -4.324 1 83.5 240 HIS B N 1
ATOM 4509 C CA . HIS B 1 240 ? 18.875 -17.359 -4.785 1 83.5 240 HIS B CA 1
ATOM 4510 C C . HIS B 1 240 ? 19.531 -18.094 -3.619 1 83.5 240 HIS B C 1
ATOM 4512 O O . HIS B 1 240 ? 19.844 -19.281 -3.721 1 83.5 240 HIS B O 1
ATOM 4518 N N . ASP B 1 241 ? 19.875 -17.531 -2.568 1 81.88 241 ASP B N 1
ATOM 4519 C CA . ASP B 1 241 ? 20.719 -18.188 -1.568 1 81.88 241 ASP B CA 1
ATOM 4520 C C . ASP B 1 241 ? 19.922 -18.469 -0.294 1 81.88 241 ASP B C 1
ATOM 4522 O O . ASP B 1 241 ? 20.453 -19.078 0.645 1 81.88 241 ASP B O 1
ATOM 4526 N N . GLY B 1 242 ? 18.781 -18.031 -0.177 1 87.5 242 GLY B N 1
ATOM 4527 C CA . GLY B 1 242 ? 17.953 -18.328 0.985 1 87.5 242 GLY B CA 1
ATOM 4528 C C . GLY B 1 242 ? 18.328 -17.5 2.203 1 87.5 242 GLY B C 1
ATOM 4529 O O . GLY B 1 242 ? 17.984 -17.875 3.332 1 87.5 242 GLY B O 1
ATOM 4530 N N . ASN B 1 243 ? 19.047 -16.453 2.117 1 86.75 243 ASN B N 1
ATOM 4531 C CA . ASN B 1 243 ? 19.578 -15.68 3.236 1 86.75 243 ASN B CA 1
ATOM 4532 C C . ASN B 1 243 ? 18.656 -14.531 3.617 1 86.75 243 ASN B C 1
ATOM 4534 O O . ASN B 1 243 ? 18.938 -13.789 4.562 1 86.75 243 ASN B O 1
ATOM 4538 N N . ILE B 1 244 ? 17.578 -14.391 2.924 1 89.25 244 ILE B N 1
ATOM 4539 C CA . ILE B 1 244 ? 16.641 -13.305 3.211 1 89.25 244 ILE B CA 1
ATOM 4540 C C . ILE B 1 244 ? 15.43 -13.859 3.953 1 89.25 244 ILE B C 1
ATOM 4542 O O . ILE B 1 244 ? 14.859 -14.875 3.553 1 89.25 244 ILE B O 1
ATOM 4546 N N . VAL B 1 245 ? 15.086 -13.18 5.027 1 90.12 245 VAL B N 1
ATOM 4547 C CA . VAL B 1 245 ? 13.969 -13.648 5.836 1 90.12 245 VAL B CA 1
ATOM 4548 C C . VAL B 1 245 ? 13.086 -12.461 6.223 1 90.12 245 VAL B C 1
ATOM 4550 O O . VAL B 1 245 ? 13.531 -11.312 6.199 1 90.12 245 VAL B O 1
ATOM 4553 N N . ALA B 1 246 ? 11.883 -12.766 6.516 1 90.25 246 ALA B N 1
ATOM 4554 C CA . ALA B 1 246 ? 10.953 -11.773 7.055 1 90.25 246 ALA B CA 1
ATOM 4555 C C . ALA B 1 246 ? 10.102 -12.375 8.172 1 90.25 246 ALA B C 1
ATOM 4557 O O . ALA B 1 246 ? 9.875 -13.586 8.203 1 90.25 246 ALA B O 1
ATOM 4558 N N . TYR B 1 247 ? 9.68 -11.539 9.07 1 88.12 247 TYR B N 1
ATOM 4559 C CA . TYR B 1 247 ? 8.836 -11.914 10.203 1 88.12 247 TYR B CA 1
ATOM 4560 C C . TYR B 1 247 ? 7.41 -11.43 10.008 1 88.12 247 TYR B C 1
ATOM 4562 O O . TYR B 1 247 ? 7.137 -10.234 10.125 1 88.12 247 TYR B O 1
ATOM 4570 N N . PHE B 1 248 ? 6.504 -12.383 9.664 1 89.38 248 PHE B N 1
ATOM 4571 C CA . PHE B 1 248 ? 5.117 -12.055 9.352 1 89.38 248 PHE B CA 1
ATOM 4572 C C . PHE B 1 248 ? 4.164 -13.016 10.055 1 89.38 248 PHE B C 1
ATOM 4574 O O . PHE B 1 248 ? 4.586 -14.047 10.57 1 89.38 248 PHE B O 1
ATOM 4581 N N . PRO B 1 249 ? 2.883 -12.695 10.086 1 90.31 249 PRO B N 1
ATOM 4582 C CA . PRO B 1 249 ? 1.896 -13.594 10.68 1 90.31 249 PRO B CA 1
ATOM 4583 C C . PRO B 1 249 ? 1.714 -14.883 9.875 1 90.31 249 PRO B C 1
ATOM 4585 O O . PRO B 1 249 ? 1.84 -14.875 8.648 1 90.31 249 PRO B O 1
ATOM 4588 N N . LYS B 1 250 ? 1.36 -15.938 10.555 1 91.44 250 LYS B N 1
ATOM 4589 C CA . LYS B 1 250 ? 1.135 -17.234 9.922 1 91.44 250 LYS B CA 1
ATOM 4590 C C . LYS B 1 250 ? -0.026 -17.172 8.93 1 91.44 250 LYS B C 1
ATOM 4592 O O . LYS B 1 250 ? -0.026 -17.859 7.914 1 91.44 250 LYS B O 1
ATOM 4597 N N . LEU B 1 251 ? -0.947 -16.328 9.195 1 92.75 251 LEU B N 1
ATOM 4598 C CA . LEU B 1 251 ? -2.119 -16.188 8.336 1 92.75 251 LEU B CA 1
ATOM 4599 C C . LEU B 1 251 ? -1.711 -15.789 6.922 1 92.75 251 LEU B C 1
ATOM 4601 O O . LEU B 1 251 ? -2.467 -16 5.973 1 92.75 251 LEU B O 1
ATOM 4605 N N . LEU B 1 252 ? -0.554 -15.203 6.816 1 91.31 252 LEU B N 1
ATOM 4606 C CA . LEU B 1 252 ? -0.044 -14.82 5.508 1 91.31 252 LEU B CA 1
ATOM 4607 C C . LEU B 1 252 ? 0.067 -16.031 4.59 1 91.31 252 LEU B C 1
ATOM 4609 O O . LEU B 1 252 ? -0.02 -15.898 3.367 1 91.31 252 LEU B O 1
ATOM 4613 N N . ALA B 1 253 ? 0.24 -17.203 5.137 1 91.38 253 ALA B N 1
ATOM 4614 C CA . ALA B 1 253 ? 0.433 -18.422 4.371 1 91.38 253 ALA B CA 1
ATOM 4615 C C . ALA B 1 253 ? -0.885 -18.906 3.775 1 91.38 253 ALA B C 1
ATOM 4617 O O . ALA B 1 253 ? -0.893 -19.75 2.865 1 91.38 253 ALA B O 1
ATOM 4618 N N . TYR B 1 254 ? -1.944 -18.406 4.266 1 89.31 254 TYR B N 1
ATOM 4619 C CA . TYR B 1 254 ? -3.244 -18.891 3.811 1 89.31 254 TYR B CA 1
ATOM 4620 C C . TYR B 1 254 ? -3.494 -18.484 2.361 1 89.31 254 TYR B C 1
ATOM 4622 O O . TYR B 1 254 ? -3.465 -17.297 2.025 1 89.31 254 TYR B O 1
ATOM 4630 N N . ASP B 1 255 ? -3.688 -19.5 1.528 1 87.19 255 ASP B N 1
ATOM 4631 C CA . ASP B 1 255 ? -4.066 -19.328 0.128 1 87.19 255 ASP B CA 1
ATOM 4632 C C . ASP B 1 255 ? -3.082 -18.422 -0.608 1 87.19 255 ASP B C 1
ATOM 4634 O O . ASP B 1 255 ? -3.486 -17.547 -1.375 1 87.19 255 ASP B O 1
ATOM 4638 N N . ASP B 1 256 ? -1.832 -18.516 -0.23 1 88.88 256 ASP B N 1
ATOM 4639 C CA . ASP B 1 256 ? -0.785 -17.719 -0.853 1 88.88 256 ASP B CA 1
ATOM 4640 C C . ASP B 1 256 ? -0.076 -18.5 -1.956 1 88.88 256 ASP B C 1
ATOM 4642 O O . ASP B 1 256 ? 0.29 -19.656 -1.765 1 88.88 256 ASP B O 1
ATOM 4646 N N . PHE B 1 257 ? 0.177 -17.859 -2.986 1 84.31 257 PHE B N 1
ATOM 4647 C CA . PHE B 1 257 ? 0.735 -18.5 -4.172 1 84.31 257 PHE B CA 1
ATOM 4648 C C . PHE B 1 257 ? 2.143 -19.016 -3.898 1 84.31 257 PHE B C 1
ATOM 4650 O O . PHE B 1 257 ? 2.492 -20.125 -4.301 1 84.31 257 PHE B O 1
ATOM 4657 N N . TYR B 1 258 ? 2.977 -18.219 -3.303 1 90.5 258 TYR B N 1
ATOM 4658 C CA . TYR B 1 258 ? 4.367 -18.594 -3.08 1 90.5 258 TYR B CA 1
ATOM 4659 C C . TYR B 1 258 ? 4.473 -19.734 -2.08 1 90.5 258 TYR B C 1
ATOM 4661 O O . TYR B 1 258 ? 5.379 -20.578 -2.17 1 90.5 258 TYR B O 1
ATOM 4669 N N . ILE B 1 259 ? 3.52 -19.797 -1.22 1 92.75 259 ILE B N 1
ATOM 4670 C CA . ILE B 1 259 ? 3.477 -20.875 -0.248 1 92.75 259 ILE B CA 1
ATOM 4671 C C . ILE B 1 259 ? 3.031 -22.172 -0.934 1 92.75 259 ILE B C 1
ATOM 4673 O O . ILE B 1 259 ? 3.668 -23.203 -0.781 1 92.75 259 ILE B O 1
ATOM 4677 N N . LYS B 1 260 ? 2.025 -22.078 -1.717 1 89.62 260 LYS B N 1
ATOM 4678 C CA . LYS B 1 260 ? 1.494 -23.234 -2.426 1 89.62 260 LYS B CA 1
ATOM 4679 C C . LYS B 1 260 ? 2.525 -23.812 -3.396 1 89.62 260 LYS B C 1
ATOM 4681 O O . LYS B 1 260 ? 2.582 -25.016 -3.607 1 89.62 260 LYS B O 1
ATOM 4686 N N . SER B 1 261 ? 3.352 -23 -3.928 1 90.31 261 SER B N 1
ATOM 4687 C CA . SER B 1 261 ? 4.363 -23.438 -4.883 1 90.31 261 SER B CA 1
ATOM 4688 C C . SER B 1 261 ? 5.602 -23.969 -4.172 1 90.31 261 SER B C 1
ATOM 4690 O O . SER B 1 261 ? 6.508 -24.516 -4.812 1 90.31 261 SER B O 1
ATOM 4692 N N . GLY B 1 262 ? 5.703 -23.766 -2.881 1 93.44 262 GLY B N 1
ATOM 4693 C CA . GLY B 1 262 ? 6.836 -24.234 -2.102 1 93.44 262 GLY B CA 1
ATOM 4694 C C . GLY B 1 262 ? 8.016 -23.266 -2.135 1 93.44 262 GLY B C 1
ATOM 4695 O O . GLY B 1 262 ? 9.094 -23.578 -1.617 1 93.44 262 GLY B O 1
ATOM 4696 N N . LYS B 1 263 ? 7.867 -22.109 -2.67 1 94.19 263 LYS B N 1
ATOM 4697 C CA . LYS B 1 263 ? 8.961 -21.141 -2.803 1 94.19 263 LYS B CA 1
ATOM 4698 C C . LYS B 1 263 ? 9.117 -20.312 -1.532 1 94.19 263 LYS B C 1
ATOM 4700 O O . LYS B 1 263 ? 10.164 -19.703 -1.314 1 94.19 263 LYS B O 1
ATOM 4705 N N . LEU B 1 264 ? 8.109 -20.219 -0.784 1 96.12 264 LEU B N 1
ATOM 4706 C CA . LEU B 1 264 ? 8.086 -19.516 0.5 1 96.12 264 LEU B CA 1
ATOM 4707 C C . LEU B 1 264 ? 7.543 -20.438 1.597 1 96.12 264 LEU B C 1
ATOM 4709 O O . LEU B 1 264 ? 6.527 -21.109 1.406 1 96.12 264 LEU B O 1
ATOM 4713 N N . LEU B 1 265 ? 8.203 -20.5 2.732 1 96.44 265 LEU B N 1
ATOM 4714 C CA . LEU B 1 265 ? 7.812 -21.422 3.791 1 96.44 265 LEU B CA 1
ATOM 4715 C C . LEU B 1 265 ? 7.852 -20.734 5.152 1 96.44 265 LEU B C 1
ATOM 4717 O O . LEU B 1 265 ? 8.805 -20.016 5.465 1 96.44 265 LEU B O 1
ATOM 4721 N N . PRO B 1 266 ? 6.82 -20.969 5.941 1 94.31 266 PRO B N 1
ATOM 4722 C CA . PRO B 1 266 ? 6.855 -20.484 7.324 1 94.31 266 PRO B CA 1
ATOM 4723 C C . PRO B 1 266 ? 7.719 -21.359 8.234 1 94.31 266 PRO B C 1
ATOM 4725 O O . PRO B 1 266 ? 7.746 -22.578 8.078 1 94.31 266 PRO B O 1
ATOM 4728 N N . VAL B 1 267 ? 8.492 -20.703 9.094 1 92.94 267 VAL B N 1
ATOM 4729 C CA . VAL B 1 267 ? 9.328 -21.391 10.07 1 92.94 267 VAL B CA 1
ATOM 4730 C C . VAL B 1 267 ? 9.125 -20.797 11.453 1 92.94 267 VAL B C 1
ATOM 4732 O O . VAL B 1 267 ? 9.266 -19.578 11.641 1 92.94 267 VAL B O 1
ATOM 4735 N N . ASP B 1 268 ? 8.844 -21.594 12.398 1 91.12 268 ASP B N 1
ATOM 4736 C CA . ASP B 1 268 ? 8.672 -21.125 13.773 1 91.12 268 ASP B CA 1
ATOM 4737 C C . ASP B 1 268 ? 10.023 -20.922 14.445 1 91.12 268 ASP B C 1
ATOM 4739 O O . ASP B 1 268 ? 10.977 -21.672 14.203 1 91.12 268 ASP B O 1
ATOM 4743 N N . ILE B 1 269 ? 10.086 -19.844 15.188 1 86.38 269 ILE B N 1
ATOM 4744 C CA . ILE B 1 269 ? 11.25 -19.641 16.047 1 86.38 269 ILE B CA 1
ATOM 4745 C C . ILE B 1 269 ? 11 -20.281 17.406 1 86.38 269 ILE B C 1
ATOM 4747 O O . ILE B 1 269 ? 9.961 -20.031 18.031 1 86.38 269 ILE B O 1
ATOM 4751 N N . GLU B 1 270 ? 11.945 -21 17.781 1 84.12 270 GLU B N 1
ATOM 4752 C CA . GLU B 1 270 ? 11.797 -21.703 19.062 1 84.12 270 GLU B CA 1
ATOM 4753 C C . GLU B 1 270 ? 11.602 -20.719 20.203 1 84.12 270 GLU B C 1
ATOM 4755 O O . GLU B 1 270 ? 12.281 -19.688 20.281 1 84.12 270 GLU B O 1
ATOM 4760 N N . ASP B 1 271 ? 10.68 -21.016 21.078 1 73.38 271 ASP B N 1
ATOM 4761 C CA . ASP B 1 271 ? 10.391 -20.312 22.328 1 73.38 271 ASP B CA 1
ATOM 4762 C C . ASP B 1 271 ? 9.875 -18.906 22.062 1 73.38 271 ASP B C 1
ATOM 4764 O O . ASP B 1 271 ? 9.898 -18.047 22.953 1 73.38 271 ASP B O 1
ATOM 4768 N N . GLU B 1 272 ? 9.773 -18.562 20.891 1 70.25 272 GLU B N 1
ATOM 4769 C CA . GLU B 1 272 ? 9.18 -17.266 20.578 1 70.25 272 GLU B CA 1
ATOM 4770 C C . GLU B 1 272 ? 7.762 -17.422 20.031 1 70.25 272 GLU B C 1
ATOM 4772 O O . GLU B 1 272 ? 7.547 -18.094 19.031 1 70.25 272 GLU B O 1
ATOM 4777 N N . THR B 1 273 ? 6.926 -17.125 20.953 1 71.38 273 THR B N 1
ATOM 4778 C CA . THR B 1 273 ? 5.543 -17.109 20.484 1 71.38 273 THR B CA 1
ATOM 4779 C C . THR B 1 273 ? 4.965 -15.695 20.547 1 71.38 273 THR B C 1
ATOM 4781 O O . THR B 1 273 ? 4.738 -15.156 21.641 1 71.38 273 THR B O 1
ATOM 4784 N N . HIS B 1 274 ? 5.027 -15.055 19.438 1 80.12 274 HIS B N 1
ATOM 4785 C CA . HIS B 1 274 ? 4.367 -13.758 19.344 1 80.12 274 HIS B CA 1
ATOM 4786 C C . HIS B 1 274 ? 2.943 -13.891 18.812 1 80.12 274 HIS B C 1
ATOM 4788 O O . HIS B 1 274 ? 2.742 -14.086 17.609 1 80.12 274 HIS B O 1
ATOM 4794 N N . GLU B 1 275 ? 2.062 -13.805 19.812 1 84.06 275 GLU B N 1
ATOM 4795 C CA . GLU B 1 275 ? 0.646 -13.945 19.484 1 84.06 275 GLU B CA 1
ATOM 4796 C C . GLU B 1 275 ? 0.036 -12.609 19.062 1 84.06 275 GLU B C 1
ATOM 4798 O O . GLU B 1 275 ? 0.333 -11.57 19.672 1 84.06 275 GLU B O 1
ATOM 4803 N N . ILE B 1 276 ? -0.795 -12.688 18.031 1 85.94 276 ILE B N 1
ATOM 4804 C CA . ILE B 1 276 ? -1.568 -11.516 17.641 1 85.94 276 ILE B CA 1
ATOM 4805 C C . ILE B 1 276 ? -3.037 -11.898 17.484 1 85.94 276 ILE B C 1
ATOM 4807 O O . ILE B 1 276 ? -3.355 -13.047 17.156 1 85.94 276 ILE B O 1
ATOM 4811 N N . ILE B 1 277 ? -3.902 -10.977 17.734 1 90.19 277 ILE B N 1
ATOM 4812 C CA . ILE B 1 277 ? -5.336 -11.203 17.578 1 90.19 277 ILE B CA 1
ATOM 4813 C C . ILE B 1 277 ? -5.898 -10.227 16.547 1 90.19 277 ILE B C 1
ATOM 4815 O O . ILE B 1 277 ? -5.641 -9.023 16.609 1 90.19 277 ILE B O 1
ATOM 4819 N N . TYR B 1 278 ? -6.547 -10.781 15.57 1 93.88 278 TYR B N 1
ATOM 4820 C CA . TYR B 1 278 ? -7.199 -9.961 14.562 1 93.88 278 TYR B CA 1
ATOM 4821 C C . TYR B 1 278 ? -8.594 -9.547 15.016 1 93.88 278 TYR B C 1
ATOM 4823 O O . TYR B 1 278 ? -9.289 -10.312 15.68 1 93.88 278 TYR B O 1
ATOM 4831 N N . TYR B 1 279 ? -8.961 -8.383 14.602 1 94.69 279 TYR B N 1
ATOM 4832 C CA . TYR B 1 279 ? -10.242 -7.816 15.016 1 94.69 279 TYR B CA 1
ATOM 4833 C C . TYR B 1 279 ? -11.031 -7.309 13.812 1 94.69 279 TYR B C 1
ATOM 4835 O O . TYR B 1 279 ? -10.445 -6.832 12.836 1 94.69 279 TYR B O 1
ATOM 4843 N N . LEU B 1 280 ? -12.266 -7.488 13.906 1 96.25 280 LEU B N 1
ATOM 4844 C CA . LEU B 1 280 ? -13.258 -6.863 13.031 1 96.25 280 LEU B CA 1
ATOM 4845 C C . LEU B 1 280 ? -13.93 -5.688 13.727 1 96.25 280 LEU B C 1
ATOM 4847 O O . LEU B 1 280 ? -14.398 -5.816 14.859 1 96.25 280 LEU B O 1
ATOM 4851 N N . ALA B 1 281 ? -13.922 -4.535 13.07 1 96 281 ALA B N 1
ATOM 4852 C CA . ALA B 1 281 ? -14.438 -3.322 13.703 1 96 281 ALA B CA 1
ATOM 4853 C C . ALA B 1 281 ? -15.516 -2.67 12.836 1 96 281 ALA B C 1
ATOM 4855 O O . ALA B 1 281 ? -15.391 -2.625 11.609 1 96 281 ALA B O 1
ATOM 4856 N N . TYR B 1 282 ? -16.531 -2.189 13.422 1 95.31 282 TYR B N 1
ATOM 4857 C CA . TYR B 1 282 ? -17.609 -1.464 12.758 1 95.31 282 TYR B CA 1
ATOM 4858 C C . TYR B 1 282 ? -18.453 -0.707 13.773 1 95.31 282 TYR B C 1
ATOM 4860 O O . TYR B 1 282 ? -18.422 -1.005 14.969 1 95.31 282 TYR B O 1
ATOM 4868 N N . LYS B 1 283 ? -19.188 0.267 13.328 1 91.94 283 LYS B N 1
ATOM 4869 C CA . LYS B 1 283 ? -20.078 1.016 14.219 1 91.94 283 LYS B CA 1
ATOM 4870 C C . LYS B 1 283 ? -21.219 0.138 14.727 1 91.94 283 LYS B C 1
ATOM 4872 O O . LYS B 1 283 ? -21.766 -0.663 13.969 1 91.94 283 LYS B O 1
ATOM 4877 N N . GLU B 1 284 ? -21.578 0.386 15.945 1 88.75 284 GLU B N 1
ATOM 4878 C CA . GLU B 1 284 ? -22.688 -0.355 16.531 1 88.75 284 GLU B CA 1
ATOM 4879 C C . GLU B 1 284 ? -23.984 -0.152 15.742 1 88.75 284 GLU B C 1
ATOM 4881 O O . GLU B 1 284 ? -24.688 -1.117 15.422 1 88.75 284 GLU B O 1
ATOM 4886 N N . LYS B 1 285 ? -24.234 1.111 15.492 1 83.25 285 LYS B N 1
ATOM 4887 C CA . LYS B 1 285 ? -25.375 1.431 14.633 1 83.25 285 LYS B CA 1
ATOM 4888 C C . LYS B 1 285 ? -24.984 1.422 13.164 1 83.25 285 LYS B C 1
ATOM 4890 O O . LYS B 1 285 ? -24.828 2.48 12.547 1 83.25 285 LYS B O 1
ATOM 4895 N N . LYS B 1 286 ? -24.766 0.287 12.695 1 76.5 286 LYS B N 1
ATOM 4896 C CA . LYS B 1 286 ? -24.312 0.146 11.312 1 76.5 286 LYS B CA 1
ATOM 4897 C C . LYS B 1 286 ? -25.5 0.013 10.359 1 76.5 286 LYS B C 1
ATOM 4899 O O . LYS B 1 286 ? -26.594 -0.355 10.773 1 76.5 286 LYS B O 1
ATOM 4904 N N . LYS B 1 287 ? -25.219 0.325 9.156 1 77 287 LYS B N 1
ATOM 4905 C CA . LYS B 1 287 ? -26.188 0.126 8.086 1 77 287 LYS B CA 1
ATOM 4906 C C . LYS B 1 287 ? -26.562 -1.348 7.945 1 77 287 LYS B C 1
ATOM 4908 O O . LYS B 1 287 ? -25.703 -2.225 8.062 1 77 287 LYS B O 1
ATOM 4913 N N . PRO B 1 288 ? -27.766 -1.652 7.73 1 77.31 288 PRO B N 1
ATOM 4914 C CA . PRO B 1 288 ? -28.25 -3.037 7.695 1 77.31 288 PRO B CA 1
ATOM 4915 C C . PRO B 1 288 ? -27.547 -3.881 6.637 1 77.31 288 PRO B C 1
ATOM 4917 O O . PRO B 1 288 ? -27.297 -5.07 6.852 1 77.31 288 PRO B O 1
ATOM 4920 N N . TYR B 1 289 ? -27.188 -3.279 5.562 1 81.19 289 TYR B N 1
ATOM 4921 C CA . TYR B 1 289 ? -26.625 -4.055 4.465 1 81.19 289 TYR B CA 1
ATOM 4922 C C . TYR B 1 289 ? -25.203 -4.488 4.789 1 81.19 289 TYR B C 1
ATOM 4924 O O . TYR B 1 289 ? -24.656 -5.391 4.148 1 81.19 289 TYR B O 1
ATOM 4932 N N . LEU B 1 290 ? -24.578 -3.922 5.844 1 89.88 290 LEU B N 1
ATOM 4933 C CA . LEU B 1 290 ? -23.219 -4.289 6.215 1 89.88 290 LEU B CA 1
ATOM 4934 C C . LEU B 1 290 ? -23.188 -5.68 6.832 1 89.88 290 LEU B C 1
ATOM 4936 O O . LEU B 1 290 ? -22.141 -6.336 6.828 1 89.88 290 LEU B O 1
ATOM 4940 N N . LYS B 1 291 ? -24.312 -6.09 7.348 1 90.56 291 LYS B N 1
ATOM 4941 C CA . LYS B 1 291 ? -24.391 -7.352 8.078 1 90.56 291 LYS B CA 1
ATOM 4942 C C . LYS B 1 291 ? -23.984 -8.523 7.199 1 90.56 291 LYS B C 1
ATOM 4944 O O . LYS B 1 291 ? -23.25 -9.414 7.641 1 90.56 291 LYS B O 1
ATOM 4949 N N . ASP B 1 292 ? -24.406 -8.477 5.984 1 90.44 292 ASP B N 1
ATOM 4950 C CA . ASP B 1 292 ? -24.109 -9.586 5.082 1 90.44 292 ASP B CA 1
ATOM 4951 C C . ASP B 1 292 ? -22.609 -9.703 4.832 1 90.44 292 ASP B C 1
ATOM 4953 O O . ASP B 1 292 ? -22.031 -10.773 5.004 1 90.44 292 ASP B O 1
ATOM 4957 N N . LEU B 1 293 ? -21.984 -8.641 4.461 1 93.19 293 LEU B N 1
ATOM 4958 C CA . LEU B 1 293 ? -20.547 -8.688 4.184 1 93.19 293 LEU B CA 1
ATOM 4959 C C . LEU B 1 293 ? -19.766 -9.078 5.434 1 93.19 293 LEU B C 1
ATOM 4961 O O . LEU B 1 293 ? -18.797 -9.836 5.352 1 93.19 293 LEU B O 1
ATOM 4965 N N . LEU B 1 294 ? -20.234 -8.594 6.586 1 96 294 LEU B N 1
ATOM 4966 C CA . LEU B 1 294 ? -19.594 -8.945 7.848 1 96 294 LEU B CA 1
ATOM 4967 C C . LEU B 1 294 ? -19.641 -10.453 8.086 1 96 294 LEU B C 1
ATOM 4969 O O . LEU B 1 294 ? -18.656 -11.055 8.523 1 96 294 LEU B O 1
ATOM 4973 N N . GLU B 1 295 ? -20.75 -11 7.789 1 95.12 295 GLU B N 1
ATOM 4974 C CA . GLU B 1 295 ? -20.906 -12.445 7.977 1 95.12 295 GLU B CA 1
ATOM 4975 C C . GLU B 1 295 ? -20 -13.227 7.035 1 95.12 295 GLU B C 1
ATOM 4977 O O . GLU B 1 295 ? -19.422 -14.25 7.422 1 95.12 295 GLU B O 1
ATOM 4982 N N . TYR B 1 296 ? -19.844 -12.773 5.832 1 95.19 296 TYR B N 1
ATOM 4983 C CA . TYR B 1 296 ? -18.922 -13.422 4.902 1 95.19 296 TYR B CA 1
ATOM 4984 C C . TYR B 1 296 ? -17.484 -13.359 5.414 1 95.19 296 TYR B C 1
ATOM 4986 O O . TYR B 1 296 ? -16.75 -14.344 5.324 1 95.19 296 TYR B O 1
ATOM 4994 N N . ILE B 1 297 ? -17.109 -12.227 5.965 1 96.5 297 ILE B N 1
ATOM 4995 C CA . ILE B 1 297 ? -15.758 -12.055 6.492 1 96.5 297 ILE B CA 1
ATOM 4996 C C . ILE B 1 297 ? -15.539 -13.008 7.664 1 96.5 297 ILE B C 1
ATOM 4998 O O . ILE B 1 297 ? -14.531 -13.727 7.711 1 96.5 297 ILE B O 1
ATOM 5002 N N . LYS B 1 298 ? -16.516 -13.07 8.531 1 96.19 298 LYS B N 1
ATOM 5003 C CA . LYS B 1 298 ? -16.406 -13.945 9.695 1 96.19 298 LYS B CA 1
ATOM 5004 C C . LYS B 1 298 ? -16.359 -15.406 9.273 1 96.19 298 LYS B C 1
ATOM 5006 O O . LYS B 1 298 ? -15.633 -16.203 9.875 1 96.19 298 LYS B O 1
ATOM 5011 N N . ASN B 1 299 ? -17.094 -15.727 8.266 1 94.75 299 ASN B N 1
ATOM 5012 C CA . ASN B 1 299 ? -17.109 -17.094 7.781 1 94.75 299 ASN B CA 1
ATOM 5013 C C . ASN B 1 299 ? -15.742 -17.531 7.258 1 94.75 299 ASN B C 1
ATOM 5015 O O . ASN B 1 299 ? -15.352 -18.688 7.418 1 94.75 299 ASN B O 1
ATOM 5019 N N . VAL B 1 300 ? -15.031 -16.656 6.641 1 93.88 300 VAL B N 1
ATOM 5020 C CA . VAL B 1 300 ? -13.703 -17 6.148 1 93.88 300 VAL B CA 1
ATOM 5021 C C . VAL B 1 300 ? -12.789 -17.328 7.32 1 93.88 300 VAL B C 1
ATOM 5023 O O . VAL B 1 300 ? -12.039 -18.312 7.273 1 93.88 300 VAL B O 1
ATOM 5026 N N . PHE B 1 301 ? -12.914 -16.531 8.391 1 94.06 301 PHE B N 1
ATOM 5027 C CA . PHE B 1 301 ? -12.102 -16.797 9.57 1 94.06 301 PHE B CA 1
ATOM 5028 C C . PHE B 1 301 ? -12.453 -18.156 10.172 1 94.06 301 PHE B C 1
ATOM 5030 O O . PHE B 1 301 ? -11.57 -18.891 10.617 1 94.06 301 PHE B O 1
ATOM 5037 N N . ARG B 1 302 ? -13.711 -18.438 10.195 1 92.94 302 ARG B N 1
ATOM 5038 C CA . ARG B 1 302 ? -14.156 -19.719 10.727 1 92.94 302 ARG B CA 1
ATOM 5039 C C . ARG B 1 302 ? -13.609 -20.875 9.906 1 92.94 302 ARG B C 1
ATOM 5041 O O . ARG B 1 302 ? -13.188 -21.891 10.469 1 92.94 302 ARG B O 1
ATOM 5048 N N . MET B 1 303 ? -13.633 -20.734 8.641 1 91.19 303 MET B N 1
ATOM 5049 C CA . MET B 1 303 ? -13.117 -21.781 7.754 1 91.19 303 MET B CA 1
ATOM 5050 C C . MET B 1 303 ? -11.633 -22.016 8 1 91.19 303 MET B C 1
ATOM 5052 O O . MET B 1 303 ? -11.18 -23.172 8.023 1 91.19 303 MET B O 1
ATOM 5056 N N . ILE B 1 304 ? -10.922 -20.938 8.242 1 90.5 304 ILE B N 1
ATOM 5057 C CA . ILE B 1 304 ? -9.484 -21.047 8.484 1 90.5 304 ILE B CA 1
ATOM 5058 C C . ILE B 1 304 ? -9.234 -21.719 9.828 1 90.5 304 ILE B C 1
ATOM 5060 O O . ILE B 1 304 ? -8.32 -22.547 9.953 1 90.5 304 ILE B O 1
ATOM 5064 N N . SER B 1 305 ? -10.016 -21.375 10.805 1 89.19 305 SER B N 1
ATOM 5065 C CA . SER B 1 305 ? -9.875 -21.969 12.133 1 89.19 305 SER B CA 1
ATOM 5066 C C . SER B 1 305 ? -10.141 -23.469 12.094 1 89.19 305 SER B C 1
ATOM 5068 O O . SER B 1 305 ? -9.492 -24.234 12.812 1 89.19 305 SER B O 1
ATOM 5070 N N . GLU B 1 306 ? -11.008 -23.859 11.281 1 85.62 306 GLU B N 1
ATOM 5071 C CA . GLU B 1 306 ? -11.398 -25.266 11.203 1 85.62 306 GLU B CA 1
ATOM 5072 C C . GLU B 1 306 ? -10.414 -26.062 10.367 1 85.62 306 GLU B C 1
ATOM 5074 O O . GLU B 1 306 ? -10.086 -27.203 10.711 1 85.62 306 GLU B O 1
ATOM 5079 N N . ASN B 1 307 ? -9.898 -25.469 9.273 1 79.06 307 ASN B N 1
ATOM 5080 C CA . ASN B 1 307 ? -9.094 -26.203 8.305 1 79.06 307 ASN B CA 1
ATOM 5081 C C . ASN B 1 307 ? -7.609 -25.875 8.438 1 79.06 307 ASN B C 1
ATOM 5083 O O . ASN B 1 307 ? -6.762 -26.547 7.848 1 79.06 307 ASN B O 1
ATOM 5087 N N . GLY B 1 308 ? -7.293 -24.938 9.328 1 75.5 308 GLY B N 1
ATOM 5088 C CA . GLY B 1 308 ? -5.922 -24.469 9.383 1 75.5 308 GLY B CA 1
ATOM 5089 C C . GLY B 1 308 ? -5.551 -23.562 8.219 1 75.5 308 GLY B C 1
ATOM 5090 O O . GLY B 1 308 ? -6.371 -23.328 7.328 1 75.5 308 GLY B O 1
ATOM 5091 N N . VAL B 1 309 ? -4.418 -22.891 8.352 1 67.81 309 VAL B N 1
ATOM 5092 C CA . VAL B 1 309 ? -3.898 -22.016 7.309 1 67.81 309 VAL B CA 1
ATOM 5093 C C . VAL B 1 309 ? -3.301 -22.844 6.176 1 67.81 309 VAL B C 1
ATOM 5095 O O . VAL B 1 309 ? -2.312 -22.438 5.559 1 67.81 309 VAL B O 1
ATOM 5098 N N . GLU B 1 310 ? -3.719 -24.047 5.859 1 58 310 GLU B N 1
ATOM 5099 C CA . GLU B 1 310 ? -3.129 -24.906 4.84 1 58 310 GLU B CA 1
ATOM 5100 C C . GLU B 1 310 ? -3.539 -24.469 3.438 1 58 310 GLU B C 1
ATOM 5102 O O . GLU B 1 310 ? -4.645 -23.953 3.238 1 58 310 GLU B O 1
#

Secondary structure (DSSP, 8-state):
--HHHHHHHHHHHHHSSHHHHHHHTT--HHHHHHHHHHHHHHHTS-SEEEETTEEEE-HHHHHHHHHHHHHHHHHHHHHHHHSS----EEEEEEE-HHHIIIIIHHHHHHHHHH--SEEEEEEE--HHHHHHHHHTTS-SEEEEEE-GGGHHHHHHHHHHTTEEEEEEEEEEEEEEEETT-GGGG-SSB-GGGGTTSEEEEESS-HHHIIIIIHHHT--TTSEEEES-HHHHHHHHHH-SSS-EEEEEEGGGGTT-HHHHTTSEEEEPBTT---EEEEEEEEESS--TTHHHHHHHHHHHHHHHHHH---/--HHHHHHHHHHHHHSSHHHHHHHTT--HHHHHHHHHHHHHHHTS-SEEEETTEEEE-HHHHHHHHHHHHHHHHHHHHHHHHSS----EEEEEEE-HHHIIIIIHHHHHHHHHH--SEEEEEEE--HHHHHHHHHTTS-SEEEEEE-GGGHHHHHHHHHHTTEEEEEEEEEEEEEEEETT-GGGG-SSB-GGGGTTSEEEEESS-HHHIIIIIIHHT--TTSEEEES-HHHHHHHHHH-SSS-EEEEEEGGGGTT-HHHHTTSEEEEPBTT---EEEEEEEEESS--TTHHHHHHHHHHHHHHHHHH---

InterPro domains:
  IPR000847 LysR, HTH, N-terminal domain [PF00126] (4-62)
  IPR000847 LysR, HTH, N-terminal domain [PR00039] (18-29)
  IPR000847 LysR, HTH, N-terminal domain [PR00039] (29-39)
  IPR000847 LysR, HTH, N-terminal domain [PR00039] (39-50)
  IPR000847 LysR, HTH, N-terminal domain [PS50931] (1-58)
  IPR005119 LysR, substrate-binding [PF03466] (92-301)
  IPR03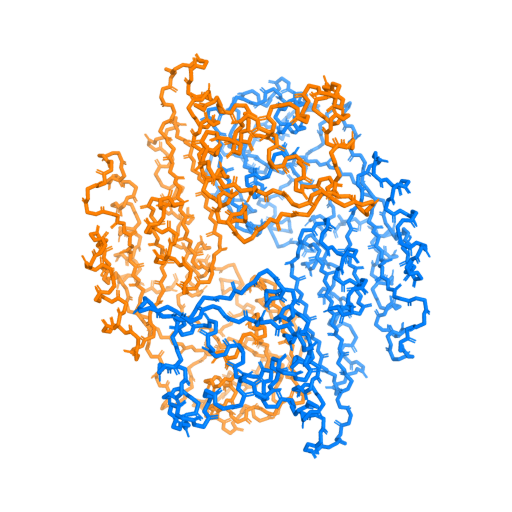6388 Winged helix-like DNA-binding domain superfamily [G3DSA:1.10.10.10] (1-82)
  IPR036390 Winged helix DNA-binding domain superfamily [SSF46785] (1-82)

Foldseek 3Di:
DDLVLLVLLVLCAVQQALCRSCVVVVHHSVVSVVSQVVVCVVVVHHQWDQDPSHTDGDPVNVVVNVVSVVVNVVVVVVVVCPPPPPVAAEFFEEEAQLCVVFQLVQLVVVVCVVPVRHHYHYDHDAQVCQLVCQLSVVGAKYKHWDAPVCVVVSVVSCVVSQKDKAWQAKWWKFKKWFLQAPVVVDPAAALVNLQQAAEEEADPDPVCCCVVCVVSVHDPVRYHYYNHPVVLQCCRLPDDRGRYMYMDIPLSLAPDDSNVVRSMDTDHHPPDTRMMTMIMMGHNPHDPVVVSSVVSSSVSSVVCVVVPSD/DDLVLLVLLVLCAVQQALCRSCVVVVHDSVVSVVSQVVVCVVVVHHQWDQDPSHTDGDPVNVVVNVVSVVVNVVVVVVVVCPPPPPVAAEFEEEEAQLCVVFQLVQLVVVLCVVPVRHHYHYDHDAQVCQLVCQLSVVGAKYKHWDAPVCVVVSVVSCVVSQKDKAWQAKWWKFKKWFLQAPVVVDPAAALVNLQQAAEEEADPDPVCCCVVCVVSVHDPVRYHYYNHPVVLQCCRLPDDRGRYMYMDIPLSLAPDDSNVVRSMDTDHHPPDTRMMTMIMMGHNPHDPVVVSSVVSSSVSSVVCVVVPSD